Protein AF-0000000081041267 (afdb_homodimer)

InterPro domains:
  IPR003428 Mitochondrial glycoprotein [PF02330] (68-243)
  IPR003428 Mitochondrial glycoprotein [PTHR10826] (45-245)
  IPR036561 Mitochondrial glycoprotein superfamily [G3DSA:3.10.280.10] (49-244)
  IPR036561 Mitochondrial glycoprotein superfamily [SSF54529] (52-244)

Radius of gyration: 30.85 Å; Cα contacts (8 Å, |Δi|>4): 609; chains: 2; bounding box: 99×73×58 Å

Solvent-accessible surface area (backbone atoms only — not comparable to full-atom values): 28615 Å² total; per-residue (Å²): 138,85,80,73,74,77,76,76,74,79,74,77,78,82,76,83,82,74,56,78,38,77,59,72,78,73,76,72,73,72,72,73,72,69,81,70,80,73,82,73,75,84,68,84,66,77,72,70,76,62,84,70,71,49,39,59,54,48,32,46,52,40,41,51,51,52,49,52,53,48,56,70,68,50,67,70,56,84,52,68,69,56,52,53,50,51,58,59,47,49,74,50,28,47,78,46,78,47,85,34,23,40,37,37,34,34,69,87,40,87,39,35,36,37,39,36,44,40,82,45,51,51,78,76,73,75,62,80,64,70,75,71,75,73,77,63,84,67,70,79,70,62,55,28,28,44,33,37,39,36,42,50,56,95,68,32,30,45,37,38,34,30,34,19,48,93,46,28,59,40,75,64,32,44,33,60,47,51,80,89,52,60,73,89,75,46,69,75,46,63,64,44,86,73,45,57,67,68,58,50,51,50,51,50,47,43,38,33,70,73,67,62,48,31,44,68,54,16,38,46,51,24,53,48,20,54,48,47,45,45,49,50,49,54,49,48,46,51,50,52,46,60,58,73,106,138,76,84,70,76,78,82,77,71,86,70,74,78,78,75,80,79,63,57,63,54,68,72,74,74,73,73,75,72,74,73,76,74,73,77,67,77,70,80,72,72,82,66,84,62,80,67,71,73,64,82,68,70,46,74,64,53,53,49,46,51,52,41,52,51,51,49,52,52,48,59,69,66,49,68,70,56,84,52,68,69,55,53,53,49,50,58,58,47,49,75,50,29,46,78,45,77,56,89,66,32,40,37,37,36,35,67,89,40,88,40,36,37,37,40,36,42,40,80,45,50,52,75,74,76,72,65,81,65,72,76,73,76,74,76,62,84,64,72,78,70,62,54,28,27,42,33,38,37,38,42,51,44,95,69,32,31,43,37,37,36,30,34,20,47,91,45,28,59,39,75,66,32,43,32,62,48,52,78,90,53,62,72,90,31,45,54,76,46,65,67,44,89,74,46,57,66,69,46,50,50,24,50,47,39,22,39,32,69,67,66,62,48,31,42,67,52,16,39,46,51,24,53,48,21,56,47,48,46,45,49,50,51,52,49,48,46,50,50,52,45,58,72,73,101

Structure (mmCIF, N/CA/C/O backbone):
data_AF-0000000081041267-model_v1
#
loop_
_entity.id
_entity.type
_entity.pdbx_description
1 polymer 'Mitochondrial glycoprotein'
#
loop_
_atom_site.group_PDB
_atom_site.id
_atom_site.type_symbol
_atom_site.label_atom_id
_atom_site.label_alt_id
_atom_site.label_co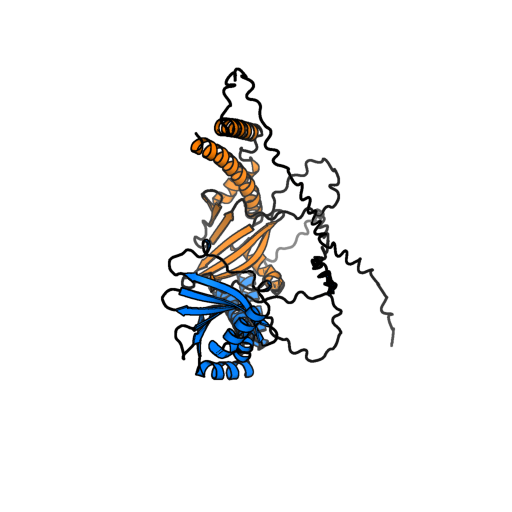mp_id
_atom_site.label_asym_id
_atom_site.label_entity_id
_atom_site.label_seq_id
_atom_site.pdbx_PDB_ins_code
_atom_site.Cartn_x
_atom_site.Cartn_y
_atom_site.Cartn_z
_atom_site.occupancy
_atom_site.B_iso_or_equiv
_atom_site.auth_seq_id
_atom_site.auth_comp_id
_atom_site.auth_asym_id
_atom_site.auth_atom_id
_atom_site.pdbx_PDB_model_num
ATOM 1 N N . MET A 1 1 ? -57.625 -39.531 25.297 1 21.3 1 MET A N 1
ATOM 2 C CA . MET A 1 1 ? -56.438 -39.906 26.031 1 21.3 1 MET A CA 1
ATOM 3 C C . MET A 1 1 ? -55.219 -39.188 25.484 1 21.3 1 MET A C 1
ATOM 5 O O . MET A 1 1 ? -54.938 -39.219 24.281 1 21.3 1 MET A O 1
ATOM 9 N N . ARG A 1 2 ? -54.781 -38 26.25 1 22.33 2 ARG A N 1
ATOM 10 C CA . ARG A 1 2 ? -54.125 -36.719 26.266 1 22.33 2 ARG A CA 1
ATOM 11 C C . ARG A 1 2 ? -52.594 -36.875 26.109 1 22.33 2 ARG A C 1
ATOM 13 O O . ARG A 1 2 ? -51.906 -37.312 27.016 1 22.33 2 ARG A O 1
ATOM 20 N N . ILE A 1 3 ? -52.156 -37.531 24.938 1 22.2 3 ILE A N 1
ATOM 21 C CA . ILE A 1 3 ? -50.844 -38 24.531 1 22.2 3 ILE A CA 1
ATOM 22 C C . ILE A 1 3 ? -49.812 -36.875 24.656 1 22.2 3 ILE A C 1
ATOM 24 O O . ILE A 1 3 ? -49.875 -35.906 23.922 1 22.2 3 ILE A O 1
ATOM 28 N N . LEU A 1 4 ? -49.562 -36.469 25.906 1 21.7 4 LEU A N 1
ATOM 29 C CA . LEU A 1 4 ? -48.844 -35.344 26.469 1 21.7 4 LEU A CA 1
ATOM 30 C C . LEU A 1 4 ? -47.375 -35.375 26.047 1 21.7 4 LEU A C 1
ATOM 32 O O . LEU A 1 4 ? -46.594 -36.219 26.484 1 21.7 4 LEU A O 1
ATOM 36 N N . LEU A 1 5 ? -47.156 -35.594 24.688 1 22.73 5 LEU A N 1
ATOM 37 C CA . LEU A 1 5 ? -45.844 -35.656 24.062 1 22.73 5 LEU A CA 1
ATOM 38 C C . LEU A 1 5 ? -44.969 -34.5 24.516 1 22.73 5 LEU A C 1
ATOM 40 O O . LEU A 1 5 ? -45.344 -33.344 24.312 1 22.73 5 LEU A O 1
ATOM 44 N N . GLN A 1 6 ? -44.438 -34.656 25.734 1 20.98 6 GLN A N 1
ATOM 45 C CA . GLN A 1 6 ? -43.594 -33.75 26.5 1 20.98 6 GLN A CA 1
ATOM 46 C C . GLN A 1 6 ? -42.375 -33.312 25.703 1 20.98 6 GLN A C 1
ATOM 48 O O . GLN A 1 6 ? -41.625 -34.156 25.188 1 20.98 6 GLN A O 1
ATOM 53 N N . GLY A 1 7 ? -42.531 -32.344 24.781 1 22.02 7 GLY A N 1
ATOM 54 C CA . GLY A 1 7 ? -41.75 -31.594 23.844 1 22.02 7 GLY A CA 1
ATOM 55 C C . GLY A 1 7 ? -40.438 -31.094 24.438 1 22.02 7 GLY A C 1
ATOM 56 O O . GLY A 1 7 ? -40.438 -30.234 25.312 1 22.02 7 GLY A O 1
ATOM 57 N N . LEU A 1 8 ? -39.531 -32.031 24.844 1 19.84 8 LEU A N 1
ATOM 58 C CA . LEU A 1 8 ? -38.281 -31.797 25.562 1 19.84 8 LEU A CA 1
ATOM 59 C C . LEU A 1 8 ? -37.406 -30.797 24.828 1 19.84 8 LEU A C 1
ATOM 61 O O . LEU A 1 8 ? -37.094 -31 23.656 1 19.84 8 LEU A O 1
ATOM 65 N N . ARG A 1 9 ? -37.531 -29.5 25.125 1 20.45 9 ARG A N 1
ATOM 66 C CA . ARG A 1 9 ? -36.906 -28.234 24.766 1 20.45 9 ARG A CA 1
ATOM 67 C C . ARG A 1 9 ? -35.406 -28.297 24.953 1 20.45 9 ARG A C 1
ATOM 69 O O . ARG A 1 9 ? -34.906 -28.203 26.078 1 20.45 9 ARG A O 1
ATOM 76 N N . TYR A 1 10 ? -34.688 -29.359 24.469 1 19.03 10 TYR A N 1
ATOM 77 C CA . TYR A 1 10 ? -33.25 -29.438 24.75 1 19.03 10 TYR A CA 1
ATOM 78 C C . TYR A 1 10 ? -32.562 -28.172 24.281 1 19.03 10 TYR A C 1
ATOM 80 O O . TYR A 1 10 ? -32.656 -27.797 23.109 1 19.03 10 TYR A O 1
ATOM 88 N N . GLN A 1 11 ? -32.5 -27.141 25.094 1 20.12 11 GLN A N 1
ATOM 89 C CA . GLN A 1 11 ? -31.891 -25.828 25.078 1 20.12 11 GLN A CA 1
ATOM 90 C C . GLN A 1 11 ? -30.391 -25.906 24.781 1 20.12 11 GLN A C 1
ATOM 92 O O . GLN A 1 11 ? -29.609 -26.297 25.656 1 20.12 11 GLN A O 1
ATOM 97 N N . ALA A 1 12 ? -29.938 -26.719 23.828 1 19.42 12 ALA A N 1
ATOM 98 C CA . ALA A 1 12 ? -28.5 -26.828 23.625 1 19.42 12 ALA A CA 1
ATOM 99 C C . ALA A 1 12 ? -27.859 -25.438 23.484 1 19.42 12 ALA A C 1
ATOM 101 O O . ALA A 1 12 ? -28.234 -24.656 22.625 1 19.42 12 ALA A O 1
ATOM 102 N N . ARG A 1 13 ? -27.359 -24.875 24.641 1 19.95 13 ARG A N 1
ATOM 103 C CA . ARG A 1 13 ? -26.625 -23.656 24.938 1 19.95 13 ARG A CA 1
ATOM 104 C C . ARG A 1 13 ? -25.359 -23.562 24.078 1 19.95 13 ARG A C 1
ATOM 106 O O . ARG A 1 13 ? -24.484 -24.406 24.172 1 19.95 13 ARG A O 1
ATOM 113 N N . PHE A 1 14 ? -25.5 -23.25 22.719 1 20.48 14 PHE A N 1
ATOM 114 C CA . PHE A 1 14 ? -24.469 -22.922 21.75 1 20.48 14 PHE A CA 1
ATOM 115 C C . PHE A 1 14 ? -23.453 -21.938 22.344 1 20.48 14 PHE A C 1
ATOM 117 O O . PHE A 1 14 ? -23.828 -20.859 22.797 1 20.48 14 PHE A O 1
ATOM 124 N N . GLY A 1 15 ? -22.406 -22.516 23.031 1 19.55 15 GLY A N 1
ATOM 125 C CA . GLY A 1 15 ? -21.25 -21.953 23.719 1 19.55 15 GLY A CA 1
ATOM 126 C C . GLY A 1 15 ? -20.609 -20.797 22.984 1 19.55 15 GLY A C 1
ATOM 127 O O . GLY A 1 15 ? -20.781 -20.672 21.766 1 19.55 15 GLY A O 1
ATOM 128 N N . SER A 1 16 ? -20.234 -19.75 23.766 1 19.14 16 SER A N 1
ATOM 129 C CA . SER A 1 16 ? -19.719 -18.375 23.781 1 19.14 16 SER A CA 1
ATOM 130 C C . SER A 1 16 ? -18.375 -18.281 23.062 1 19.14 16 SER A C 1
ATOM 132 O O . SER A 1 16 ? -17.453 -19.062 23.344 1 19.14 16 SER A O 1
ATOM 134 N N . ASN A 1 17 ? -18.453 -17.969 21.703 1 19.8 17 ASN A N 1
ATOM 135 C CA . ASN A 1 17 ? -17.422 -17.641 20.719 1 19.8 17 ASN A CA 1
ATOM 136 C C . ASN A 1 17 ? -16.344 -16.75 21.297 1 19.8 17 ASN A C 1
ATOM 138 O O . ASN A 1 17 ? -16.609 -15.578 21.609 1 19.8 17 ASN A O 1
ATOM 142 N N . ALA A 1 18 ? -15.508 -17.312 22.203 1 19.11 18 ALA A N 1
ATOM 143 C CA . ALA A 1 18 ? -14.352 -16.734 22.891 1 19.11 18 ALA A CA 1
ATOM 144 C C . ALA A 1 18 ? -13.445 -16 21.906 1 19.11 18 ALA A C 1
ATOM 146 O O . ALA A 1 18 ? -13.008 -16.562 20.906 1 19.11 18 ALA A O 1
ATOM 147 N N . ILE A 1 19 ? -13.711 -14.727 21.703 1 19.77 19 ILE A N 1
ATOM 148 C CA . ILE A 1 19 ? -12.977 -13.672 21.016 1 19.77 19 ILE A CA 1
ATOM 149 C C . ILE A 1 19 ? -11.5 -13.75 21.375 1 19.77 19 ILE A C 1
ATOM 151 O O . ILE A 1 19 ? -11.125 -13.641 22.531 1 19.77 19 ILE A O 1
ATOM 155 N N . LEU A 1 20 ? -10.828 -14.711 20.734 1 18.67 20 LEU A N 1
ATOM 156 C CA . LEU A 1 20 ? -9.391 -14.906 20.875 1 18.67 20 LEU A CA 1
ATOM 157 C C . LEU A 1 20 ? -8.641 -13.586 20.781 1 18.67 20 LEU A C 1
ATOM 159 O O . LEU A 1 20 ? -8.742 -12.883 19.766 1 18.67 20 LEU A O 1
ATOM 163 N N . LYS A 1 21 ? -8.68 -12.805 21.844 1 21.19 21 LYS A N 1
ATOM 164 C CA . LYS A 1 21 ? -7.891 -11.617 22.156 1 21.19 21 LYS A CA 1
ATOM 165 C C . LYS A 1 21 ? -6.422 -11.828 21.797 1 21.19 21 LYS A C 1
ATOM 167 O O . LYS A 1 21 ? -5.746 -12.672 22.391 1 21.19 21 LYS A O 1
ATOM 172 N N . HIS A 1 22 ? -6.121 -11.828 20.469 1 18.59 22 HIS A N 1
ATOM 173 C CA . HIS A 1 22 ? -4.711 -11.805 20.094 1 18.59 22 HIS A CA 1
ATOM 174 C C . HIS A 1 22 ? -3.92 -10.844 20.969 1 18.59 22 HIS A C 1
ATOM 176 O O . HIS A 1 22 ? -4.309 -9.688 21.141 1 18.59 22 HIS A O 1
ATOM 182 N N . SER A 1 23 ? -3.484 -11.312 22.078 1 19.98 23 SER A N 1
ATOM 183 C CA . SER A 1 23 ? -2.541 -10.711 23.016 1 19.98 23 SER A CA 1
ATOM 184 C C . SER A 1 23 ? -1.33 -10.133 22.281 1 19.98 23 SER A C 1
ATOM 186 O O . SER A 1 23 ? -0.545 -10.883 21.703 1 19.98 23 SER A O 1
ATOM 188 N N . ILE A 1 24 ? -1.543 -9.125 21.453 1 19.08 24 ILE A N 1
ATOM 189 C CA . ILE A 1 24 ? -0.391 -8.406 20.922 1 19.08 24 ILE A CA 1
ATOM 190 C C . ILE A 1 24 ? 0.571 -8.055 22.047 1 19.08 24 ILE A C 1
ATOM 192 O O . ILE A 1 24 ? 0.191 -7.375 23 1 19.08 24 ILE A O 1
ATOM 196 N N . LEU A 1 25 ? 1.423 -9.016 22.391 1 20.44 25 LEU A N 1
ATOM 197 C CA . LEU A 1 25 ? 2.578 -8.82 23.266 1 20.44 25 LEU A CA 1
ATOM 198 C C . LEU A 1 25 ? 3.264 -7.492 22.969 1 20.44 25 LEU A C 1
ATOM 200 O O . LEU A 1 25 ? 3.686 -7.242 21.828 1 20.44 25 LEU A O 1
ATOM 204 N N . ASN A 1 26 ? 2.721 -6.477 23.531 1 20.09 26 ASN A N 1
ATOM 205 C CA . ASN A 1 26 ? 3.279 -5.133 23.656 1 20.09 26 ASN A CA 1
ATOM 206 C C . ASN A 1 26 ? 4.727 -5.164 24.125 1 20.09 26 ASN A C 1
ATOM 208 O O . ASN A 1 26 ? 4.992 -5.441 25.297 1 20.09 26 ASN A O 1
ATOM 212 N N . ALA A 1 27 ? 5.645 -5.938 23.453 1 20.16 27 ALA A N 1
ATOM 213 C CA . ALA A 1 27 ? 7.035 -5.77 23.859 1 20.16 27 ALA A CA 1
ATOM 214 C C . ALA A 1 27 ? 7.395 -4.293 24 1 20.16 27 ALA A C 1
ATOM 216 O O . ALA A 1 27 ? 7.285 -3.525 23.047 1 20.16 27 ALA A O 1
ATOM 217 N N . SER A 1 28 ? 7.105 -3.771 25.109 1 22.83 28 SER A N 1
ATOM 218 C CA . SER A 1 28 ? 7.508 -2.479 25.656 1 22.83 28 SER A CA 1
ATOM 219 C C . SER A 1 28 ? 9.008 -2.264 25.516 1 22.83 28 SER A C 1
ATOM 221 O O . SER A 1 28 ? 9.781 -2.65 26.391 1 22.83 28 SER A O 1
ATOM 223 N N . ILE A 1 29 ? 9.688 -2.791 24.516 1 19.56 29 ILE A N 1
ATOM 224 C CA . ILE A 1 29 ? 11.094 -2.422 24.625 1 19.56 29 ILE A CA 1
ATOM 225 C C . ILE A 1 29 ? 11.227 -0.9 24.656 1 19.56 29 ILE A C 1
ATOM 227 O O . ILE A 1 29 ? 10.883 -0.218 23.688 1 19.56 29 ILE A O 1
ATOM 231 N N . LYS A 1 30 ? 10.852 -0.327 25.797 1 25.39 30 LYS A N 1
ATOM 232 C CA . LYS A 1 30 ? 11.188 1.05 26.156 1 25.39 30 LYS A CA 1
ATOM 233 C C . LYS A 1 30 ? 12.641 1.369 25.828 1 25.39 30 LYS A C 1
ATOM 235 O O . LYS A 1 30 ? 13.555 0.899 26.5 1 25.39 30 LYS A O 1
ATOM 240 N N . ALA A 1 31 ? 13.117 1.212 24.609 1 24.09 31 ALA A N 1
ATOM 241 C CA . ALA A 1 31 ? 14.438 1.821 24.438 1 24.09 31 ALA A CA 1
ATOM 242 C C . ALA A 1 31 ? 14.422 3.291 24.844 1 24.09 31 ALA A C 1
ATOM 244 O O . ALA A 1 31 ? 13.656 4.09 24.297 1 24.09 31 ALA A O 1
ATOM 245 N N . GLN A 1 32 ? 14.422 3.52 26.141 1 26.89 32 GLN A N 1
ATOM 246 C CA . GLN A 1 32 ? 14.828 4.793 26.719 1 26.89 32 GLN A CA 1
ATOM 247 C C . GLN A 1 32 ? 15.984 5.414 25.938 1 26.89 32 GLN A C 1
ATOM 249 O O . GLN A 1 32 ? 17.125 4.945 26.016 1 26.89 32 GLN A O 1
ATOM 254 N N . LEU A 1 33 ? 15.812 5.559 24.641 1 27.33 33 LEU A N 1
ATOM 255 C CA . LEU A 1 33 ? 16.953 6.234 24.047 1 27.33 33 LEU A CA 1
ATOM 256 C C . LEU A 1 33 ? 17.172 7.609 24.688 1 27.33 33 LEU A C 1
ATOM 258 O O . LEU A 1 33 ? 16.328 8.492 24.547 1 27.33 33 LEU A O 1
ATOM 262 N N . SER A 1 34 ? 17.609 7.605 25.938 1 28.77 34 SER A N 1
ATOM 263 C CA . SER A 1 34 ? 18.203 8.797 26.531 1 28.77 34 SER A CA 1
ATOM 264 C C . SER A 1 34 ? 19.109 9.516 25.547 1 28.77 34 SER A C 1
ATOM 266 O O . SER A 1 34 ? 20 8.906 24.953 1 28.77 34 SER A O 1
ATOM 268 N N . CYS A 1 35 ? 18.531 10.453 24.812 1 31.2 35 CYS A N 1
ATOM 269 C CA . CYS A 1 35 ? 19.375 11.344 24.016 1 31.2 35 CYS A CA 1
ATOM 270 C C . CYS A 1 35 ? 20.5 11.922 24.859 1 31.2 35 CYS A C 1
ATOM 272 O O . CYS A 1 35 ? 20.297 12.867 25.625 1 31.2 35 CYS A O 1
ATOM 274 N N . VAL A 1 36 ? 21.328 11.078 25.656 1 30.8 36 VAL A N 1
ATOM 275 C CA . VAL A 1 36 ? 22.469 11.617 26.375 1 30.8 36 VAL A CA 1
ATOM 276 C C . VAL A 1 36 ? 23.359 12.414 25.422 1 30.8 36 VAL A C 1
ATOM 278 O O . VAL A 1 36 ? 23.578 12.008 24.281 1 30.8 36 VAL A O 1
ATOM 281 N N . SER A 1 37 ? 23.438 13.758 25.719 1 29.86 37 SER A N 1
ATOM 282 C CA . SER A 1 37 ? 24.328 14.734 25.094 1 29.86 37 SER A CA 1
ATOM 283 C C . SER A 1 37 ? 25.781 14.328 25.234 1 29.86 37 SER A C 1
ATOM 285 O O . SER A 1 37 ? 26.312 14.25 26.344 1 29.86 37 SER A O 1
ATOM 287 N N . PRO A 1 38 ? 26.312 13.273 24.578 1 30.66 38 PRO A N 1
ATOM 288 C CA . PRO A 1 38 ? 27.75 13.039 24.812 1 30.66 38 PRO A CA 1
ATOM 289 C C . PRO A 1 38 ? 28.594 14.281 24.531 1 30.66 38 PRO A C 1
ATOM 291 O O . PRO A 1 38 ? 28.281 15.062 23.641 1 30.66 38 PRO A O 1
ATOM 294 N N . LEU A 1 39 ? 29.297 14.797 25.531 1 30.23 39 LEU A N 1
ATOM 295 C CA . LEU A 1 39 ? 30.391 15.758 25.516 1 30.23 39 LEU A CA 1
ATOM 296 C C . LEU A 1 39 ? 31.469 15.328 24.531 1 30.23 39 LEU A C 1
ATOM 298 O O . LEU A 1 39 ? 32.188 14.344 24.781 1 30.23 39 LEU A O 1
ATOM 302 N N . THR A 1 40 ? 31.25 15.289 23.281 1 27.75 40 THR A N 1
ATOM 303 C CA . THR A 1 40 ? 32.25 14.875 22.312 1 27.75 40 THR A CA 1
ATOM 304 C C . THR A 1 40 ? 33.469 15.797 22.375 1 27.75 40 THR A C 1
ATOM 306 O O . THR A 1 40 ? 33.344 17.016 22.328 1 27.75 40 THR A O 1
ATOM 309 N N . GLU A 1 41 ? 34.531 15.445 23.109 1 34.03 41 GLU A N 1
ATOM 310 C CA . GLU A 1 41 ? 35.875 15.984 22.922 1 34.03 41 GLU A CA 1
ATOM 311 C C . GLU A 1 41 ? 36.25 16.031 21.453 1 34.03 41 GLU A C 1
ATOM 313 O O . GLU A 1 41 ? 36.094 15.055 20.719 1 34.03 41 GLU A O 1
ATOM 318 N N . LYS A 1 42 ? 36.438 17.219 20.875 1 31.42 42 LYS A N 1
ATOM 319 C CA . LYS A 1 42 ? 36.844 17.562 19.516 1 31.42 42 LYS A CA 1
ATOM 320 C C . LYS A 1 42 ? 38.188 16.922 19.172 1 31.42 42 LYS A C 1
ATOM 322 O O . LYS A 1 42 ? 39.25 17.438 19.562 1 31.42 42 LYS A O 1
ATOM 327 N N . LEU A 1 43 ? 38.406 15.547 19.25 1 31.91 43 LEU A N 1
ATOM 328 C CA . LEU A 1 43 ? 39.688 15.109 18.75 1 31.91 43 LEU A CA 1
ATOM 329 C C . LEU A 1 43 ? 39.938 15.609 17.312 1 31.91 43 LEU A C 1
ATOM 331 O O . LEU A 1 43 ? 39.031 15.516 16.469 1 31.91 43 LEU A O 1
ATOM 335 N N . ASN A 1 44 ? 41.062 16.25 17.094 1 34.88 44 ASN A N 1
ATOM 336 C CA . ASN A 1 44 ? 41.688 16.766 15.875 1 34.88 44 ASN A CA 1
ATOM 337 C C . ASN A 1 44 ? 41.75 15.703 14.781 1 34.88 44 ASN A C 1
ATOM 339 O O . ASN A 1 44 ? 42.656 14.883 14.766 1 34.88 44 ASN A O 1
ATOM 343 N N . ARG A 1 45 ? 40.688 14.93 14.477 1 32.47 45 ARG A N 1
ATOM 344 C CA . ARG A 1 45 ? 40.781 13.914 13.438 1 32.47 45 ARG A CA 1
ATOM 345 C C . ARG A 1 45 ? 41.25 14.531 12.117 1 32.47 45 ARG A C 1
ATOM 347 O O . ARG A 1 45 ? 40.656 15.484 11.625 1 32.47 45 ARG A O 1
ATOM 354 N N . THR A 1 46 ? 42.469 14.477 11.828 1 37.69 46 THR A N 1
ATOM 355 C CA . THR A 1 46 ? 42.969 14.586 10.469 1 37.69 46 THR A CA 1
ATOM 356 C C . THR A 1 46 ? 42.031 13.914 9.484 1 37.69 46 THR A C 1
ATOM 358 O O . T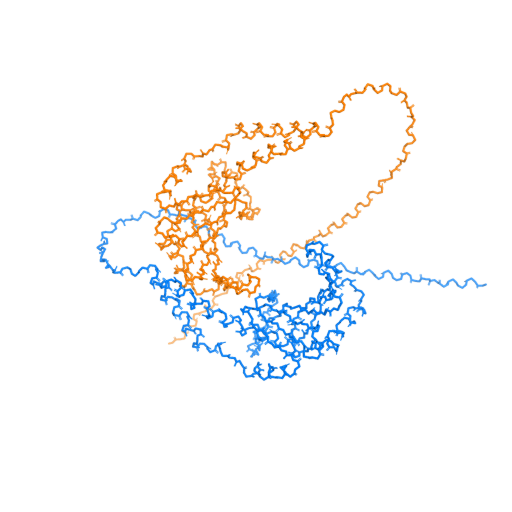HR A 1 46 ? 41.75 12.719 9.594 1 37.69 46 THR A O 1
ATOM 361 N N . GLN A 1 47 ? 41.062 14.656 9.008 1 36.19 47 GLN A N 1
ATOM 362 C CA . GLN A 1 47 ? 40.125 14.227 7.98 1 36.19 47 GLN A CA 1
ATOM 363 C C . GLN A 1 47 ? 40.875 13.625 6.781 1 36.19 47 GLN A C 1
ATOM 365 O O . GLN A 1 47 ? 41.438 14.359 5.965 1 36.19 47 GLN A O 1
ATOM 370 N N . THR A 1 48 ? 41.781 12.688 6.902 1 36.97 48 THR A N 1
ATOM 371 C CA . THR A 1 48 ? 42.031 11.992 5.641 1 36.97 48 THR A CA 1
ATOM 372 C C . THR A 1 48 ? 40.719 11.891 4.832 1 36.97 48 THR A C 1
ATOM 374 O O . THR A 1 48 ? 39.719 11.406 5.332 1 36.97 48 THR A O 1
ATOM 377 N N . ARG A 1 49 ? 40.562 12.781 3.961 1 38.91 49 ARG A N 1
ATOM 378 C CA . ARG A 1 49 ? 39.438 12.789 3.014 1 38.91 49 ARG A CA 1
ATOM 379 C C . ARG A 1 49 ? 39.188 11.391 2.471 1 38.91 49 ARG A C 1
ATOM 381 O O . ARG A 1 49 ? 39.875 10.93 1.561 1 38.91 49 ARG A O 1
ATOM 388 N N . LEU A 1 50 ? 39.156 10.352 3.189 1 40.97 50 LEU A N 1
ATOM 389 C CA . LEU A 1 50 ? 38.625 9.117 2.611 1 40.97 50 LEU A CA 1
ATOM 390 C C . LEU A 1 50 ? 37.656 9.406 1.482 1 40.97 50 LEU A C 1
ATOM 392 O O . LEU A 1 50 ? 36.75 10.234 1.634 1 40.97 50 LEU A O 1
ATOM 396 N N . LEU A 1 51 ? 37.969 9.422 0.237 1 44.66 51 LEU A N 1
ATOM 397 C CA . LEU A 1 51 ? 37.094 9.508 -0.924 1 44.66 51 LEU A CA 1
ATOM 398 C C . LEU A 1 51 ? 35.688 9.016 -0.582 1 44.66 51 LEU A C 1
ATOM 400 O O . LEU A 1 51 ? 35.469 7.812 -0.392 1 44.66 51 LEU A O 1
ATOM 404 N N . SER A 1 52 ? 35 9.539 0.331 1 52.81 52 SER A N 1
ATOM 405 C CA . SER A 1 52 ? 33.719 9.25 0.934 1 52.81 52 SER A CA 1
ATOM 406 C C . SER A 1 52 ? 32.719 8.797 -0.116 1 52.81 52 SER A C 1
ATOM 408 O O . SER A 1 52 ? 32.406 9.531 -1.065 1 52.81 52 SER A O 1
ATOM 410 N N . THR A 1 53 ? 32.719 7.543 -0.593 1 72.06 53 THR A N 1
ATOM 411 C CA . THR A 1 53 ? 31.75 6.941 -1.494 1 72.06 53 THR A CA 1
ATOM 412 C C . THR A 1 53 ? 30.375 7.543 -1.272 1 72.06 53 THR A C 1
ATOM 414 O O . THR A 1 53 ? 29.938 7.719 -0.13 1 72.06 53 THR A O 1
ATOM 417 N N . SER A 1 54 ? 29.812 8.219 -2.279 1 89.44 54 SER A N 1
ATOM 418 C CA . SER A 1 54 ? 28.5 8.852 -2.203 1 89.44 54 SER A CA 1
ATOM 419 C C . SER A 1 54 ? 27.453 7.879 -1.682 1 89.44 54 SER A C 1
ATOM 421 O O . SER A 1 54 ? 27.641 6.66 -1.753 1 89.44 54 SER A O 1
ATOM 423 N N . ALA A 1 55 ? 26.578 8.391 -0.95 1 93.75 55 ALA A N 1
ATOM 424 C CA . ALA A 1 55 ? 25.453 7.59 -0.477 1 93.75 55 ALA A CA 1
ATOM 425 C C . ALA A 1 55 ? 24.828 6.785 -1.617 1 93.75 55 ALA A C 1
ATOM 427 O O . ALA A 1 55 ? 24.391 5.648 -1.419 1 93.75 55 ALA A O 1
ATOM 428 N N . ALA A 1 56 ? 24.812 7.328 -2.781 1 94.5 56 ALA A N 1
ATOM 429 C CA . ALA A 1 56 ? 24.312 6.629 -3.957 1 94.5 56 ALA A CA 1
ATOM 430 C C . ALA A 1 56 ? 25.172 5.414 -4.289 1 94.5 56 ALA A C 1
ATOM 432 O O . ALA A 1 56 ? 24.641 4.336 -4.586 1 94.5 56 ALA A O 1
ATOM 433 N N . SER A 1 57 ? 26.453 5.652 -4.219 1 96.12 57 SER A N 1
ATOM 434 C CA . SER A 1 57 ? 27.375 4.555 -4.504 1 96.12 57 SER A CA 1
ATOM 435 C C . SER A 1 57 ? 27.234 3.441 -3.471 1 96.12 57 SER A C 1
ATOM 437 O O . SER A 1 57 ? 27.281 2.258 -3.814 1 96.12 57 SER A O 1
ATOM 439 N N . ASN A 1 58 ? 27.094 3.875 -2.232 1 96.62 58 ASN A N 1
ATOM 440 C CA . ASN A 1 58 ? 26.922 2.891 -1.171 1 96.62 58 ASN A CA 1
ATOM 441 C C . ASN A 1 58 ? 25.641 2.076 -1.377 1 96.62 58 ASN A C 1
ATOM 443 O O . ASN A 1 58 ? 25.641 0.86 -1.181 1 96.62 58 ASN A O 1
ATOM 447 N N . LEU A 1 59 ? 24.594 2.732 -1.744 1 97.88 59 LEU A N 1
ATOM 448 C CA . LEU A 1 59 ? 23.328 2.037 -1.983 1 97.88 59 LEU A CA 1
ATOM 449 C C . LEU A 1 59 ? 23.453 1.086 -3.17 1 97.88 59 LEU A C 1
ATOM 451 O O . LEU A 1 59 ? 23 -0.06 -3.1 1 97.88 59 LEU A O 1
ATOM 455 N N . LEU A 1 60 ? 24.094 1.559 -4.188 1 97.75 60 LEU A N 1
ATOM 456 C CA . LEU A 1 60 ? 24.297 0.723 -5.367 1 97.75 60 LEU A CA 1
ATOM 457 C C . LEU A 1 60 ? 25.078 -0.539 -5.012 1 97.75 60 LEU A C 1
ATOM 459 O O . LEU A 1 60 ? 24.719 -1.637 -5.445 1 97.75 60 LEU A O 1
ATOM 463 N N . ASP A 1 61 ? 26.062 -0.338 -4.211 1 97.5 61 ASP A N 1
ATOM 464 C CA . ASP A 1 61 ? 26.875 -1.479 -3.797 1 97.5 61 ASP A CA 1
ATOM 465 C C . ASP A 1 61 ? 26.047 -2.469 -2.979 1 97.5 61 ASP A C 1
ATOM 467 O O . ASP A 1 61 ? 26.156 -3.682 -3.176 1 97.5 61 ASP A O 1
ATOM 471 N N . SER A 1 62 ? 25.312 -1.944 -2.061 1 97.88 62 SER A N 1
ATOM 472 C CA . SER A 1 62 ? 24.469 -2.797 -1.221 1 97.88 62 SER A CA 1
ATOM 473 C C . SER A 1 62 ? 23.438 -3.551 -2.053 1 97.88 62 SER A C 1
ATOM 475 O O . SER A 1 62 ? 23.156 -4.723 -1.788 1 97.88 62 SER A O 1
ATOM 477 N N . LEU A 1 63 ? 22.875 -2.883 -3.045 1 98.19 63 LEU A N 1
ATOM 478 C CA . LEU A 1 63 ? 21.891 -3.494 -3.926 1 98.19 63 LEU A CA 1
ATOM 479 C C . LEU A 1 63 ? 22.516 -4.617 -4.746 1 98.19 63 LEU A C 1
ATOM 481 O O . LEU A 1 63 ? 21.922 -5.688 -4.895 1 98.19 63 LEU A O 1
ATOM 485 N N . ARG A 1 64 ? 23.672 -4.348 -5.223 1 97.12 64 ARG A N 1
ATOM 486 C CA . ARG A 1 64 ? 24.375 -5.355 -6.012 1 97.12 64 ARG A CA 1
ATOM 487 C C . ARG A 1 64 ? 24.688 -6.586 -5.168 1 97.12 64 ARG A C 1
ATOM 489 O O . ARG A 1 64 ? 24.516 -7.719 -5.617 1 97.12 64 ARG A O 1
ATOM 496 N N . ARG A 1 65 ? 25.172 -6.324 -4.031 1 96.94 65 ARG A N 1
ATOM 497 C CA . ARG A 1 65 ? 25.469 -7.418 -3.119 1 96.94 65 ARG A CA 1
ATOM 498 C C . ARG A 1 65 ? 24.219 -8.25 -2.82 1 96.94 65 ARG A C 1
ATOM 500 O O . ARG A 1 65 ? 24.266 -9.477 -2.867 1 96.94 65 ARG A O 1
ATOM 507 N N . GLU A 1 66 ? 23.156 -7.559 -2.447 1 96.44 66 GLU A N 1
ATOM 508 C CA . GLU A 1 66 ? 21.891 -8.242 -2.16 1 96.44 66 GLU A CA 1
ATOM 509 C C . GLU A 1 66 ? 21.422 -9.07 -3.357 1 96.44 66 GLU A C 1
ATOM 511 O O . GLU A 1 66 ? 21.016 -10.219 -3.205 1 96.44 66 GLU A O 1
ATOM 516 N N . TYR A 1 67 ? 21.516 -8.547 -4.57 1 96.19 67 TYR A N 1
ATOM 517 C CA . TYR A 1 67 ? 21.109 -9.234 -5.789 1 96.19 67 TYR A CA 1
ATOM 518 C C . TYR A 1 67 ? 21.922 -10.508 -5.992 1 96.19 67 TYR A C 1
ATOM 520 O O . TYR A 1 67 ? 21.359 -11.578 -6.258 1 96.19 67 TYR A O 1
ATOM 528 N N . GLU A 1 68 ? 23.203 -10.383 -5.805 1 95.62 68 GLU A N 1
ATOM 529 C CA . GLU A 1 68 ? 24.109 -11.516 -6.008 1 95.62 68 GLU A CA 1
ATOM 530 C C . GLU A 1 68 ? 23.844 -12.617 -4.988 1 95.62 68 GLU A C 1
ATOM 532 O O . GLU A 1 68 ? 23.828 -13.805 -5.336 1 95.62 68 GLU A O 1
ATOM 537 N N . GLU A 1 69 ? 23.641 -12.219 -3.775 1 94.31 69 GLU A N 1
ATOM 538 C CA . GLU A 1 69 ? 23.344 -13.195 -2.729 1 94.31 69 GLU A CA 1
ATOM 539 C C . GLU A 1 69 ? 22.047 -13.938 -3.018 1 94.31 69 GLU A C 1
ATOM 541 O O . GLU A 1 69 ? 21.953 -15.148 -2.809 1 94.31 69 GLU A O 1
ATOM 546 N N . GLU A 1 70 ? 21.047 -13.234 -3.461 1 92.19 70 GLU A N 1
ATOM 547 C CA . GLU A 1 70 ? 19.766 -13.844 -3.773 1 92.19 70 GLU A CA 1
ATOM 548 C C . GLU A 1 70 ? 19.875 -14.805 -4.949 1 92.19 70 GLU A C 1
ATOM 550 O O . GLU A 1 70 ? 19.281 -15.883 -4.938 1 92.19 70 GLU A O 1
ATOM 555 N N . VAL A 1 71 ? 20.625 -14.461 -5.969 1 92.62 71 VAL A N 1
ATOM 556 C CA . VAL A 1 71 ? 20.812 -15.305 -7.145 1 92.62 71 VAL A CA 1
ATOM 557 C C . VAL A 1 71 ? 21.578 -16.562 -6.754 1 92.62 71 VAL A C 1
ATOM 559 O O . VAL A 1 71 ? 21.234 -17.672 -7.195 1 92.62 71 VAL A O 1
ATOM 562 N N . GLN A 1 72 ? 22.531 -16.375 -5.906 1 90.62 72 GLN A N 1
ATOM 563 C CA . GLN A 1 72 ? 23.359 -17.5 -5.5 1 90.62 72 GLN A CA 1
ATOM 564 C C . GLN A 1 72 ? 22.594 -18.453 -4.594 1 90.62 72 GLN A C 1
ATOM 566 O O . GLN A 1 72 ? 22.891 -19.656 -4.535 1 90.62 72 GLN A O 1
ATOM 571 N N . SER A 1 73 ? 21.641 -17.922 -3.859 1 85.88 73 SER A N 1
ATOM 572 C CA . SER A 1 73 ? 20.844 -18.766 -2.975 1 85.88 73 SER A CA 1
ATOM 573 C C . SER A 1 73 ? 20 -19.75 -3.77 1 85.88 73 SER A C 1
ATOM 575 O O . SER A 1 73 ? 19.5 -20.75 -3.221 1 85.88 73 SER A O 1
ATOM 577 N N . GLY A 1 74 ? 19.828 -19.594 -5.07 1 74.88 74 GLY A N 1
ATOM 578 C CA . GLY A 1 74 ? 19.141 -20.516 -5.957 1 74.88 74 GLY A CA 1
ATOM 579 C C . GLY A 1 74 ? 17.625 -20.406 -5.879 1 74.88 74 GLY A C 1
ATOM 580 O O . GLY A 1 74 ? 16.906 -21.156 -6.535 1 74.88 74 GLY A O 1
ATOM 581 N N . GLN A 1 75 ? 17.094 -19.578 -5.098 1 73.12 75 GLN A N 1
ATOM 582 C CA . GLN A 1 75 ? 15.648 -19.5 -4.902 1 73.12 75 GLN A CA 1
ATOM 583 C C . GLN A 1 75 ? 14.969 -18.828 -6.098 1 73.12 75 GLN A C 1
ATOM 585 O O . GLN A 1 75 ? 13.742 -18.844 -6.211 1 73.12 75 GLN A O 1
ATOM 590 N N . ASN A 1 76 ? 15.773 -18.438 -7.07 1 76.69 76 ASN A N 1
ATOM 591 C CA . ASN A 1 76 ? 15.227 -17.734 -8.227 1 76.69 76 ASN A CA 1
ATOM 592 C C . ASN A 1 76 ? 14.953 -18.672 -9.383 1 76.69 76 ASN A C 1
ATOM 594 O O . ASN A 1 76 ? 14.438 -18.266 -10.422 1 76.69 76 ASN A O 1
ATOM 598 N N . GLU A 1 77 ? 15.227 -19.859 -9.164 1 85 77 GLU A N 1
ATOM 599 C CA . GLU A 1 77 ? 14.914 -20.859 -10.188 1 85 77 GLU A CA 1
ATOM 600 C C . GLU A 1 77 ? 13.555 -21.516 -9.93 1 85 77 GLU A C 1
ATOM 602 O O . GLU A 1 77 ? 13.195 -21.766 -8.781 1 85 77 GLU A O 1
ATOM 607 N N . ILE A 1 78 ? 12.938 -21.703 -11.023 1 89.56 78 ILE A N 1
ATOM 608 C CA . ILE A 1 78 ? 11.625 -22.328 -10.891 1 89.56 78 ILE A CA 1
ATOM 609 C C . ILE A 1 78 ? 11.789 -23.797 -10.5 1 89.56 78 ILE A C 1
ATOM 611 O O . ILE A 1 78 ? 12.562 -24.531 -11.125 1 89.56 78 ILE A O 1
ATOM 615 N N . ALA A 1 79 ? 11.125 -24.234 -9.461 1 90.31 79 ALA A N 1
ATOM 616 C CA . ALA A 1 79 ? 11.172 -25.609 -9.008 1 90.31 79 ALA A CA 1
ATOM 617 C C . ALA A 1 79 ? 10.57 -26.547 -10.055 1 90.31 79 ALA A C 1
ATOM 619 O O . ALA A 1 79 ? 9.602 -26.203 -10.727 1 90.31 79 ALA A O 1
ATOM 620 N N . GLU A 1 80 ? 11.125 -27.75 -10.141 1 93.69 80 GLU A N 1
ATOM 621 C CA . GLU A 1 80 ? 10.664 -28.75 -11.109 1 93.69 80 GLU A CA 1
ATOM 622 C C . GLU A 1 80 ? 9.195 -29.094 -10.883 1 93.69 80 GLU A C 1
ATOM 624 O O . GLU A 1 80 ? 8.43 -29.25 -11.836 1 93.69 80 GLU A O 1
ATOM 629 N N . ASP A 1 81 ? 8.883 -29.234 -9.633 1 94.62 81 ASP A N 1
ATOM 630 C CA . ASP A 1 81 ? 7.504 -29.594 -9.305 1 94.62 81 ASP A CA 1
ATOM 631 C C . ASP A 1 81 ? 6.531 -28.516 -9.789 1 94.62 81 ASP A C 1
ATOM 633 O O . ASP A 1 81 ? 5.441 -28.828 -10.266 1 94.62 81 ASP A O 1
ATOM 637 N N . LEU A 1 82 ? 6.891 -27.312 -9.617 1 95.88 82 LEU A N 1
ATOM 638 C CA . LEU A 1 82 ? 6.047 -26.203 -10.086 1 95.88 82 LEU A CA 1
ATOM 639 C C . LEU A 1 82 ? 5.938 -26.203 -11.602 1 95.88 82 LEU A C 1
ATOM 641 O O . LEU A 1 82 ? 4.852 -26 -12.148 1 95.88 82 LEU A O 1
ATOM 645 N N . LEU A 1 83 ? 7.016 -26.469 -12.312 1 96.19 83 LEU A N 1
ATOM 646 C CA . LEU A 1 83 ? 7.012 -26.516 -13.773 1 96.19 83 LEU A CA 1
ATOM 647 C C . LEU A 1 83 ? 6.094 -27.625 -14.281 1 96.19 83 LEU A C 1
ATOM 649 O O . LEU A 1 83 ? 5.328 -27.422 -15.227 1 96.19 83 LEU A O 1
ATOM 653 N N . LEU A 1 84 ? 6.215 -28.734 -13.656 1 97.56 84 LEU A N 1
ATOM 654 C CA . LEU A 1 84 ? 5.363 -29.859 -14.039 1 97.56 84 LEU A CA 1
ATOM 655 C C . LEU A 1 84 ? 3.893 -29.531 -13.812 1 97.56 84 LEU A C 1
ATOM 657 O O . LEU A 1 84 ? 3.053 -29.797 -14.68 1 97.56 84 LEU A O 1
ATOM 661 N N . LEU A 1 85 ? 3.639 -29 -12.703 1 97.5 85 LEU A N 1
ATOM 662 C CA . LEU A 1 85 ? 2.266 -28.641 -12.367 1 97.5 85 LEU A CA 1
ATOM 663 C C . LEU A 1 85 ? 1.736 -27.578 -13.328 1 97.5 85 LEU A C 1
ATOM 665 O O . LEU A 1 85 ? 0.595 -27.672 -13.789 1 97.5 85 LEU A O 1
ATOM 669 N N . LYS A 1 86 ? 2.492 -26.609 -13.586 1 97.88 86 LYS A N 1
ATOM 670 C CA . LYS A 1 86 ? 2.127 -25.547 -14.531 1 97.88 86 LYS A CA 1
ATOM 671 C C . LYS A 1 86 ? 1.8 -26.125 -15.898 1 97.88 86 LYS A C 1
ATOM 673 O O . LYS A 1 86 ? 0.79 -25.766 -16.516 1 97.88 86 LYS A O 1
ATOM 678 N N . ASN A 1 87 ? 2.605 -27.047 -16.391 1 97.88 87 ASN A N 1
ATOM 679 C CA . ASN A 1 87 ? 2.369 -27.688 -17.688 1 97.88 87 ASN A CA 1
ATOM 680 C C . ASN A 1 87 ? 1.058 -28.469 -17.688 1 97.88 87 ASN A C 1
ATOM 682 O O . ASN A 1 87 ? 0.312 -28.438 -18.672 1 97.88 87 ASN A O 1
ATOM 686 N N . GLN A 1 88 ? 0.871 -29.078 -16.609 1 98.06 88 GLN A N 1
ATOM 687 C CA . GLN A 1 88 ? -0.378 -29.828 -16.484 1 98.06 88 GLN A CA 1
ATOM 688 C C . GLN A 1 88 ? -1.582 -28.891 -16.531 1 98.06 88 GLN A C 1
ATOM 690 O O . GLN A 1 88 ? -2.553 -29.156 -17.234 1 98.06 88 GLN A O 1
ATOM 695 N N . LEU A 1 89 ? -1.525 -27.844 -15.828 1 98.12 89 LEU A N 1
ATOM 696 C CA . LEU A 1 89 ? -2.643 -26.906 -15.75 1 98.12 89 LEU A CA 1
ATOM 697 C C . LEU A 1 89 ? -2.859 -26.219 -17.094 1 98.12 89 LEU A C 1
ATOM 699 O O . LEU A 1 89 ? -3.99 -25.859 -17.438 1 98.12 89 LEU A O 1
ATOM 703 N N . GLU A 1 90 ? -1.798 -26.031 -17.828 1 97.81 90 GLU A N 1
ATOM 704 C CA . GLU A 1 90 ? -1.88 -25.328 -19.109 1 97.81 90 GLU A CA 1
ATOM 705 C C . GLU A 1 90 ? -2.666 -26.125 -20.125 1 97.81 90 GLU A C 1
ATOM 707 O O . GLU A 1 90 ? -3.041 -25.609 -21.188 1 97.81 90 GLU A O 1
ATOM 712 N N . GLU A 1 91 ? -2.943 -27.344 -19.875 1 97.31 91 GLU A N 1
ATOM 713 C CA . GLU A 1 91 ? -3.834 -28.125 -20.734 1 97.31 91 GLU A CA 1
ATOM 714 C C . GLU A 1 91 ? -5.25 -27.547 -20.719 1 97.31 91 GLU A C 1
ATOM 716 O O . GLU A 1 91 ? -5.945 -27.578 -21.734 1 97.31 91 GLU A O 1
ATOM 721 N N . ASN A 1 92 ? -5.625 -26.969 -19.656 1 96.81 92 ASN A N 1
ATOM 722 C CA . ASN A 1 92 ? -7.012 -26.531 -19.5 1 96.81 92 ASN A CA 1
ATOM 723 C C . ASN A 1 92 ? -7.098 -25.047 -19.203 1 96.81 92 ASN A C 1
ATOM 725 O O . ASN A 1 92 ? -8.18 -24.453 -19.234 1 96.81 92 ASN A O 1
ATOM 729 N N . TRP A 1 93 ? -5.969 -24.422 -18.906 1 98.25 93 TRP A N 1
ATOM 730 C CA . TRP A 1 93 ? -5.938 -23.016 -18.531 1 98.25 93 TRP A CA 1
ATOM 731 C C . TRP A 1 93 ? -4.926 -22.25 -19.375 1 98.25 93 TRP A C 1
ATOM 733 O O . TRP A 1 93 ? -3.877 -22.781 -19.734 1 98.25 93 TRP A O 1
ATOM 743 N N . ARG A 1 94 ? -5.266 -21.031 -19.641 1 98.12 94 ARG A N 1
ATOM 744 C CA . ARG A 1 94 ? -4.285 -20.047 -20.109 1 98.12 94 ARG A CA 1
ATOM 745 C C . ARG A 1 94 ? -3.775 -19.203 -18.953 1 98.12 94 ARG A C 1
ATOM 747 O O . ARG A 1 94 ? -4.555 -18.516 -18.281 1 98.12 94 ARG A O 1
ATOM 754 N N . ILE A 1 95 ? -2.531 -19.266 -18.781 1 98.25 95 ILE A N 1
ATOM 755 C CA . ILE A 1 95 ? -1.94 -18.578 -17.625 1 98.25 95 ILE A CA 1
ATOM 756 C C . ILE A 1 95 ? -1.252 -17.297 -18.094 1 98.25 95 ILE A C 1
ATOM 758 O O . ILE A 1 95 ? -0.385 -17.328 -18.969 1 98.25 95 ILE A O 1
ATOM 762 N N . VAL A 1 96 ? -1.625 -16.172 -17.5 1 96.81 96 VAL A N 1
ATOM 763 C CA . VAL A 1 96 ? -1.072 -14.875 -17.844 1 96.81 96 VAL A CA 1
ATOM 764 C C . VAL A 1 96 ? -0.488 -14.211 -16.594 1 96.81 96 VAL A C 1
ATOM 766 O O . VAL A 1 96 ? -1.17 -14.086 -15.578 1 96.81 96 VAL A O 1
ATOM 769 N N . GLU A 1 97 ? 0.749 -13.844 -16.688 1 94.31 97 GLU A N 1
ATOM 770 C CA . GLU A 1 97 ? 1.428 -13.164 -15.578 1 94.31 97 GLU A CA 1
ATOM 771 C C . GLU A 1 97 ? 1.631 -11.68 -15.883 1 94.31 97 GLU A C 1
ATOM 773 O O . GLU A 1 97 ? 2.188 -11.328 -16.922 1 94.31 97 GLU A O 1
ATOM 778 N N . GLU A 1 98 ? 1.171 -10.828 -15.023 1 92.31 98 GLU A N 1
ATOM 779 C CA . GLU A 1 98 ? 1.329 -9.375 -15.125 1 92.31 98 GLU A CA 1
ATOM 780 C C . GLU A 1 98 ? 1.852 -8.789 -13.812 1 92.31 98 GLU A C 1
ATOM 782 O O . GLU A 1 98 ? 1.071 -8.477 -12.914 1 92.31 98 GLU A O 1
ATOM 787 N N . GLY A 1 99 ? 3.125 -8.469 -13.828 1 90.31 99 GLY A N 1
ATOM 788 C CA . GLY A 1 99 ? 3.723 -8.031 -12.578 1 90.31 99 GLY A CA 1
ATOM 789 C C . GLY A 1 99 ? 3.633 -9.07 -11.477 1 90.31 99 GLY A C 1
ATOM 790 O O . GLY A 1 99 ? 4.094 -10.203 -11.641 1 90.31 99 GLY A O 1
ATOM 791 N N . ALA A 1 100 ? 2.984 -8.609 -10.359 1 96.12 100 ALA A N 1
ATOM 792 C CA . ALA A 1 100 ? 2.871 -9.508 -9.219 1 96.12 100 ALA A CA 1
ATOM 793 C C . ALA A 1 100 ? 1.56 -10.289 -9.258 1 96.12 100 ALA A C 1
ATOM 795 O O . ALA A 1 100 ? 1.241 -11.031 -8.328 1 96.12 100 ALA A O 1
ATOM 796 N N . THR A 1 101 ? 0.797 -10.102 -10.297 1 96.88 101 THR A N 1
ATOM 797 C CA . THR A 1 101 ? -0.511 -10.734 -10.422 1 96.88 101 THR A CA 1
ATOM 798 C C . THR A 1 101 ? -0.498 -11.789 -11.523 1 96.88 101 THR A C 1
ATOM 800 O O . THR A 1 101 ? 0.08 -11.57 -12.586 1 96.88 101 THR A O 1
ATOM 803 N N . THR A 1 102 ? -1.121 -12.938 -11.211 1 97.94 102 THR A N 1
ATOM 804 C CA . THR A 1 102 ? -1.317 -14.008 -12.18 1 97.94 102 THR A CA 1
ATOM 805 C C . THR A 1 102 ? -2.805 -14.281 -12.391 1 97.94 102 THR A C 1
ATOM 807 O O . THR A 1 102 ? -3.578 -14.312 -11.43 1 97.94 102 THR A O 1
ATOM 810 N N . THR A 1 103 ? -3.17 -14.422 -13.625 1 97.88 103 THR A N 1
ATOM 811 C CA . THR A 1 103 ? -4.555 -14.734 -13.961 1 97.88 103 THR A CA 1
ATOM 812 C C . THR A 1 103 ? -4.625 -16 -14.812 1 97.88 103 THR A C 1
ATOM 814 O O . THR A 1 103 ? -3.863 -16.156 -15.773 1 97.88 103 THR A O 1
ATOM 817 N N . LEU A 1 104 ? -5.496 -16.953 -14.391 1 98.56 104 LEU A N 1
ATOM 818 C CA . LEU A 1 104 ? -5.812 -18.141 -15.164 1 98.56 104 LEU A CA 1
ATOM 819 C C . LEU A 1 104 ? -7.156 -18 -15.867 1 98.56 104 LEU A C 1
ATOM 821 O O . LEU A 1 104 ? -8.156 -17.656 -15.234 1 98.56 104 LEU A O 1
ATOM 825 N N . TYR A 1 105 ? -7.152 -18.266 -17.141 1 98.06 105 TYR A N 1
ATOM 826 C CA . TYR A 1 105 ? -8.375 -18.2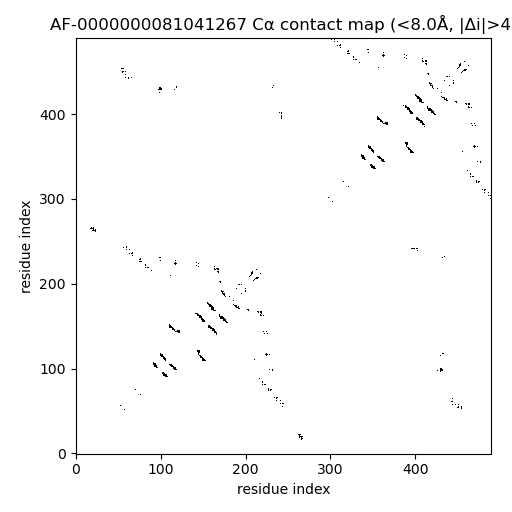97 -17.938 1 98.06 105 TYR A CA 1
ATOM 827 C C . TYR A 1 105 ? -8.711 -19.719 -18.375 1 98.06 105 TYR A C 1
ATOM 829 O O . TYR A 1 105 ? -7.871 -20.422 -18.938 1 98.06 105 TYR A O 1
ATOM 837 N N . SER A 1 106 ? -9.938 -20.094 -18.109 1 97.88 106 SER A N 1
ATOM 838 C CA . SER A 1 106 ? -10.344 -21.438 -18.516 1 97.88 106 SER A CA 1
ATOM 839 C C . SER A 1 106 ? -10.43 -21.547 -20.031 1 97.88 106 SER A C 1
ATOM 841 O O . SER A 1 106 ? -10.969 -20.672 -20.703 1 97.88 106 SER A O 1
ATOM 843 N N . LYS A 1 107 ? -9.883 -22.656 -20.594 1 96.31 107 LYS A N 1
ATOM 844 C CA . LYS A 1 107 ? -9.961 -22.906 -22.031 1 96.31 107 LYS A CA 1
ATOM 845 C C . LYS A 1 107 ? -11.312 -23.484 -22.422 1 96.31 107 LYS A C 1
ATOM 847 O O . LYS A 1 107 ? -11.742 -23.359 -23.578 1 96.31 107 LYS A O 1
ATOM 852 N N . SER A 1 108 ? -11.93 -24.172 -21.469 1 92.88 108 SER A N 1
ATOM 853 C CA . SER A 1 108 ? -13.227 -24.797 -21.734 1 92.88 108 SER A CA 1
ATOM 854 C C . SER A 1 108 ? -14.352 -23.766 -21.719 1 92.88 108 SER A C 1
ATOM 856 O O . SER A 1 108 ? -15.375 -23.953 -22.375 1 92.88 108 SER A O 1
ATOM 858 N N . SER A 1 109 ? -14.211 -22.75 -20.891 1 87.69 109 SER A N 1
ATOM 859 C CA . SER A 1 109 ? -15.195 -21.672 -20.797 1 87.69 109 SER A CA 1
ATOM 860 C C . SER A 1 109 ? -14.516 -20.312 -20.625 1 87.69 109 SER A C 1
ATOM 862 O O . SER A 1 109 ? -13.859 -20.062 -19.609 1 87.69 109 SER A O 1
ATOM 864 N N . GLN A 1 110 ? -14.742 -19.5 -21.547 1 81.25 110 GLN A N 1
ATOM 865 C CA . GLN A 1 110 ? -14.125 -18.172 -21.5 1 81.25 110 GLN A CA 1
ATOM 866 C C . GLN A 1 110 ? -14.695 -17.344 -20.359 1 81.25 110 GLN A C 1
ATOM 868 O O . GLN A 1 110 ? -14.164 -16.266 -20.047 1 81.25 110 GLN A O 1
ATOM 873 N N . LYS A 1 111 ? -15.586 -17.922 -19.609 1 92.56 111 LYS A N 1
ATOM 874 C CA . LYS A 1 111 ? -16.297 -17.141 -18.594 1 92.56 111 LYS A CA 1
ATOM 875 C C . LYS A 1 111 ? -15.68 -17.344 -17.203 1 92.56 111 LYS A C 1
ATOM 877 O O . LYS A 1 111 ? -16.062 -16.672 -16.25 1 92.56 111 LYS A O 1
ATOM 882 N N . ILE A 1 112 ? -14.703 -18.25 -17.141 1 97.88 112 ILE A N 1
ATOM 883 C CA . ILE A 1 112 ? -14.148 -18.578 -15.836 1 97.88 112 ILE A CA 1
ATOM 884 C C . ILE A 1 112 ? -12.719 -18.062 -15.742 1 97.88 112 ILE A C 1
ATOM 886 O O . ILE A 1 112 ? -11.891 -18.328 -16.609 1 97.88 112 ILE A O 1
ATOM 890 N N . GLN A 1 113 ? -12.453 -17.344 -14.688 1 98 113 GLN A N 1
ATOM 891 C CA . GLN A 1 113 ? -11.109 -16.828 -14.461 1 98 113 GLN A CA 1
ATOM 892 C C . GLN A 1 113 ? -10.711 -16.938 -12.992 1 98 113 GLN A C 1
ATOM 894 O O . GLN A 1 113 ? -11.555 -16.781 -12.109 1 98 113 GLN A O 1
ATOM 899 N N . VAL A 1 114 ? -9.43 -17.172 -12.781 1 98.69 114 VAL A N 1
ATOM 900 C CA . VAL A 1 114 ? -8.828 -17.172 -11.453 1 98.69 114 VAL A CA 1
ATOM 901 C C . VAL A 1 114 ? -7.723 -16.125 -11.375 1 98.69 114 VAL A C 1
ATOM 903 O O . VAL A 1 114 ? -6.867 -16.047 -12.266 1 98.69 114 VAL A O 1
ATOM 906 N N . SER A 1 115 ? -7.738 -15.32 -10.352 1 98.31 115 SER A N 1
ATOM 907 C CA . SER A 1 115 ? -6.719 -14.281 -10.227 1 98.31 115 SER A CA 1
ATOM 908 C C . SER A 1 115 ? -6.156 -14.227 -8.812 1 98.31 115 SER A C 1
ATOM 910 O O . SER A 1 115 ? -6.898 -14.344 -7.836 1 98.31 115 SER A O 1
ATOM 912 N N . PHE A 1 116 ? -4.84 -14.039 -8.75 1 98.25 116 PHE A N 1
ATOM 913 C CA . PHE A 1 116 ? -4.215 -13.914 -7.441 1 98.25 116 PHE A CA 1
ATOM 914 C C . PHE A 1 116 ? -2.992 -13.008 -7.508 1 98.25 116 PHE A C 1
ATOM 916 O O . PHE A 1 116 ? -2.369 -12.875 -8.562 1 98.25 116 PHE A O 1
ATOM 923 N N . HIS A 1 117 ? -2.717 -12.289 -6.422 1 97.69 117 HIS A N 1
ATOM 924 C CA . HIS A 1 117 ? -1.535 -11.461 -6.207 1 97.69 117 HIS A CA 1
ATOM 925 C C . HIS A 1 117 ? -0.542 -12.148 -5.273 1 97.69 117 HIS A C 1
ATOM 927 O O . HIS A 1 117 ? -0.924 -12.648 -4.215 1 97.69 117 HIS A O 1
ATOM 933 N N . CYS A 1 118 ? 0.701 -12.117 -5.617 1 96.75 118 CYS A N 1
ATOM 934 C CA . CYS A 1 118 ? 1.683 -12.945 -4.922 1 96.75 118 CYS A CA 1
ATOM 935 C C . CYS A 1 118 ? 1.865 -12.484 -3.482 1 96.75 118 CYS A C 1
ATOM 937 O O . CYS A 1 118 ? 2.322 -13.25 -2.633 1 96.75 118 CYS A O 1
ATOM 939 N N . GLN A 1 119 ? 1.535 -11.25 -3.207 1 95.62 119 GLN A N 1
ATOM 940 C CA . GLN A 1 119 ? 1.764 -10.727 -1.863 1 95.62 119 GLN A CA 1
ATOM 941 C C . GLN A 1 119 ? 0.49 -10.789 -1.025 1 95.62 119 GLN A C 1
ATOM 943 O O . GLN A 1 119 ? 0.463 -10.305 0.108 1 95.62 119 GLN A O 1
ATOM 948 N N . ASP A 1 120 ? -0.553 -11.281 -1.554 1 96.12 120 ASP A N 1
ATOM 949 C CA . ASP A 1 120 ? -1.8 -11.422 -0.809 1 96.12 120 ASP A CA 1
ATOM 950 C C . ASP A 1 120 ? -1.844 -12.758 -0.061 1 96.12 120 ASP A C 1
ATOM 952 O O . ASP A 1 120 ? -2.742 -13.57 -0.284 1 96.12 120 ASP A O 1
ATOM 956 N N . SER A 1 121 ? -0.888 -12.922 0.727 1 93.12 121 SER A N 1
ATOM 957 C CA . SER A 1 121 ? -0.779 -14.148 1.512 1 93.12 121 SER A CA 1
ATOM 958 C C . SER A 1 121 ? -1.187 -13.914 2.963 1 93.12 121 SER A C 1
ATOM 960 O O . SER A 1 121 ? -1.207 -12.773 3.43 1 93.12 121 SER A O 1
ATOM 962 N N . VAL A 1 122 ? -1.613 -14.922 3.506 1 87.62 122 VAL A N 1
ATOM 963 C CA . VAL A 1 122 ? -2.02 -14.867 4.906 1 87.62 122 VAL A CA 1
ATOM 964 C C . VAL A 1 122 ? -0.898 -15.406 5.793 1 87.62 122 VAL A C 1
ATOM 966 O O . VAL A 1 122 ? -0.417 -16.516 5.586 1 87.62 122 VAL A O 1
ATOM 969 N N . GLU A 1 123 ? -0.428 -14.477 6.652 1 73.75 123 GLU A N 1
ATOM 970 C CA . GLU A 1 123 ? 0.6 -14.945 7.578 1 73.75 123 GLU A CA 1
ATOM 971 C C . GLU A 1 123 ? -0.003 -15.812 8.68 1 73.75 123 GLU A C 1
ATOM 973 O O . GLU A 1 123 ? -1.122 -15.562 9.133 1 73.75 123 GLU A O 1
ATOM 978 N N . GLU A 1 124 ? 0.507 -17 8.781 1 57.5 124 GLU A N 1
ATOM 979 C CA . GLU A 1 124 ? 0.043 -17.859 9.875 1 57.5 124 GLU A CA 1
ATOM 980 C C . GLU A 1 124 ? 0.338 -17.219 11.234 1 57.5 124 GLU A C 1
ATOM 982 O O . GLU A 1 124 ? 1.404 -16.625 11.43 1 57.5 124 GLU A O 1
ATOM 987 N N . VAL A 1 125 ? -0.667 -16.688 11.914 1 46.84 125 VAL A N 1
ATOM 988 C CA . VAL A 1 125 ? -0.465 -16.234 13.289 1 46.84 125 VAL A CA 1
ATOM 989 C C . VAL A 1 125 ? 0.285 -17.312 14.078 1 46.84 125 VAL A C 1
ATOM 991 O O . VAL A 1 125 ? -0.111 -18.484 14.07 1 46.84 125 VAL A O 1
ATOM 994 N N . GLU A 1 126 ? 1.572 -17.188 14.18 1 44.62 126 GLU A N 1
ATOM 995 C CA . GLU A 1 126 ? 2.293 -18.094 15.062 1 44.62 126 GLU A CA 1
ATOM 996 C C . GLU A 1 126 ? 1.512 -18.344 16.344 1 44.62 126 GLU A C 1
ATOM 998 O O . GLU A 1 126 ? 1.236 -17.422 17.109 1 44.62 126 GLU A O 1
ATOM 1003 N N . THR A 1 127 ? 0.442 -19 16.406 1 40.09 127 THR A N 1
ATOM 1004 C CA . THR A 1 127 ? 0.071 -19.422 17.75 1 40.09 127 THR A CA 1
ATOM 1005 C C . THR A 1 127 ? 1.293 -19.906 18.516 1 40.09 127 THR A C 1
ATOM 1007 O O . THR A 1 127 ? 2.193 -20.516 17.938 1 40.09 127 THR A O 1
ATOM 1010 N N . ASN A 1 128 ? 1.67 -19.062 19.5 1 38.88 128 ASN A N 1
ATOM 1011 C CA . ASN A 1 128 ? 2.676 -19.438 20.484 1 38.88 128 ASN A CA 1
ATOM 1012 C C . ASN A 1 128 ? 2.688 -20.953 20.734 1 38.88 128 ASN A C 1
ATOM 1014 O O . ASN A 1 128 ? 3.094 -21.406 21.797 1 38.88 128 ASN A O 1
ATOM 1018 N N . GLU A 1 129 ? 1.873 -21.781 20.156 1 40.38 129 GLU A N 1
ATOM 1019 C CA . GLU A 1 129 ? 2.197 -23.125 20.625 1 40.38 129 GLU A CA 1
ATOM 1020 C C . GLU A 1 129 ? 3.666 -23.453 20.375 1 40.38 129 GLU A C 1
ATOM 1022 O O . GLU A 1 129 ? 4.285 -22.906 19.453 1 40.38 129 GLU A O 1
ATOM 1027 N N . ASP A 1 130 ? 4.332 -23.984 21.359 1 37.78 130 ASP A N 1
ATOM 1028 C CA . ASP A 1 130 ? 5.695 -24.5 21.484 1 37.78 130 ASP A CA 1
ATOM 1029 C C . ASP A 1 130 ? 6.203 -25.062 20.156 1 37.78 130 ASP A C 1
ATOM 1031 O O . ASP A 1 130 ? 5.582 -25.953 19.578 1 37.78 130 ASP A O 1
ATOM 1035 N N . PRO A 1 131 ? 6.871 -24.203 19.406 1 41.12 131 PRO A N 1
ATOM 1036 C CA . PRO A 1 131 ? 7.535 -24.938 18.328 1 41.12 131 PRO A CA 1
ATOM 1037 C C . PRO A 1 131 ? 7.984 -26.344 18.766 1 41.12 131 PRO A C 1
ATOM 1039 O O . PRO A 1 131 ? 8.781 -26.484 19.688 1 41.12 131 PRO A O 1
ATOM 1042 N N . ILE A 1 132 ? 7.125 -27.297 19.047 1 36.44 132 ILE A N 1
ATOM 1043 C CA . ILE A 1 132 ? 7.809 -28.594 19.094 1 36.44 132 ILE A CA 1
ATOM 1044 C C . ILE A 1 132 ? 8.953 -28.609 18.094 1 36.44 132 ILE A C 1
ATOM 1046 O O . ILE A 1 132 ? 8.766 -28.25 16.922 1 36.44 132 ILE A O 1
ATOM 1050 N N . ASP A 1 133 ? 10.258 -28.531 18.5 1 36.53 133 ASP A N 1
ATOM 1051 C CA . ASP A 1 133 ? 11.586 -28.75 17.922 1 36.53 133 ASP A CA 1
ATOM 1052 C C . ASP A 1 133 ? 11.547 -29.828 16.844 1 36.53 133 ASP A C 1
ATOM 1054 O O . ASP A 1 133 ? 12.523 -30.562 16.656 1 36.53 133 ASP A O 1
ATOM 1058 N N . ASN A 1 134 ? 10.414 -30.516 16.516 1 35.12 134 ASN A N 1
ATOM 1059 C CA . ASN A 1 134 ? 10.828 -31.547 15.57 1 35.12 134 ASN A CA 1
ATOM 1060 C C . ASN A 1 134 ? 11.578 -30.969 14.383 1 35.12 134 ASN A C 1
ATOM 1062 O O . ASN A 1 134 ? 11.039 -30.141 13.641 1 35.12 134 ASN A O 1
ATOM 1066 N N . GLU A 1 135 ? 12.883 -30.891 14.391 1 36.84 135 GLU A N 1
ATOM 1067 C CA . GLU A 1 135 ? 13.938 -30.719 13.398 1 36.84 135 GLU A CA 1
ATOM 1068 C C . GLU A 1 135 ? 13.484 -31.219 12.023 1 36.84 135 GLU A C 1
ATOM 1070 O O . GLU A 1 135 ? 14.289 -31.297 11.094 1 36.84 135 GLU A O 1
ATOM 1075 N N . GLY A 1 136 ? 12.5 -32.156 11.992 1 36.81 136 GLY A N 1
ATOM 1076 C CA . GLY A 1 136 ? 12.391 -32.75 10.664 1 36.81 136 GLY A CA 1
ATOM 1077 C C . GLY A 1 136 ? 12.18 -31.719 9.57 1 36.81 136 GLY A C 1
ATOM 1078 O O . GLY A 1 136 ? 11.914 -30.547 9.859 1 36.81 136 GLY A O 1
ATOM 1079 N N . GLU A 1 137 ? 12.586 -32.062 8.289 1 38.06 137 GLU A N 1
ATOM 1080 C CA . GLU A 1 137 ? 12.398 -31.375 7.016 1 38.06 137 GLU A CA 1
ATOM 1081 C C . GLU A 1 137 ? 11.047 -30.688 6.953 1 38.06 137 GLU A C 1
ATOM 1083 O O . GLU A 1 137 ? 10.039 -31.297 6.605 1 38.06 137 GLU A O 1
ATOM 1088 N N . GLU A 1 138 ? 10.555 -30.109 7.949 1 40.97 138 GLU A N 1
ATOM 1089 C CA . GLU A 1 138 ? 9.266 -29.438 7.828 1 40.97 138 GLU A CA 1
ATOM 1090 C C . GLU A 1 138 ? 9.117 -28.766 6.461 1 40.97 138 GLU A C 1
ATOM 1092 O O . GLU A 1 138 ? 9.914 -27.906 6.094 1 40.97 138 GLU A O 1
ATOM 1097 N N . GLU A 1 139 ? 8.828 -29.469 5.461 1 44.16 139 GLU A N 1
ATOM 1098 C CA . GLU A 1 139 ? 8.469 -28.953 4.148 1 44.16 139 GLU A CA 1
ATOM 1099 C C . GLU A 1 139 ? 7.848 -27.562 4.258 1 44.16 139 GLU A C 1
ATOM 1101 O O . GLU A 1 139 ? 6.879 -27.359 4.996 1 44.16 139 GLU A O 1
ATOM 1106 N N . GLU A 1 140 ? 8.602 -26.547 4.254 1 54.16 140 GLU A N 1
ATOM 1107 C CA . GLU A 1 140 ? 8.188 -25.141 4.258 1 54.16 140 GLU A CA 1
ATOM 1108 C C . GLU A 1 140 ? 6.906 -24.953 3.457 1 54.16 140 GLU A C 1
ATOM 1110 O O . GLU A 1 140 ? 6.934 -24.922 2.225 1 54.16 140 GLU A O 1
ATOM 1115 N N . MET A 1 141 ? 5.859 -25.469 3.949 1 63.5 141 MET A N 1
ATOM 1116 C CA . MET A 1 141 ? 4.578 -25.328 3.26 1 63.5 141 MET A CA 1
ATOM 1117 C C . MET A 1 141 ? 4.301 -23.875 2.922 1 63.5 141 MET A C 1
ATOM 1119 O O . MET A 1 141 ? 4.648 -22.969 3.693 1 63.5 141 MET A O 1
ATOM 1123 N N . SER A 1 142 ? 3.98 -23.625 1.607 1 79.75 142 SER A N 1
ATOM 1124 C CA . SER A 1 142 ? 3.631 -22.297 1.114 1 79.75 142 SER A CA 1
ATOM 1125 C C . SER A 1 142 ? 2.49 -21.688 1.924 1 79.75 142 SER A C 1
ATOM 1127 O O . SER A 1 142 ? 1.582 -22.406 2.357 1 79.75 142 SER A O 1
ATOM 1129 N N . MET A 1 143 ? 2.613 -20.469 2.277 1 88.06 143 MET A N 1
ATOM 1130 C CA . MET A 1 143 ? 1.562 -19.75 2.982 1 88.06 143 MET A CA 1
ATOM 1131 C C . MET A 1 143 ? 0.281 -19.703 2.156 1 88.06 143 MET A C 1
ATOM 1133 O O . MET A 1 143 ? 0.332 -19.656 0.925 1 88.06 143 MET A O 1
ATOM 1137 N N . PRO A 1 144 ? -0.825 -19.797 2.773 1 94.94 144 PRO A N 1
ATOM 1138 C CA . PRO A 1 144 ? -2.074 -19.625 2.029 1 94.94 144 PRO A CA 1
ATOM 1139 C C . PRO A 1 144 ? -2.141 -18.281 1.289 1 94.94 144 PRO A C 1
ATOM 1141 O O . PRO A 1 144 ? -1.669 -17.266 1.801 1 94.94 144 PRO A O 1
ATOM 1144 N N . VAL A 1 145 ? -2.693 -18.312 0.144 1 97.44 145 VAL A N 1
ATOM 1145 C CA . VAL A 1 145 ? -2.801 -17.141 -0.701 1 97.44 145 VAL A CA 1
ATOM 1146 C C . VAL A 1 145 ? -4.266 -16.875 -1.04 1 97.44 145 VAL A C 1
ATOM 1148 O O . VAL A 1 145 ? -5.004 -17.797 -1.388 1 97.44 145 VAL A O 1
ATOM 1151 N N . HIS A 1 146 ? -4.676 -15.641 -0.859 1 98 146 HIS A N 1
ATOM 1152 C CA . HIS A 1 146 ? -6.004 -15.25 -1.323 1 98 146 HIS A CA 1
ATOM 1153 C C . HIS A 1 146 ? -6.074 -15.234 -2.846 1 98 146 HIS A C 1
ATOM 1155 O O . HIS A 1 146 ? -5.133 -14.805 -3.514 1 98 146 HIS A O 1
ATOM 1161 N N . PHE A 1 147 ? -7.176 -15.703 -3.375 1 98.5 147 PHE A N 1
ATOM 1162 C CA . PHE A 1 147 ? -7.414 -15.602 -4.809 1 98.5 147 PHE A CA 1
ATOM 1163 C C . PHE A 1 147 ? -8.898 -15.469 -5.105 1 98.5 147 PHE A C 1
ATOM 1165 O O . PHE A 1 147 ? -9.742 -15.766 -4.25 1 98.5 147 PHE A O 1
ATOM 1172 N N . GLN A 1 148 ? -9.148 -14.969 -6.277 1 98.44 148 GLN A N 1
ATOM 1173 C CA . GLN A 1 148 ? -10.523 -14.727 -6.688 1 98.44 148 GLN A CA 1
ATOM 1174 C C . GLN A 1 148 ? -10.891 -15.57 -7.906 1 98.44 148 GLN A C 1
ATOM 1176 O O . GLN A 1 148 ? -10.086 -15.703 -8.836 1 98.44 148 GLN A O 1
ATOM 1181 N N . VAL A 1 149 ? -12.039 -16.125 -7.855 1 98.81 149 VAL A N 1
ATOM 1182 C CA . VAL A 1 149 ? -12.594 -16.844 -9.008 1 9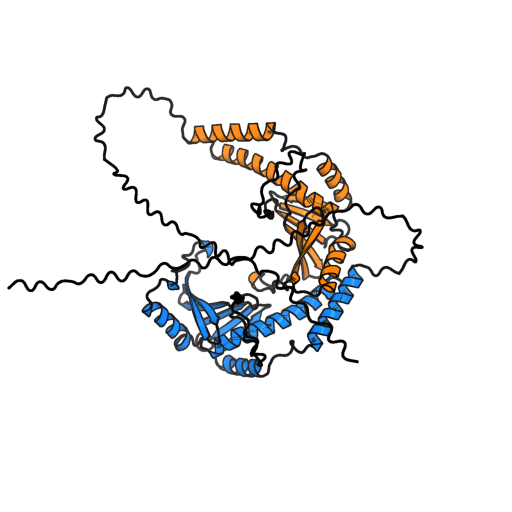8.81 149 VAL A CA 1
ATOM 1183 C C . VAL A 1 149 ? -13.812 -16.094 -9.539 1 98.81 149 VAL A C 1
ATOM 1185 O O . VAL A 1 149 ? -14.742 -15.797 -8.781 1 98.81 149 VAL A O 1
ATOM 1188 N N . THR A 1 150 ? -13.82 -15.859 -10.797 1 98 150 THR A N 1
ATOM 1189 C CA . THR A 1 150 ? -14.914 -15.109 -11.406 1 98 150 THR A CA 1
ATOM 1190 C C . THR A 1 150 ? -15.609 -15.938 -12.484 1 98 150 THR A C 1
ATOM 1192 O O . THR A 1 150 ? -14.953 -16.516 -13.352 1 98 150 THR A O 1
ATOM 1195 N N . LEU A 1 151 ? -16.859 -16.062 -12.383 1 98.06 151 LEU A N 1
ATOM 1196 C CA . LEU A 1 151 ? -17.734 -16.625 -13.414 1 98.06 151 LEU A CA 1
ATOM 1197 C C . LEU A 1 151 ? -18.656 -15.562 -13.992 1 98.06 151 LEU A C 1
ATOM 1199 O O . LEU A 1 151 ? -19.5 -15.016 -13.273 1 98.06 151 LEU A O 1
ATOM 1203 N N . SER A 1 152 ? -18.469 -15.312 -15.219 1 95.81 152 SER A N 1
ATOM 1204 C CA . SER A 1 152 ? -19.25 -14.25 -15.844 1 95.81 152 SER A CA 1
ATOM 1205 C C . SER A 1 152 ? -20.297 -14.82 -16.797 1 95.81 152 SER A C 1
ATOM 1207 O O . SER A 1 152 ? -20.016 -15.758 -17.547 1 95.81 152 SER A O 1
ATOM 1209 N N . LYS A 1 153 ? -21.516 -14.25 -16.734 1 92.94 153 LYS A N 1
ATOM 1210 C CA . LYS A 1 153 ? -22.594 -14.617 -17.641 1 92.94 153 LYS A CA 1
ATOM 1211 C C . LYS A 1 153 ? -23.531 -13.445 -17.891 1 92.94 153 LYS A C 1
ATOM 1213 O O . LYS A 1 153 ? -24.094 -12.883 -16.938 1 92.94 153 LYS A O 1
ATOM 1218 N N . ALA A 1 154 ? -23.719 -13.062 -19.109 1 89.25 154 ALA A N 1
ATOM 1219 C CA . ALA A 1 154 ? -24.719 -12.086 -19.547 1 89.25 154 ALA A CA 1
ATOM 1220 C C . ALA A 1 154 ? -24.594 -10.789 -18.75 1 89.25 154 ALA A C 1
ATOM 1222 O O . ALA A 1 154 ? -25.578 -10.281 -18.219 1 89.25 154 ALA A O 1
ATOM 1223 N N . GLY A 1 155 ? -23.406 -10.289 -18.578 1 87.69 155 GLY A N 1
ATOM 1224 C CA . GLY A 1 155 ? -23.188 -8.984 -17.969 1 87.69 155 GLY A CA 1
ATOM 1225 C C . GLY A 1 155 ? -23.141 -9.031 -16.453 1 87.69 155 GLY A C 1
ATOM 1226 O O . GLY A 1 155 ? -22.984 -7.996 -15.805 1 87.69 155 GLY A O 1
ATOM 1227 N N . LYS A 1 156 ? -23.359 -10.203 -15.867 1 92.88 156 LYS A N 1
ATOM 1228 C CA . LYS A 1 156 ? -23.25 -10.398 -14.422 1 92.88 156 LYS A CA 1
ATOM 1229 C C . LYS A 1 156 ? -22.141 -11.383 -14.086 1 92.88 156 LYS A C 1
ATOM 1231 O O . LYS A 1 156 ? -21.797 -12.242 -14.898 1 92.88 156 LYS A O 1
ATOM 1236 N N . SER A 1 157 ? -21.594 -11.117 -12.883 1 95.81 157 SER A N 1
ATOM 1237 C CA . SER A 1 157 ? -20.516 -12.016 -12.484 1 95.81 157 SER A CA 1
ATOM 1238 C C . SER A 1 157 ? -20.719 -12.531 -11.07 1 95.81 157 SER A C 1
ATOM 1240 O O . SER A 1 157 ? -21.156 -11.789 -10.188 1 95.81 157 SER A O 1
ATOM 1242 N N . LEU A 1 158 ? -20.438 -13.82 -10.969 1 97.5 158 LEU A N 1
ATOM 1243 C CA . LEU A 1 158 ? -20.25 -14.422 -9.648 1 97.5 158 LEU A CA 1
ATOM 1244 C C . LEU A 1 158 ? -18.781 -14.398 -9.242 1 97.5 158 LEU A C 1
ATOM 1246 O O . LEU A 1 158 ? -17.922 -14.867 -9.992 1 97.5 158 LEU A O 1
ATOM 1250 N N . ILE A 1 159 ? -18.562 -13.82 -8.078 1 97.69 159 ILE A N 1
ATOM 1251 C CA . ILE A 1 159 ? -17.188 -13.742 -7.582 1 97.69 159 ILE A CA 1
ATOM 1252 C C . ILE A 1 159 ? -17.047 -14.586 -6.316 1 97.69 159 ILE A C 1
ATOM 1254 O O . ILE A 1 159 ? -17.75 -14.359 -5.328 1 97.69 159 ILE A O 1
ATOM 1258 N N . LEU A 1 160 ? -16.156 -15.539 -6.371 1 98.69 160 LEU A N 1
ATOM 1259 C CA . LEU A 1 160 ? -15.781 -16.312 -5.191 1 98.69 160 LEU A CA 1
ATOM 1260 C C . LEU A 1 160 ? -14.43 -15.875 -4.648 1 98.69 160 LEU A C 1
ATOM 1262 O O . LEU A 1 160 ? -13.43 -15.891 -5.367 1 98.69 160 LEU A O 1
ATOM 1266 N N . GLU A 1 161 ? -14.422 -15.453 -3.414 1 98.25 161 GLU A N 1
ATOM 1267 C CA . GLU A 1 161 ? -13.18 -15.211 -2.684 1 98.25 161 GLU A CA 1
ATOM 1268 C C . GLU A 1 161 ? -12.68 -16.484 -2.016 1 98.25 161 GLU A C 1
ATOM 1270 O O . GLU A 1 161 ? -13.406 -17.125 -1.254 1 98.25 161 GLU A O 1
ATOM 1275 N N . CYS A 1 162 ? -11.391 -16.719 -2.295 1 98.44 162 CYS A N 1
ATOM 1276 C CA . CYS A 1 162 ? -10.922 -18.047 -1.876 1 98.44 162 CYS A CA 1
ATOM 1277 C C . CYS A 1 162 ? -9.547 -17.953 -1.225 1 98.44 162 CYS A C 1
ATOM 1279 O O . CYS A 1 162 ? -8.891 -16.906 -1.297 1 98.44 162 CYS A O 1
ATOM 1281 N N . LEU A 1 163 ? -9.141 -19.047 -0.583 1 97.44 163 LEU A N 1
ATOM 1282 C CA . LEU A 1 163 ? -7.816 -19.25 -0.012 1 97.44 163 LEU A CA 1
ATOM 1283 C C . LEU A 1 163 ? -7.23 -20.594 -0.458 1 97.44 163 LEU A C 1
ATOM 1285 O O . LEU A 1 163 ? -7.945 -21.594 -0.541 1 97.44 163 LEU A O 1
ATOM 1289 N N . SER A 1 164 ? -5.938 -20.531 -0.799 1 96.81 164 SER A N 1
ATOM 1290 C CA . SER A 1 164 ? -5.223 -21.766 -1.084 1 96.81 164 SER A CA 1
ATOM 1291 C C . SER A 1 164 ? -4.668 -22.391 0.191 1 96.81 164 SER A C 1
ATOM 1293 O O . SER A 1 164 ? -3.457 -22.359 0.427 1 96.81 164 SER A O 1
ATOM 1295 N N . ASN A 1 165 ? -5.32 -22.906 1.018 1 88.38 165 ASN A N 1
ATOM 1296 C CA . ASN A 1 165 ? -4.902 -23.391 2.332 1 88.38 165 ASN A CA 1
ATOM 1297 C C . ASN A 1 165 ? -4.578 -24.875 2.312 1 88.38 165 ASN A C 1
ATOM 1299 O O . ASN A 1 165 ? -5.438 -25.703 1.992 1 88.38 165 ASN A O 1
ATOM 1303 N N . CYS A 1 166 ? -3.271 -25.188 2.725 1 85.19 166 CYS A N 1
ATOM 1304 C CA . CYS A 1 166 ? -2.83 -26.562 2.879 1 85.19 166 CYS A CA 1
ATOM 1305 C C . CYS A 1 166 ? -3.121 -27.375 1.622 1 85.19 166 CYS A C 1
ATOM 1307 O O . CYS A 1 166 ? -3.648 -28.484 1.702 1 85.19 166 CYS A O 1
ATOM 1309 N N . GLY A 1 167 ? -2.953 -26.75 0.492 1 90.81 167 GLY A N 1
ATOM 1310 C CA . GLY A 1 167 ? -3.059 -27.469 -0.77 1 90.81 167 GLY A CA 1
ATOM 1311 C C . GLY A 1 167 ? -4.488 -27.609 -1.256 1 90.81 167 GLY A C 1
ATOM 1312 O O . GLY A 1 167 ? -4.75 -28.328 -2.221 1 90.81 167 GLY A O 1
ATOM 1313 N N . GLU A 1 168 ? -5.363 -26.938 -0.625 1 95.25 168 GLU A N 1
ATOM 1314 C CA . GLU A 1 168 ? -6.762 -26.984 -1.035 1 95.25 168 GLU A CA 1
ATOM 1315 C C . GLU A 1 168 ? -7.332 -25.594 -1.253 1 95.25 168 GLU A C 1
ATOM 1317 O O . GLU A 1 168 ? -6.906 -24.625 -0.601 1 95.25 168 GLU A O 1
ATOM 1322 N N . ALA A 1 169 ? -8.273 -25.531 -2.123 1 97.69 169 ALA A N 1
ATOM 1323 C CA . ALA A 1 169 ? -9 -24.281 -2.354 1 97.69 169 ALA A CA 1
ATOM 1324 C C . ALA A 1 169 ? -10.219 -24.188 -1.445 1 97.69 169 ALA A C 1
ATOM 1326 O O . ALA A 1 169 ? -11.031 -25.109 -1.374 1 97.69 169 ALA A O 1
ATOM 1327 N N . SER A 1 170 ? -10.312 -23.094 -0.766 1 96.94 170 SER A N 1
ATOM 1328 C CA . SER A 1 170 ? -11.445 -22.875 0.128 1 96.94 170 SER A CA 1
ATOM 1329 C C . SER A 1 170 ? -12.141 -21.562 -0.182 1 96.94 170 SER A C 1
ATOM 1331 O O . SER A 1 170 ? -11.492 -20.547 -0.45 1 96.94 170 SER A O 1
ATOM 1333 N N . VAL A 1 171 ? -13.469 -21.609 -0.117 1 98.31 171 VAL A N 1
ATOM 1334 C CA . VAL A 1 171 ? -14.242 -20.391 -0.324 1 98.31 171 VAL A CA 1
ATOM 1335 C C . VAL A 1 171 ? -14.406 -19.641 1 1 98.31 171 VAL A C 1
ATOM 1337 O O . VAL A 1 171 ? -14.797 -20.234 2.008 1 98.31 171 VAL A O 1
ATOM 1340 N N . VAL A 1 172 ? -14.141 -18.375 0.996 1 97.31 172 VAL A N 1
ATOM 1341 C CA . VAL A 1 172 ? -14.266 -17.609 2.232 1 97.31 172 VAL A CA 1
ATOM 1342 C C . VAL A 1 172 ? -15.281 -16.484 2.041 1 97.31 172 VAL A C 1
ATOM 1344 O O . VAL A 1 172 ? -15.695 -15.844 3.012 1 97.31 172 VAL A O 1
ATOM 1347 N N . GLY A 1 173 ? -15.648 -16.219 0.826 1 98.19 173 GLY A N 1
ATOM 1348 C CA . GLY A 1 173 ? -16.625 -15.203 0.513 1 98.19 173 GLY A CA 1
ATOM 1349 C C . GLY A 1 173 ? -17.234 -15.359 -0.867 1 98.19 173 GLY A C 1
ATOM 1350 O O . GLY A 1 173 ? -16.641 -15.977 -1.748 1 98.19 173 GLY A O 1
ATOM 1351 N N . VAL A 1 174 ? -18.438 -14.836 -1.002 1 98.5 174 VAL A N 1
ATOM 1352 C CA . VAL A 1 174 ? -19.125 -14.859 -2.285 1 98.5 174 VAL A CA 1
ATOM 1353 C C . VAL A 1 174 ? -19.875 -13.547 -2.496 1 98.5 174 VAL A C 1
ATOM 1355 O O . VAL A 1 174 ? -20.422 -12.984 -1.551 1 98.5 174 VAL A O 1
ATOM 1358 N N . ARG A 1 175 ? -19.797 -13.102 -3.732 1 97.12 175 ARG A N 1
ATOM 1359 C CA . ARG A 1 175 ? -20.578 -11.914 -4.078 1 97.12 175 ARG A CA 1
ATOM 1360 C C . ARG A 1 175 ? -20.891 -11.883 -5.566 1 97.12 175 ARG A C 1
ATOM 1362 O O . ARG A 1 175 ? -20.344 -12.68 -6.34 1 97.12 175 ARG A O 1
ATOM 1369 N N . THR A 1 176 ? -21.797 -11.008 -5.973 1 96.12 176 THR A N 1
ATOM 1370 C CA . THR A 1 176 ? -22.125 -10.789 -7.379 1 96.12 176 THR A CA 1
ATOM 1371 C C . THR A 1 176 ? -21.812 -9.352 -7.785 1 96.12 176 THR A C 1
ATOM 1373 O O . THR A 1 176 ? -21.781 -8.453 -6.945 1 96.12 176 THR A O 1
ATOM 1376 N N . GLU A 1 177 ? -21.422 -9.258 -8.945 1 93.69 177 GLU A N 1
ATOM 1377 C CA . GLU A 1 177 ? -21.156 -7.93 -9.492 1 93.69 177 GLU A CA 1
ATOM 1378 C C . GLU A 1 177 ? -21.891 -7.727 -10.812 1 93.69 177 GLU A C 1
ATOM 1380 O O . GLU A 1 177 ? -22.047 -8.664 -11.594 1 93.69 177 GLU A O 1
ATOM 1385 N N . ALA A 1 178 ? -22.312 -6.465 -10.93 1 88 178 ALA A N 1
ATOM 1386 C CA . ALA A 1 178 ? -22.922 -6.062 -12.188 1 88 178 ALA A CA 1
ATOM 1387 C C . ALA A 1 178 ? -22.109 -4.969 -12.875 1 88 178 ALA A C 1
ATOM 1389 O O . ALA A 1 178 ? -21.516 -4.125 -12.211 1 88 178 ALA A O 1
ATOM 1390 N N . GLU A 1 179 ? -21.922 -4.949 -14.141 1 79.5 179 GLU A N 1
ATOM 1391 C CA . GLU A 1 179 ? -21.047 -4.078 -14.922 1 79.5 179 GLU A CA 1
ATOM 1392 C C . GLU A 1 179 ? -21.391 -2.609 -14.695 1 79.5 179 GLU A C 1
ATOM 1394 O O . GLU A 1 179 ? -20.516 -1.755 -14.672 1 79.5 179 GLU A O 1
ATOM 1399 N N . ASP A 1 180 ? -22.5 -2.197 -14.328 1 82.56 180 ASP A N 1
ATOM 1400 C CA . ASP A 1 180 ? -22.891 -0.792 -14.383 1 82.56 180 ASP A CA 1
ATOM 1401 C C . ASP A 1 180 ? -22.953 -0.189 -12.977 1 82.56 180 ASP A C 1
ATOM 1403 O O . ASP A 1 180 ? -23.406 0.951 -12.812 1 82.56 180 ASP A O 1
ATOM 1407 N N . ILE A 1 181 ? -22.484 -0.966 -12.055 1 80.81 181 ILE A N 1
ATOM 1408 C CA . ILE A 1 181 ? -22.562 -0.454 -10.695 1 80.81 181 ILE A CA 1
ATOM 1409 C C . ILE A 1 181 ? -21.156 -0.319 -10.109 1 80.81 181 ILE A C 1
ATOM 1411 O O . ILE A 1 181 ? -20.344 -1.224 -10.242 1 80.81 181 ILE A O 1
ATOM 1415 N N . GLU A 1 182 ? -20.922 0.826 -9.508 1 83.94 182 GLU A N 1
ATOM 1416 C CA . GLU A 1 182 ? -19.641 1.034 -8.852 1 83.94 182 GLU A CA 1
ATOM 1417 C C . GLU A 1 182 ? -19.422 0.016 -7.734 1 83.94 182 GLU A C 1
ATOM 1419 O O . GLU A 1 182 ? -20.344 -0.307 -6.988 1 83.94 182 GLU A O 1
ATOM 1424 N N . GLU A 1 183 ? -18.219 -0.487 -7.621 1 82.44 183 GLU A N 1
ATOM 1425 C CA . GLU A 1 183 ? -17.875 -1.539 -6.668 1 82.44 183 GLU A CA 1
ATOM 1426 C C . GLU A 1 183 ? -18.25 -1.142 -5.246 1 82.44 183 GLU A C 1
ATOM 1428 O O . GLU A 1 183 ? -18.734 -1.971 -4.473 1 82.44 183 GLU A O 1
ATOM 1433 N N . SER A 1 184 ? -17.984 0.076 -4.945 1 82.81 184 SER A N 1
ATOM 1434 C CA . SER A 1 184 ? -18.234 0.547 -3.588 1 82.81 184 SER A CA 1
ATOM 1435 C C . SER A 1 184 ? -19.719 0.531 -3.256 1 82.81 184 SER A C 1
ATOM 1437 O O . SER A 1 184 ? -20.094 0.562 -2.082 1 82.81 184 SER A O 1
ATOM 1439 N N . GLU A 1 185 ? -20.594 0.486 -4.188 1 86.19 185 GLU A N 1
ATOM 1440 C CA . GLU A 1 185 ? -22.031 0.54 -4.004 1 86.19 185 GLU A CA 1
ATOM 1441 C C . GLU A 1 185 ? -22.656 -0.857 -4.043 1 86.19 185 GLU A C 1
ATOM 1443 O O . GLU A 1 185 ? -23.844 -1.026 -3.76 1 86.19 185 GLU A O 1
ATOM 1448 N N . LEU A 1 186 ? -21.859 -1.729 -4.312 1 87.75 186 LEU A N 1
ATOM 1449 C CA . LEU A 1 186 ? -22.375 -3.082 -4.504 1 87.75 186 LEU A CA 1
ATOM 1450 C C . LEU A 1 186 ? -22.5 -3.809 -3.168 1 87.75 186 LEU A C 1
ATOM 1452 O O . LEU A 1 186 ? -21.688 -3.59 -2.26 1 87.75 186 LEU A O 1
ATOM 1456 N N . TYR A 1 187 ? -23.594 -4.594 -3.102 1 92.5 187 TYR A N 1
ATOM 1457 C CA . TYR A 1 187 ? -23.656 -5.551 -2.002 1 92.5 187 TYR A CA 1
ATOM 1458 C C . TYR A 1 187 ? -22.438 -6.457 -1.992 1 92.5 187 TYR A C 1
ATOM 1460 O O . TYR A 1 187 ? -22.062 -7.02 -3.023 1 92.5 187 TYR A O 1
ATOM 1468 N N . GLN A 1 188 ? -21.812 -6.559 -0.829 1 93.44 188 GLN A N 1
ATOM 1469 C CA . GLN A 1 188 ? -20.547 -7.25 -0.734 1 93.44 188 GLN A CA 1
ATOM 1470 C C . GLN A 1 188 ? -20.734 -8.742 -0.494 1 93.44 188 GLN A C 1
ATOM 1472 O O . GLN A 1 188 ? -19.766 -9.492 -0.37 1 93.44 188 GLN A O 1
ATOM 1477 N N . GLY A 1 189 ? -21.906 -9.172 -0.569 1 96.31 189 GLY A N 1
ATOM 1478 C CA . GLY A 1 189 ? -22.203 -10.578 -0.328 1 96.31 189 GLY A CA 1
ATOM 1479 C C . GLY A 1 189 ? -22.438 -10.891 1.137 1 96.31 189 GLY A C 1
ATOM 1480 O O . GLY A 1 189 ? -22.125 -10.078 2.012 1 96.31 189 GLY A O 1
ATOM 1481 N N . PRO A 1 190 ? -23.047 -12.016 1.432 1 96.62 190 PRO A N 1
ATOM 1482 C CA . PRO A 1 190 ? -23.25 -12.461 2.811 1 96.62 190 PRO A CA 1
ATOM 1483 C C . PRO A 1 190 ? -21.969 -12.891 3.496 1 96.62 190 PRO A C 1
ATOM 1485 O O . PRO A 1 190 ? -20.953 -13.133 2.824 1 96.62 190 PRO A O 1
ATOM 1488 N N . GLU A 1 191 ? -22.062 -12.844 4.879 1 97.12 191 GLU A N 1
ATOM 1489 C CA . GLU A 1 191 ? -20.984 -13.508 5.602 1 97.12 191 GLU A CA 1
ATOM 1490 C C . GLU A 1 191 ? -20.984 -15.008 5.332 1 97.12 191 GLU A C 1
ATOM 1492 O O . GLU A 1 191 ? -21.859 -15.727 5.805 1 97.12 191 GLU A O 1
ATOM 1497 N N . PHE A 1 192 ? -20 -15.422 4.66 1 97.81 192 PHE A N 1
ATOM 1498 C CA . PHE A 1 192 ? -20 -16.781 4.137 1 97.81 192 PHE A CA 1
ATOM 1499 C C . PHE A 1 192 ? -20.125 -17.797 5.27 1 97.81 192 PHE A C 1
ATOM 1501 O O . PHE A 1 192 ? -20.859 -18.781 5.152 1 97.81 192 PHE A O 1
ATOM 1508 N N . VAL A 1 193 ? -19.406 -17.547 6.348 1 96.12 193 VAL A N 1
ATOM 1509 C CA . VAL A 1 193 ? -19.344 -18.5 7.457 1 96.12 193 VAL A CA 1
ATOM 1510 C C . VAL A 1 193 ? -20.703 -18.594 8.133 1 96.12 193 VAL A C 1
ATOM 1512 O O . VAL A 1 193 ? -20.969 -19.531 8.883 1 96.12 193 VAL A O 1
ATOM 1515 N N . GLU A 1 194 ? -21.516 -17.625 7.906 1 96.88 194 GLU A N 1
ATOM 1516 C CA . GLU A 1 194 ? -22.828 -17.609 8.531 1 96.88 194 GLU A CA 1
ATOM 1517 C C . GLU A 1 194 ? -23.875 -18.297 7.66 1 96.88 194 GLU A C 1
ATOM 1519 O O . GLU A 1 194 ? -25 -18.531 8.094 1 96.88 194 GLU A O 1
ATOM 1524 N N . LEU A 1 195 ? -23.5 -18.594 6.504 1 97.94 195 LEU A N 1
ATOM 1525 C CA . LEU A 1 195 ? -24.406 -19.344 5.645 1 97.94 195 LEU A CA 1
ATOM 1526 C C . LEU A 1 195 ? -24.625 -20.75 6.18 1 97.94 195 LEU A C 1
ATOM 1528 O O . LEU A 1 195 ? -23.766 -21.281 6.891 1 97.94 195 LEU A O 1
ATOM 1532 N N . ASP A 1 196 ? -25.812 -21.375 5.762 1 97.81 196 ASP A N 1
ATOM 1533 C CA . ASP A 1 196 ? -26.062 -22.781 6.074 1 97.81 196 ASP A CA 1
ATOM 1534 C C . ASP A 1 196 ? -24.906 -23.656 5.625 1 97.81 196 ASP A C 1
ATOM 1536 O O . ASP A 1 196 ? -24.359 -23.469 4.535 1 97.81 196 ASP A O 1
ATOM 1540 N N . GLU A 1 197 ? -24.594 -24.594 6.484 1 97.56 197 GLU A N 1
ATOM 1541 C CA . GLU A 1 197 ? -23.469 -25.484 6.199 1 97.56 197 GLU A CA 1
ATOM 1542 C C . GLU A 1 197 ? -23.641 -26.156 4.844 1 97.56 197 GLU A C 1
ATOM 1544 O O . GLU A 1 197 ? -22.672 -26.344 4.109 1 97.56 197 GLU A O 1
ATOM 1549 N N . SER A 1 198 ? -24.812 -26.547 4.551 1 98.19 198 SER A N 1
ATOM 1550 C CA . SER A 1 198 ? -25.062 -27.234 3.289 1 98.19 198 SER A CA 1
ATOM 1551 C C . SER A 1 198 ? -24.812 -26.328 2.098 1 98.19 198 SER A C 1
ATOM 1553 O O . SER A 1 198 ? -24.312 -26.781 1.057 1 98.19 198 SER A O 1
ATOM 1555 N N . LEU A 1 199 ? -25.172 -25.109 2.197 1 98.44 199 LEU A N 1
ATOM 1556 C CA . LEU A 1 199 ? -24.906 -24.141 1.135 1 98.44 199 LEU A CA 1
ATOM 1557 C C . LEU A 1 199 ? -23.422 -23.891 0.976 1 98.44 199 LEU A C 1
ATOM 1559 O O . LEU A 1 199 ? -22.906 -23.828 -0.146 1 98.44 199 LEU A O 1
ATOM 1563 N N . GLN A 1 200 ? -22.719 -23.781 2.09 1 98.25 200 GLN A N 1
ATOM 1564 C CA . GLN A 1 200 ? -21.266 -23.625 2.047 1 98.25 200 GLN A CA 1
ATOM 1565 C C . GLN A 1 200 ? -20.625 -24.797 1.307 1 98.25 200 GLN A C 1
ATOM 1567 O O . GLN A 1 200 ? -19.781 -24.594 0.425 1 98.25 200 GLN A O 1
ATOM 1572 N N . GLU A 1 201 ? -21.031 -25.938 1.711 1 98 201 GLU A N 1
ATOM 1573 C CA . GLU A 1 201 ? -20.484 -27.141 1.093 1 98 201 GLU A CA 1
ATOM 1574 C C . GLU A 1 201 ? -20.781 -27.172 -0.404 1 98 201 GLU A C 1
ATOM 1576 O O . GLU A 1 201 ? -19.938 -27.609 -1.197 1 98 201 GLU A O 1
ATOM 1581 N N . SER A 1 202 ? -21.984 -26.797 -0.8 1 98.62 202 SER A N 1
ATOM 1582 C CA . SER A 1 202 ? -22.359 -26.781 -2.207 1 98.62 202 SER A CA 1
ATOM 1583 C C . SER A 1 202 ? -21.5 -25.828 -3.018 1 98.62 202 SER A C 1
ATOM 1585 O O . SER A 1 202 ? -21.141 -26.125 -4.16 1 98.62 202 SER A O 1
ATOM 1587 N N . PHE A 1 203 ? -21.172 -24.719 -2.467 1 98.62 203 PHE A N 1
ATOM 1588 C CA . PHE A 1 203 ? -20.266 -23.797 -3.139 1 98.62 203 PHE A CA 1
ATOM 1589 C C . PHE A 1 203 ? -18.875 -24.406 -3.291 1 98.62 203 PHE A C 1
ATOM 1591 O O . PHE A 1 203 ? -18.234 -24.25 -4.324 1 98.62 203 PHE A O 1
ATOM 1598 N N . SER A 1 204 ? -18.422 -25.062 -2.275 1 97.69 204 SER A N 1
ATOM 1599 C CA . SER A 1 204 ? -17.109 -25.703 -2.324 1 97.69 204 SER A CA 1
ATOM 1600 C C . SER A 1 204 ? -17.062 -26.75 -3.432 1 97.69 204 SER A C 1
ATOM 1602 O O . SER A 1 204 ? -16.078 -26.812 -4.18 1 97.69 204 SER A O 1
ATOM 1604 N N . MET A 1 205 ? -18.109 -27.531 -3.48 1 98.12 205 MET A N 1
ATOM 1605 C CA . MET A 1 205 ? -18.188 -28.547 -4.523 1 98.12 205 MET A CA 1
ATOM 1606 C C . MET A 1 205 ? -18.266 -27.906 -5.902 1 98.12 205 MET A C 1
ATOM 1608 O O . MET A 1 205 ? -17.656 -28.391 -6.855 1 98.12 205 MET A O 1
ATOM 1612 N N . PHE A 1 206 ? -19.078 -26.875 -6.02 1 98.56 206 PHE A N 1
ATOM 1613 C CA . PHE A 1 206 ? -19.219 -26.141 -7.266 1 98.56 206 PHE A CA 1
ATOM 1614 C C . PHE A 1 206 ? -17.859 -25.625 -7.738 1 98.56 206 PHE A C 1
ATOM 1616 O O . PHE A 1 206 ? -17.5 -25.781 -8.906 1 98.56 206 PHE A O 1
ATOM 1623 N N . LEU A 1 207 ? -17.062 -25.094 -6.891 1 98.5 207 LEU A N 1
ATOM 1624 C CA . LEU A 1 207 ? -15.727 -24.562 -7.164 1 98.5 207 LEU A CA 1
ATOM 1625 C C . LEU A 1 207 ? -14.812 -25.641 -7.73 1 98.5 207 LEU A C 1
ATOM 1627 O O . LEU A 1 207 ? -14.188 -25.453 -8.773 1 98.5 207 LEU A O 1
ATOM 1631 N N . LYS A 1 208 ? -14.789 -26.812 -7.113 1 96.94 208 LYS A N 1
ATOM 1632 C CA . LYS A 1 208 ? -13.852 -27.875 -7.457 1 96.94 208 LYS A CA 1
ATOM 1633 C C . LYS A 1 208 ? -14.32 -28.641 -8.695 1 96.94 208 LYS A C 1
ATOM 1635 O O . LYS A 1 208 ? -13.547 -28.859 -9.633 1 96.94 208 LYS A O 1
ATOM 1640 N N . GLU A 1 209 ? -15.57 -28.953 -8.766 1 96.62 209 GLU A N 1
ATOM 1641 C CA . GLU A 1 209 ? -16.062 -29.891 -9.781 1 96.62 209 GLU A CA 1
ATOM 1642 C C . GLU A 1 209 ? -16.516 -29.141 -11.039 1 96.62 209 GLU A C 1
ATOM 1644 O O . GLU A 1 209 ? -16.281 -29.609 -12.156 1 96.62 209 GLU A O 1
ATOM 1649 N N . GLU A 1 210 ? -17.172 -27.984 -10.93 1 95.94 210 GLU A N 1
ATOM 1650 C CA . GLU A 1 210 ? -17.734 -27.297 -12.086 1 95.94 210 GLU A CA 1
ATOM 1651 C C . GLU A 1 210 ? -16.781 -26.266 -12.633 1 95.94 210 GLU A C 1
ATOM 1653 O O . GLU A 1 210 ? -16.641 -26.109 -13.852 1 95.94 210 GLU A O 1
ATOM 1658 N N . LEU A 1 211 ? -16.141 -25.594 -11.75 1 97.31 211 LEU A N 1
ATOM 1659 C CA . LEU A 1 211 ? -15.242 -24.531 -12.211 1 97.31 211 LEU A CA 1
ATOM 1660 C C . LEU A 1 211 ? -13.82 -25.062 -12.375 1 97.31 211 LEU A C 1
ATOM 1662 O O . LEU A 1 211 ? -12.938 -24.328 -12.836 1 97.31 211 LEU A O 1
ATOM 1666 N N . ALA A 1 212 ? -13.523 -26.297 -11.938 1 96.75 212 ALA A N 1
ATOM 1667 C CA . ALA A 1 212 ? -12.258 -27 -12.094 1 96.75 212 ALA A CA 1
ATOM 1668 C C . ALA A 1 212 ? -11.148 -26.344 -11.289 1 96.75 212 ALA A C 1
ATOM 1670 O O . ALA A 1 212 ? -9.984 -26.375 -11.68 1 96.75 212 ALA A O 1
ATOM 1671 N N . VAL A 1 213 ? -11.5 -25.578 -10.258 1 98.19 213 VAL A N 1
ATOM 1672 C CA . VAL A 1 213 ? -10.539 -25.047 -9.312 1 98.19 213 VAL A CA 1
ATOM 1673 C C . VAL A 1 213 ? -10.312 -26.031 -8.172 1 98.19 213 VAL A C 1
ATOM 1675 O O . VAL A 1 213 ? -10.898 -25.906 -7.098 1 98.19 213 VAL A O 1
ATOM 1678 N N . ASP A 1 214 ? -9.461 -27.016 -8.422 1 96.81 214 ASP A N 1
ATOM 1679 C CA . ASP A 1 214 ? -9.234 -28.141 -7.516 1 96.81 214 ASP A CA 1
ATOM 1680 C C . ASP A 1 214 ? -7.938 -27.969 -6.734 1 96.81 214 ASP A C 1
ATOM 1682 O O . ASP A 1 214 ? -7.395 -26.859 -6.66 1 96.81 214 ASP A O 1
ATOM 1686 N N . ASP A 1 215 ? -7.473 -29.078 -6.137 1 96.31 215 ASP A N 1
ATOM 1687 C CA . ASP A 1 215 ? -6.297 -29.031 -5.273 1 96.31 215 ASP A CA 1
ATOM 1688 C C . ASP A 1 215 ? -5.047 -28.641 -6.062 1 96.31 215 ASP A C 1
ATOM 1690 O O . ASP A 1 215 ? -4.184 -27.922 -5.555 1 96.31 215 ASP A O 1
ATOM 1694 N N . ASP A 1 216 ? -4.977 -29.094 -7.273 1 96.94 216 ASP A N 1
ATOM 1695 C CA . ASP A 1 216 ? -3.826 -28.766 -8.109 1 96.94 216 ASP A CA 1
ATOM 1696 C C . ASP A 1 216 ? -3.729 -27.266 -8.352 1 96.94 216 ASP A C 1
ATOM 1698 O O . ASP A 1 216 ? -2.641 -26.688 -8.289 1 96.94 216 ASP A O 1
ATOM 1702 N N . VAL A 1 217 ? -4.871 -26.641 -8.594 1 98.06 217 VAL A N 1
ATOM 1703 C CA . VAL A 1 217 ? -4.891 -25.203 -8.797 1 98.06 217 VAL A CA 1
ATOM 1704 C C . VAL A 1 217 ? -4.465 -24.484 -7.52 1 98.06 217 VAL A C 1
ATOM 1706 O O . VAL A 1 217 ? -3.676 -23.547 -7.562 1 98.06 217 VAL A O 1
ATOM 1709 N N . ALA A 1 218 ? -4.965 -24.953 -6.43 1 97.62 218 ALA A N 1
ATOM 1710 C CA . ALA A 1 218 ? -4.609 -24.344 -5.148 1 97.62 218 ALA A CA 1
ATOM 1711 C C . ALA A 1 218 ? -3.109 -24.469 -4.887 1 97.62 218 ALA A C 1
ATOM 1713 O O . ALA A 1 218 ? -2.473 -23.5 -4.465 1 97.62 218 ALA A O 1
ATOM 1714 N N . ILE A 1 219 ? -2.557 -25.625 -5.086 1 96.75 219 ILE A N 1
ATOM 1715 C CA . ILE A 1 219 ? -1.131 -25.859 -4.887 1 96.75 219 ILE A CA 1
ATOM 1716 C C . ILE A 1 219 ? -0.323 -24.969 -5.832 1 96.75 219 ILE A C 1
ATOM 1718 O O . ILE A 1 219 ? 0.665 -24.359 -5.422 1 96.75 219 ILE A O 1
ATOM 1722 N N . PHE A 1 220 ? -0.747 -24.906 -7.035 1 97.75 220 PHE A N 1
ATOM 1723 C CA . PHE A 1 220 ? -0.093 -24.062 -8.023 1 97.75 220 PHE A CA 1
ATOM 1724 C C . PHE A 1 220 ? -0.059 -22.609 -7.547 1 97.75 220 PHE A C 1
ATOM 1726 O O . PHE A 1 220 ? 0.976 -21.938 -7.637 1 97.75 220 PHE A O 1
ATOM 1733 N N . ILE A 1 221 ? -1.207 -22.125 -7.086 1 98.19 221 ILE A N 1
ATOM 1734 C CA . ILE A 1 221 ? -1.324 -20.734 -6.66 1 98.19 221 ILE A CA 1
ATOM 1735 C C . ILE A 1 221 ? -0.305 -20.453 -5.559 1 98.19 221 ILE A C 1
ATOM 1737 O O . ILE A 1 221 ? 0.406 -19.438 -5.613 1 98.19 221 ILE A O 1
ATOM 1741 N N . ALA A 1 222 ? -0.217 -21.281 -4.613 1 96.19 222 ALA A N 1
ATOM 1742 C CA . ALA A 1 222 ? 0.71 -21.094 -3.502 1 96.19 222 ALA A CA 1
ATOM 1743 C C . ALA A 1 222 ? 2.158 -21.094 -3.984 1 96.19 222 ALA A C 1
ATOM 1745 O O . ALA A 1 222 ? 2.924 -20.188 -3.689 1 96.19 222 ALA A O 1
ATOM 1746 N N . MET A 1 223 ? 2.52 -22.109 -4.734 1 95 223 MET A N 1
ATOM 1747 C CA . MET A 1 223 ? 3.893 -22.25 -5.211 1 95 223 MET A CA 1
ATOM 1748 C C . MET A 1 223 ? 4.258 -21.125 -6.172 1 95 223 MET A C 1
ATOM 1750 O O . MET A 1 223 ? 5.355 -20.562 -6.094 1 95 223 MET A O 1
ATOM 1754 N N . GLN A 1 224 ? 3.346 -20.859 -7.094 1 96.31 224 GLN A N 1
ATOM 1755 C CA . GLN A 1 224 ? 3.582 -19.797 -8.062 1 96.31 224 GLN A CA 1
ATOM 1756 C C . GLN A 1 224 ? 3.754 -18.453 -7.371 1 96.31 224 GLN A C 1
ATOM 1758 O O . GLN A 1 224 ? 4.578 -17.625 -7.789 1 96.31 224 GLN A O 1
ATOM 1763 N N . SER A 1 225 ? 2.969 -18.172 -6.355 1 96 225 SER A N 1
ATOM 1764 C CA . SER A 1 225 ? 3.1 -16.922 -5.605 1 96 225 SER A CA 1
ATOM 1765 C C . SER A 1 225 ? 4.496 -16.781 -5.012 1 96 225 SER A C 1
ATOM 1767 O O . SER A 1 225 ? 5.098 -15.711 -5.078 1 96 225 SER A O 1
ATOM 1769 N N . ASP A 1 226 ? 4.977 -17.859 -4.414 1 93.62 226 ASP A N 1
ATOM 1770 C CA . ASP A 1 226 ? 6.328 -17.844 -3.865 1 93.62 226 ASP A CA 1
ATOM 1771 C C . ASP A 1 226 ? 7.359 -17.531 -4.949 1 93.62 226 ASP A C 1
ATOM 1773 O O . ASP A 1 226 ? 8.258 -16.703 -4.742 1 93.62 226 ASP A O 1
ATOM 1777 N N . TYR A 1 227 ? 7.188 -18.172 -6.004 1 94.5 227 TYR A N 1
ATOM 1778 C CA . TYR A 1 227 ? 8.125 -18 -7.105 1 94.5 227 TYR A CA 1
ATOM 1779 C C . TYR A 1 227 ? 8.07 -16.562 -7.633 1 94.5 227 TYR A C 1
ATOM 1781 O O . TYR A 1 227 ? 9.117 -15.938 -7.836 1 94.5 227 TYR A O 1
ATOM 1789 N N . ILE A 1 228 ? 6.848 -16.047 -7.914 1 95.31 228 ILE A N 1
ATOM 1790 C CA . ILE A 1 228 ? 6.68 -14.695 -8.453 1 95.31 228 ILE A CA 1
ATOM 1791 C C . ILE A 1 228 ? 7.25 -13.672 -7.469 1 95.31 228 ILE A C 1
ATOM 1793 O O . ILE A 1 228 ? 7.906 -12.711 -7.875 1 95.31 228 ILE A O 1
ATOM 1797 N N . GLU A 1 229 ? 6.945 -13.867 -6.16 1 94.44 229 GLU A N 1
ATOM 1798 C CA . GLU A 1 229 ? 7.473 -12.945 -5.156 1 94.44 229 GLU A CA 1
ATOM 1799 C C . GLU A 1 229 ? 8.992 -12.859 -5.23 1 94.44 229 GLU A C 1
ATOM 1801 O O . GLU A 1 229 ? 9.562 -11.766 -5.184 1 94.44 229 GLU A O 1
ATOM 1806 N N . GLN A 1 230 ? 9.625 -14 -5.352 1 93.25 230 GLN A N 1
ATOM 1807 C CA . GLN A 1 230 ? 11.086 -14.023 -5.469 1 93.25 230 GLN A CA 1
ATOM 1808 C C . GLN A 1 230 ? 11.547 -13.328 -6.742 1 93.25 230 GLN A C 1
ATOM 1810 O O . GLN A 1 230 ? 12.484 -12.531 -6.715 1 93.25 230 GLN A O 1
ATOM 1815 N N . SER A 1 231 ? 10.93 -13.664 -7.797 1 94.31 231 SER A N 1
ATOM 1816 C CA . SER A 1 231 ? 11.273 -13.055 -9.078 1 94.31 231 SER A CA 1
ATOM 1817 C C . SER A 1 231 ? 11.078 -11.547 -9.047 1 94.31 231 SER A C 1
ATOM 1819 O O . SER A 1 231 ? 11.93 -10.797 -9.539 1 94.31 231 SER A O 1
ATOM 1821 N N . GLN A 1 232 ? 9.961 -11.109 -8.508 1 94.94 232 GLN A N 1
ATOM 1822 C CA . GLN A 1 232 ? 9.664 -9.68 -8.406 1 94.94 232 GLN A CA 1
ATOM 1823 C C . GLN A 1 232 ? 10.672 -8.977 -7.5 1 94.94 232 GLN A C 1
ATOM 1825 O O . GLN A 1 232 ? 11.016 -7.82 -7.73 1 94.94 232 GLN A O 1
ATOM 1830 N N . TYR A 1 233 ? 11.078 -9.688 -6.43 1 96.25 233 TYR A N 1
ATOM 1831 C CA . TYR A 1 233 ? 12.086 -9.109 -5.539 1 96.25 233 TYR A CA 1
ATOM 1832 C C . TYR A 1 233 ? 13.383 -8.844 -6.285 1 96.25 233 TYR A C 1
ATOM 1834 O O . TYR A 1 233 ? 13.969 -7.766 -6.16 1 96.25 233 TYR A O 1
ATOM 1842 N N . LEU A 1 234 ? 13.875 -9.75 -7.074 1 96.38 234 LEU A N 1
ATOM 1843 C CA . LEU A 1 234 ? 15.086 -9.578 -7.871 1 96.38 234 LEU A CA 1
ATOM 1844 C C . LEU A 1 234 ? 14.922 -8.438 -8.867 1 96.38 234 LEU A C 1
ATOM 1846 O O . LEU A 1 234 ? 15.836 -7.625 -9.047 1 96.38 234 LEU A O 1
ATOM 1850 N N . GLN A 1 235 ? 13.781 -8.406 -9.523 1 95.19 235 GLN A N 1
ATOM 1851 C CA . GLN A 1 235 ? 13.523 -7.328 -10.469 1 95.19 235 GLN A CA 1
ATOM 1852 C C . GLN A 1 235 ? 13.523 -5.969 -9.773 1 95.19 235 GLN A C 1
ATOM 1854 O O . GLN A 1 235 ? 14.016 -4.984 -10.32 1 95.19 235 GLN A O 1
ATOM 1859 N N . PHE A 1 236 ? 12.953 -5.93 -8.602 1 96.88 236 PHE A N 1
ATOM 1860 C CA . PHE A 1 236 ? 12.969 -4.727 -7.777 1 96.88 236 PHE A CA 1
ATOM 1861 C C . PHE A 1 236 ? 14.391 -4.242 -7.555 1 96.88 236 PHE A C 1
ATOM 1863 O O . PHE A 1 236 ? 14.695 -3.062 -7.758 1 96.88 236 PHE A O 1
ATOM 1870 N N . LEU A 1 237 ? 15.211 -5.121 -7.137 1 97.5 237 LEU A N 1
ATOM 1871 C CA . LEU A 1 237 ? 16.609 -4.766 -6.883 1 97.5 237 LEU A CA 1
ATOM 1872 C C . LEU A 1 237 ? 17.266 -4.195 -8.141 1 97.5 237 LEU A C 1
ATOM 1874 O O . LEU A 1 237 ? 17.969 -3.186 -8.07 1 97.5 237 LEU A O 1
ATOM 1878 N N . LYS A 1 238 ? 17 -4.805 -9.203 1 96.38 238 LYS A N 1
ATOM 1879 C CA . LYS A 1 238 ? 17.562 -4.348 -10.477 1 96.38 238 LYS A CA 1
ATOM 1880 C C . LYS A 1 238 ? 16.984 -2.99 -10.867 1 96.38 238 LYS A C 1
ATOM 1882 O O . LYS A 1 238 ? 17.719 -2.115 -11.344 1 96.38 238 LYS A O 1
ATOM 1887 N N . ASP A 1 239 ? 15.727 -2.865 -10.773 1 96.31 239 ASP A N 1
ATOM 1888 C CA . ASP A 1 239 ? 15.07 -1.61 -11.133 1 96.31 239 ASP A CA 1
ATOM 1889 C C . ASP A 1 239 ? 15.617 -0.451 -10.305 1 96.31 239 ASP A C 1
ATOM 1891 O O . ASP A 1 239 ? 15.883 0.629 -10.836 1 96.31 239 ASP A O 1
ATOM 1895 N N . VAL A 1 240 ? 15.719 -0.644 -9.016 1 98 240 VAL A N 1
ATOM 1896 C CA . VAL A 1 240 ? 16.25 0.408 -8.156 1 98 240 VAL A CA 1
ATOM 1897 C C . VAL A 1 240 ? 17.656 0.79 -8.609 1 98 240 VAL A C 1
ATOM 1899 O O . VAL A 1 240 ? 17.984 1.975 -8.68 1 98 240 VAL A O 1
ATOM 1902 N N . GLN A 1 241 ? 18.484 -0.215 -8.906 1 97.25 241 GLN A N 1
ATOM 1903 C CA . GLN A 1 241 ? 19.828 0.059 -9.406 1 97.25 241 GLN A CA 1
ATOM 1904 C C . GLN A 1 241 ? 19.797 0.944 -10.648 1 97.25 241 GLN A C 1
ATOM 1906 O O . GLN A 1 241 ? 20.531 1.926 -10.75 1 97.25 241 GLN A O 1
ATOM 1911 N N . SER A 1 242 ? 18.938 0.617 -11.492 1 96.06 242 SER A N 1
ATOM 1912 C CA . SER A 1 242 ? 18.844 1.34 -12.758 1 96.06 242 SER A CA 1
ATOM 1913 C C . SER A 1 242 ? 18.375 2.777 -12.539 1 96.06 242 SER A C 1
ATOM 1915 O O . SER A 1 242 ? 18.812 3.689 -13.242 1 96.06 242 SER A O 1
ATOM 1917 N N . ILE A 1 243 ? 17.5 2.988 -11.656 1 96.12 243 ILE A N 1
ATOM 1918 C CA . ILE A 1 243 ? 16.953 4.312 -11.375 1 96.12 243 ILE A CA 1
ATOM 1919 C C . ILE A 1 243 ? 18.031 5.191 -10.742 1 96.12 243 ILE A C 1
ATOM 1921 O O . ILE A 1 243 ? 18.109 6.387 -11.039 1 96.12 243 ILE A O 1
ATOM 1925 N N . ILE A 1 244 ? 18.797 4.59 -9.906 1 95 244 ILE A N 1
ATOM 1926 C CA . ILE A 1 244 ? 19.812 5.328 -9.156 1 95 244 ILE A CA 1
ATOM 1927 C C . ILE A 1 244 ? 21.016 5.617 -10.047 1 95 244 ILE A C 1
ATOM 1929 O O . ILE A 1 244 ? 21.656 6.656 -9.906 1 95 244 ILE A O 1
ATOM 1933 N N . GLU A 1 245 ? 21.344 4.703 -10.898 1 90.06 245 GLU A N 1
ATOM 1934 C CA . GLU A 1 245 ? 22.484 4.871 -11.789 1 90.06 245 GLU A CA 1
ATOM 1935 C C . GLU A 1 245 ? 22.266 6.031 -12.758 1 90.06 245 GLU A C 1
ATOM 1937 O O . GLU A 1 245 ? 23.203 6.785 -13.055 1 90.06 245 GLU A O 1
ATOM 1942 N N . MET B 1 1 ? 41.625 -28.469 28.188 1 18.2 1 MET B N 1
ATOM 1943 C CA . MET B 1 1 ? 40.75 -29 29.234 1 18.2 1 MET B CA 1
ATOM 1944 C C . MET B 1 1 ? 39.406 -28.281 29.219 1 18.2 1 MET B C 1
ATOM 1946 O O . MET B 1 1 ? 39.281 -27.188 28.656 1 18.2 1 MET B O 1
ATOM 1950 N N . ARG B 1 2 ? 38.312 -28.953 29.969 1 18.08 2 ARG B N 1
ATOM 1951 C CA . ARG B 1 2 ? 36.875 -29.203 30.062 1 18.08 2 ARG B CA 1
ATOM 1952 C C . ARG B 1 2 ? 36.156 -27.984 30.641 1 18.08 2 ARG B C 1
ATOM 1954 O O . ARG B 1 2 ? 35.25 -28.125 31.453 1 18.08 2 ARG B O 1
ATOM 1961 N N . ILE B 1 3 ? 36.875 -26.844 30.844 1 20.72 3 ILE B N 1
ATOM 1962 C CA . ILE B 1 3 ? 36.188 -26 31.812 1 20.72 3 ILE B CA 1
ATOM 1963 C C . ILE B 1 3 ? 34.781 -25.734 31.328 1 20.72 3 ILE B C 1
ATOM 1965 O O . ILE B 1 3 ? 34.562 -25.172 30.234 1 20.72 3 ILE B O 1
ATOM 1969 N N . LEU B 1 4 ? 33.812 -26.625 31.797 1 19.45 4 LEU B N 1
ATOM 1970 C CA . LEU B 1 4 ? 32.375 -26.922 31.797 1 19.45 4 LEU B CA 1
ATOM 1971 C C . LEU B 1 4 ? 31.562 -25.688 32.156 1 19.45 4 LEU B C 1
ATOM 1973 O O . LEU B 1 4 ? 31.5 -25.281 33.312 1 19.45 4 LEU B O 1
ATOM 1977 N N . LEU B 1 5 ? 32.094 -24.469 31.672 1 20.84 5 LEU B N 1
ATOM 1978 C CA . LEU B 1 5 ? 31.438 -23.25 32.125 1 20.84 5 LEU B CA 1
ATOM 1979 C C . LEU B 1 5 ? 29.922 -23.375 32.031 1 20.84 5 LEU B C 1
ATOM 1981 O O . LEU B 1 5 ? 29.391 -23.703 30.953 1 20.84 5 LEU B O 1
ATOM 1985 N N . GLN B 1 6 ? 29.297 -23.766 33.156 1 19.5 6 GLN B N 1
ATOM 1986 C CA . GLN B 1 6 ? 27.922 -23.984 33.625 1 19.5 6 GLN B CA 1
ATOM 1987 C C . GLN B 1 6 ? 27 -22.875 33.156 1 19.5 6 GLN B C 1
ATOM 1989 O O . GLN B 1 6 ? 27.359 -21.688 33.188 1 19.5 6 GLN B O 1
ATOM 1994 N N . GLY B 1 7 ? 26.188 -23.172 32.125 1 20.11 7 GLY B N 1
ATOM 1995 C CA . GLY B 1 7 ? 25.125 -22.672 31.25 1 20.11 7 GLY B CA 1
ATOM 1996 C C . GLY B 1 7 ? 23.969 -22.078 32.031 1 20.11 7 GLY B C 1
ATOM 1997 O O . GLY B 1 7 ? 23.203 -22.797 32.656 1 20.11 7 GLY B O 1
ATOM 1998 N N . LEU B 1 8 ? 24.344 -21.047 32.938 1 18.45 8 LEU B N 1
ATOM 1999 C CA . LEU B 1 8 ? 23.422 -20.406 33.875 1 18.45 8 LEU B CA 1
ATOM 2000 C C . LEU B 1 8 ? 22.078 -20.125 33.219 1 18.45 8 LEU B C 1
ATOM 2002 O O . LEU B 1 8 ? 22.031 -19.859 32 1 18.45 8 LEU B O 1
ATOM 2006 N N . ARG B 1 9 ? 20.953 -20.297 34 1 18.69 9 ARG B N 1
ATOM 2007 C CA . ARG B 1 9 ? 19.531 -20.578 34.219 1 18.69 9 ARG B CA 1
ATOM 2008 C C . ARG B 1 9 ? 18.688 -19.359 33.906 1 18.69 9 ARG B C 1
ATOM 2010 O O . ARG B 1 9 ? 17.578 -19.219 34.438 1 18.69 9 ARG B O 1
ATOM 2017 N N . TYR B 1 10 ? 19.25 -18.219 33.312 1 18.23 10 TYR B N 1
ATOM 2018 C CA . TYR B 1 10 ? 18.422 -17.047 33.562 1 18.23 10 TYR B CA 1
ATOM 2019 C C . TYR B 1 10 ? 17.016 -17.25 33.031 1 18.23 10 TYR B C 1
ATOM 2021 O O . TYR B 1 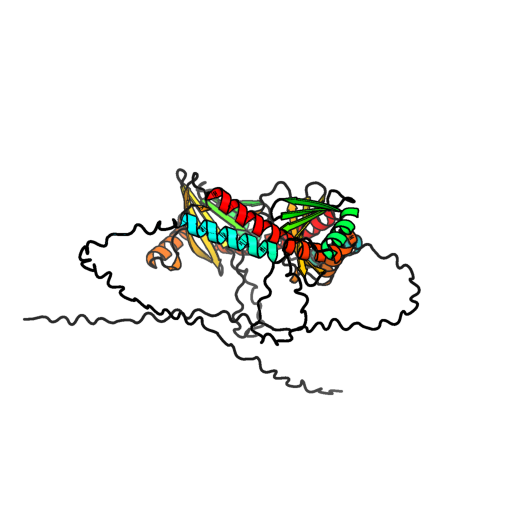10 ? 16.812 -17.5 31.859 1 18.23 10 TYR B O 1
ATOM 2029 N N . GLN B 1 11 ? 16.141 -17.891 33.906 1 18.75 11 GLN B N 1
ATOM 2030 C CA . GLN B 1 11 ? 14.734 -18.297 33.875 1 18.75 11 GLN B CA 1
ATOM 2031 C C . GLN B 1 11 ? 13.82 -17.109 33.625 1 18.75 11 GLN B C 1
ATOM 2033 O O . GLN B 1 11 ? 13.422 -16.422 34.594 1 18.75 11 GLN B O 1
ATOM 2038 N N . ALA B 1 12 ? 14.359 -16.016 33 1 19.06 12 ALA B N 1
ATOM 2039 C CA . ALA B 1 12 ? 13.5 -14.844 33.062 1 19.06 12 ALA B CA 1
ATOM 2040 C C . ALA B 1 12 ? 12.062 -15.203 32.688 1 19.06 12 ALA B C 1
ATOM 2042 O O . ALA B 1 12 ? 11.836 -15.977 31.75 1 19.06 12 ALA B O 1
ATOM 2043 N N . ARG B 1 13 ? 11.141 -14.953 33.656 1 18.92 13 ARG B N 1
ATOM 2044 C CA . ARG B 1 13 ? 9.727 -15.094 33.969 1 18.92 13 ARG B CA 1
ATOM 2045 C C . ARG B 1 13 ? 8.844 -14.508 32.875 1 18.92 13 ARG B C 1
ATOM 2047 O O . ARG B 1 13 ? 8.961 -13.32 32.562 1 18.92 13 ARG B O 1
ATOM 2054 N N . PHE B 1 14 ? 8.734 -15.234 31.75 1 20.22 14 PHE B N 1
ATOM 2055 C CA . PHE B 1 14 ? 7.859 -15 30.609 1 20.22 14 PHE B CA 1
ATOM 2056 C C . PHE B 1 14 ? 6.438 -14.703 31.062 1 20.22 14 PHE B C 1
ATOM 2058 O O . PHE B 1 14 ? 5.812 -15.531 31.734 1 20.22 14 PHE B O 1
ATOM 2065 N N . GLY B 1 15 ? 6.281 -13.344 31.516 1 18.2 15 GLY B N 1
ATOM 2066 C CA . GLY B 1 15 ? 5.047 -12.727 31.984 1 18.2 15 GLY B CA 1
ATOM 2067 C C . GLY B 1 15 ? 3.824 -13.203 31.219 1 18.2 15 GLY B C 1
ATOM 2068 O O . GLY B 1 15 ? 3.941 -13.727 30.109 1 18.2 15 GLY B O 1
ATOM 2069 N N . SER B 1 16 ? 2.746 -13.375 31.984 1 17.77 16 SER B N 1
ATOM 2070 C CA . SER B 1 16 ? 1.375 -13.875 32 1 17.77 16 SER B CA 1
ATOM 2071 C C . SER B 1 16 ? 0.554 -13.266 30.875 1 17.77 16 SER B C 1
ATOM 2073 O O . SER B 1 16 ? 0.734 -12.102 30.531 1 17.77 16 SER B O 1
ATOM 2075 N N . ASN B 1 17 ? 0.157 -14.133 29.984 1 19.33 17 ASN B N 1
ATOM 2076 C CA . ASN B 1 17 ? -0.744 -14.211 28.844 1 19.33 17 ASN B CA 1
ATOM 2077 C C . ASN B 1 17 ? -2.068 -13.508 29.109 1 19.33 17 ASN B C 1
ATOM 2079 O O . ASN B 1 17 ? -2.979 -14.102 29.703 1 19.33 17 ASN B O 1
ATOM 2083 N N . ALA B 1 18 ? -1.971 -12.219 29.594 1 18.92 18 ALA B N 1
ATOM 2084 C CA . ALA B 1 18 ? -3.221 -11.531 29.906 1 18.92 18 ALA B CA 1
ATOM 2085 C C . ALA B 1 18 ? -4.152 -11.516 28.703 1 18.92 18 ALA B C 1
ATOM 2087 O O . ALA B 1 18 ? -3.859 -10.859 27.703 1 18.92 18 ALA B O 1
ATOM 2088 N N . ILE B 1 19 ? -4.629 -12.695 28.297 1 19.83 19 ILE B N 1
ATOM 2089 C CA . ILE B 1 19 ? -5.688 -12.836 27.312 1 19.83 19 ILE B CA 1
ATOM 2090 C C . ILE B 1 19 ? -6.844 -11.898 27.641 1 19.83 19 ILE B C 1
ATOM 2092 O O . ILE B 1 19 ? -7.531 -12.086 28.656 1 19.83 19 ILE B O 1
ATOM 2096 N N . LEU B 1 20 ? -6.504 -10.578 27.609 1 19.34 20 LEU B N 1
ATOM 2097 C CA . LEU B 1 20 ? -7.566 -9.609 27.859 1 19.34 20 LEU B CA 1
ATOM 2098 C C . LEU B 1 20 ? -8.766 -9.875 26.938 1 19.34 20 LEU B C 1
ATOM 2100 O O . LEU B 1 20 ? -8.68 -9.695 25.734 1 19.34 20 LEU B O 1
ATOM 2104 N N . LYS B 1 21 ? -9.352 -11.086 27.062 1 18.47 21 LYS B N 1
ATOM 2105 C CA . LYS B 1 21 ? -10.609 -11.461 26.422 1 18.47 21 LYS B CA 1
ATOM 2106 C C . LYS B 1 21 ? -11.617 -10.32 26.484 1 18.47 21 LYS B C 1
ATOM 2108 O O . LYS B 1 21 ? -11.742 -9.648 27.516 1 18.47 21 LYS B O 1
ATOM 2113 N N . HIS B 1 22 ? -12.016 -9.781 25.312 1 19.75 22 HIS B N 1
ATOM 2114 C CA . HIS B 1 22 ? -13.062 -8.867 24.875 1 19.75 22 HIS B CA 1
ATOM 2115 C C . HIS B 1 22 ? -14.406 -9.227 25.5 1 19.75 22 HIS B C 1
ATOM 2117 O O . HIS B 1 22 ? -14.922 -10.328 25.281 1 19.75 22 HIS B O 1
ATOM 2123 N N . SER B 1 23 ? -14.422 -9.117 26.797 1 19.47 23 SER B N 1
ATOM 2124 C CA . SER B 1 23 ? -15.742 -9.297 27.406 1 19.47 23 SER B CA 1
ATOM 2125 C C . SER B 1 23 ? -16.812 -8.578 26.594 1 19.47 23 SER B C 1
ATOM 2127 O O . SER B 1 23 ? -16.75 -7.363 26.406 1 19.47 23 SER B O 1
ATOM 2129 N N . ILE B 1 24 ? -17.25 -9.258 25.531 1 20.2 24 ILE B N 1
ATOM 2130 C CA . ILE B 1 24 ? -18.469 -8.922 24.797 1 20.2 24 ILE B CA 1
ATOM 2131 C C . ILE B 1 24 ? -19.609 -8.68 25.781 1 20.2 24 ILE B C 1
ATOM 2133 O O . ILE B 1 24 ? -20.094 -9.609 26.422 1 20.2 24 ILE B O 1
ATOM 2137 N N . LEU B 1 25 ? -19.359 -7.711 26.734 1 19.28 25 LEU B N 1
ATOM 2138 C CA . LEU B 1 25 ? -20.5 -7.363 27.562 1 19.28 25 LEU B CA 1
ATOM 2139 C C . LEU B 1 25 ? -21.734 -7.07 26.703 1 19.28 25 LEU B C 1
ATOM 2141 O O . LEU B 1 25 ? -21.766 -6.074 25.984 1 19.28 25 LEU B O 1
ATOM 2145 N N . ASN B 1 26 ? -22.234 -8.156 25.984 1 20.27 26 ASN B N 1
ATOM 2146 C CA . ASN B 1 26 ? -23.547 -8.109 25.359 1 20.27 26 ASN B CA 1
ATOM 2147 C C . ASN B 1 26 ? -24.609 -7.574 26.328 1 20.27 26 ASN B C 1
ATOM 2149 O O . ASN B 1 26 ? -25.172 -8.328 27.125 1 20.27 26 ASN B O 1
ATOM 2153 N N . ALA B 1 27 ? -24.297 -6.52 27.125 1 19.39 27 ALA B N 1
ATOM 2154 C CA . ALA B 1 27 ? -25.438 -6.059 27.891 1 19.39 27 ALA B CA 1
ATOM 2155 C C . ALA B 1 27 ? -26.625 -5.738 27 1 19.39 27 ALA B C 1
ATOM 2157 O O . ALA B 1 27 ? -26.531 -4.859 26.125 1 19.39 27 ALA B O 1
ATOM 2158 N N . SER B 1 28 ? -27.359 -6.816 26.547 1 23.17 28 SER B N 1
ATOM 2159 C CA . SER B 1 28 ? -28.688 -6.797 25.969 1 23.17 28 SER B CA 1
ATOM 2160 C C . SER B 1 28 ? -29.625 -5.863 26.734 1 23.17 28 SER B C 1
ATOM 2162 O O . SER B 1 28 ? -30.219 -6.266 27.734 1 23.17 28 SER B O 1
ATOM 2164 N N . ILE B 1 29 ? -29.141 -4.672 27.141 1 19.08 29 ILE B N 1
ATOM 2165 C CA . ILE B 1 29 ? -30.141 -3.869 27.844 1 19.08 29 ILE B CA 1
ATOM 2166 C C . ILE B 1 29 ? -31.312 -3.576 26.922 1 19.08 29 ILE B C 1
ATOM 2168 O O . ILE B 1 29 ? -31.188 -2.84 25.953 1 19.08 29 ILE B O 1
ATOM 2172 N N . LYS B 1 30 ? -32.062 -4.613 26.516 1 23.39 30 LYS B N 1
ATOM 2173 C CA . LYS B 1 30 ? -33.375 -4.473 25.891 1 23.39 30 LYS B CA 1
ATOM 2174 C C . LYS B 1 30 ? -34.25 -3.49 26.672 1 23.39 30 LYS B C 1
ATOM 2176 O O . LYS B 1 30 ? -34.781 -3.824 27.734 1 23.39 30 LYS B O 1
ATOM 2181 N N . ALA B 1 31 ? -33.781 -2.299 27.062 1 22.06 31 ALA B N 1
ATOM 2182 C CA . ALA B 1 31 ? -34.781 -1.417 27.641 1 22.06 31 ALA B CA 1
ATOM 2183 C C . ALA B 1 31 ? -35.969 -1.273 26.688 1 22.06 31 ALA B C 1
ATOM 2185 O O . ALA B 1 31 ? -35.812 -0.958 25.5 1 22.06 31 ALA B O 1
ATOM 2186 N N . GLN B 1 32 ? -36.969 -2.164 26.859 1 25.88 32 GLN B N 1
ATOM 2187 C CA . GLN B 1 32 ? -38.344 -2.107 26.406 1 25.88 32 GLN B CA 1
ATOM 2188 C C . GLN B 1 32 ? -38.906 -0.685 26.469 1 25.88 32 GLN B C 1
ATOM 2190 O O . GLN B 1 32 ? -39.156 -0.168 27.562 1 25.88 32 GLN B O 1
ATOM 2195 N N . LEU B 1 33 ? -38.25 0.285 25.828 1 26.33 33 LEU B N 1
ATOM 2196 C CA . LEU B 1 33 ? -38.875 1.601 25.859 1 26.33 33 LEU B CA 1
ATOM 2197 C C . LEU B 1 33 ? -40.344 1.527 25.391 1 26.33 33 LEU B C 1
ATOM 2199 O O . LEU B 1 33 ? -40.594 1.166 24.25 1 26.33 33 LEU B O 1
ATOM 2203 N N . SER B 1 34 ? -41.156 1.079 26.297 1 27.64 34 SER B N 1
ATOM 2204 C CA . SER B 1 34 ? -42.625 1.184 26.188 1 27.64 34 SER B CA 1
ATOM 2205 C C . SER B 1 34 ? -43.031 2.545 25.641 1 27.64 34 SER B C 1
ATOM 2207 O O . SER B 1 34 ? -42.719 3.58 26.234 1 27.64 34 SER B O 1
ATOM 2209 N N . CYS B 1 35 ? -42.969 2.742 24.281 1 33.5 35 CYS B N 1
ATOM 2210 C CA . CYS B 1 35 ? -43.594 3.881 23.609 1 33.5 35 CYS B CA 1
ATOM 2211 C C . CYS B 1 35 ? -45 4.105 24.125 1 33.5 35 CYS B C 1
ATOM 2213 O O . CYS B 1 35 ? -45.938 3.391 23.734 1 33.5 35 CYS B O 1
ATOM 2215 N N . VAL B 1 36 ? -45.125 4.109 25.469 1 30.84 36 VAL B N 1
ATOM 2216 C CA . VAL B 1 36 ? -46.469 4.453 25.953 1 30.84 36 VAL B CA 1
ATOM 2217 C C . VAL B 1 36 ? -47 5.691 25.219 1 30.84 36 VAL B C 1
ATOM 2219 O O . VAL B 1 36 ? -46.25 6.656 25.016 1 30.84 36 VAL B O 1
ATOM 2222 N N . SER B 1 37 ? -47.906 5.375 24.297 1 34.5 37 SER B N 1
ATOM 2223 C CA . SER B 1 37 ? -48.719 6.371 23.609 1 34.5 37 SER B CA 1
ATOM 2224 C C . SER B 1 37 ? -49.344 7.355 24.594 1 34.5 37 SER B C 1
ATOM 2226 O O . SER B 1 37 ? -50.156 6.969 25.422 1 34.5 37 SER B O 1
ATOM 2228 N N . PRO B 1 38 ? -48.5 8.133 25.312 1 32.41 38 PRO B N 1
ATOM 2229 C CA . PRO B 1 38 ? -49.219 8.984 26.25 1 32.41 38 PRO B CA 1
ATOM 2230 C C . PRO B 1 38 ? -50.375 9.727 25.578 1 32.41 38 PRO B C 1
ATOM 2232 O O . PRO B 1 38 ? -50.281 10.102 24.406 1 32.41 38 PRO B O 1
ATOM 2235 N N . LEU B 1 39 ? -51.562 9.344 25.969 1 35.25 39 LEU B N 1
ATOM 2236 C CA . LEU B 1 39 ? -52.812 10.07 25.75 1 35.25 39 LEU B CA 1
ATOM 2237 C C . LEU B 1 39 ? -52.625 11.555 26.031 1 35.25 39 LEU B C 1
ATOM 2239 O O . LEU B 1 39 ? -52.438 11.953 27.188 1 35.25 39 LEU B O 1
ATOM 2243 N N . THR B 1 40 ? -51.75 12.203 25.297 1 32.44 40 THR B N 1
ATOM 2244 C CA . THR B 1 40 ? -51.5 13.625 25.5 1 32.44 40 THR B CA 1
ATOM 2245 C C . THR B 1 40 ? -52.812 14.398 25.453 1 32.44 40 THR B C 1
ATOM 2247 O O . THR B 1 40 ? -53.594 14.297 24.484 1 32.44 40 THR B O 1
ATOM 2250 N N . GLU B 1 41 ? -53.469 14.438 26.562 1 36.22 41 GLU B N 1
ATOM 2251 C CA . GLU B 1 41 ? -54.531 15.453 26.719 1 36.22 41 GLU B CA 1
ATOM 2252 C C . GLU B 1 41 ? -54.062 16.812 26.188 1 36.22 41 GLU B C 1
ATOM 2254 O O . GLU B 1 41 ? -52.938 17.266 26.5 1 36.22 41 GLU B O 1
ATOM 2259 N N . LYS B 1 42 ? -54.688 17.219 25.109 1 36.53 42 LYS B N 1
ATOM 2260 C CA . LYS B 1 42 ? -54.562 18.484 24.375 1 36.53 42 LYS B CA 1
ATOM 2261 C C . LYS B 1 42 ? -54.688 19.672 25.328 1 36.53 42 LYS B C 1
ATOM 2263 O O . LYS B 1 42 ? -55.812 20.047 25.688 1 36.53 42 LYS B O 1
ATOM 2268 N N . LEU B 1 43 ? -53.906 19.688 26.469 1 34.62 43 LEU B N 1
ATOM 2269 C CA . LEU B 1 43 ? -54.062 20.984 27.125 1 34.62 43 LEU B CA 1
ATOM 2270 C C . LEU B 1 43 ? -53.781 22.125 26.141 1 34.62 43 LEU B C 1
ATOM 2272 O O . LEU B 1 43 ? -52.812 22.078 25.391 1 34.62 43 LEU B O 1
ATOM 2276 N N . ASN B 1 44 ? -54.75 22.984 25.953 1 38.22 44 ASN B N 1
ATOM 2277 C CA . ASN B 1 44 ? -54.781 24.219 25.203 1 38.22 44 ASN B CA 1
ATOM 2278 C C . ASN B 1 44 ? -53.625 25.141 25.531 1 38.22 44 ASN B C 1
ATOM 2280 O O . ASN B 1 44 ? -53.656 25.906 26.5 1 38.22 44 ASN B O 1
ATOM 2284 N N . ARG B 1 45 ? -52.312 24.516 25.656 1 37.06 45 ARG B N 1
ATOM 2285 C CA . ARG B 1 45 ? -51.156 25.391 25.922 1 37.06 45 ARG B CA 1
ATOM 2286 C C . ARG B 1 45 ? -51.062 26.516 24.891 1 37.06 45 ARG B C 1
ATOM 2288 O O . ARG B 1 45 ? -51.094 26.266 23.688 1 37.06 45 ARG B O 1
ATOM 2295 N N . THR B 1 46 ? -51.594 27.641 25.188 1 41.12 46 THR B N 1
ATOM 2296 C CA . THR B 1 46 ? -51.094 28.828 24.484 1 41.12 46 THR B CA 1
ATOM 2297 C C . THR B 1 46 ? -49.625 28.719 24.188 1 41.12 46 THR B C 1
ATOM 2299 O O . THR B 1 46 ? -48.781 28.688 25.094 1 41.12 46 THR B O 1
ATOM 2302 N N . GLN B 1 47 ? -49.219 27.844 23.203 1 40.44 47 GLN B N 1
ATOM 2303 C CA . GLN B 1 47 ? -47.875 27.734 22.656 1 40.44 47 GLN B CA 1
ATOM 2304 C C . GLN B 1 47 ? -47.281 29.109 22.422 1 40.44 47 GLN B C 1
ATOM 2306 O O . GLN B 1 47 ? -47.719 29.844 21.531 1 40.44 47 GLN B O 1
ATOM 2311 N N . THR B 1 48 ? -47.125 29.938 23.391 1 41.59 48 THR B N 1
ATOM 2312 C CA . THR B 1 48 ? -46.094 30.922 23.078 1 41.59 48 THR B CA 1
ATOM 2313 C C . THR B 1 48 ? -45.031 30.328 22.172 1 41.59 48 THR B C 1
ATOM 2315 O O . THR B 1 48 ? -44.406 29.328 22.516 1 41.59 48 THR B O 1
ATOM 2318 N N . ARG B 1 49 ? -45.281 30.344 20.875 1 41.81 49 ARG B N 1
ATOM 2319 C CA . ARG B 1 49 ? -44.281 30 19.859 1 41.81 49 ARG B CA 1
ATOM 2320 C C . ARG B 1 49 ? -42.875 30.438 20.297 1 41.81 49 ARG B C 1
ATOM 2322 O O . ARG B 1 49 ? -42.562 31.625 20.25 1 41.81 49 ARG B O 1
ATOM 2329 N N . LEU B 1 50 ? -42.406 30.109 21.438 1 44.72 50 LEU B N 1
ATOM 2330 C CA . LEU B 1 50 ? -40.938 30.219 21.578 1 44.72 50 LEU B CA 1
ATOM 2331 C C . LEU B 1 50 ? -40.281 30.094 20.219 1 44.72 50 LEU B C 1
ATOM 2333 O O . LEU B 1 50 ? -40.531 29.156 19.469 1 44.72 50 LEU B O 1
ATOM 2337 N N . LEU B 1 51 ? -40.062 31.109 19.406 1 47.41 51 LEU B N 1
ATOM 2338 C CA . LEU B 1 51 ? -39.281 31.078 18.188 1 47.41 51 LEU B CA 1
ATOM 2339 C C . LEU B 1 51 ? -38.25 29.953 18.234 1 47.41 51 LEU B C 1
ATOM 2341 O O . LEU B 1 51 ? -37.25 30.016 18.969 1 47.41 51 LEU B O 1
ATOM 2345 N N . SER B 1 52 ? -38.594 28.797 18.391 1 53.34 52 SER B N 1
ATOM 2346 C CA . SER B 1 52 ? -37.812 27.547 18.359 1 53.34 52 SER B CA 1
ATOM 2347 C C . SER B 1 52 ? -36.656 27.625 17.359 1 53.34 52 SER B C 1
ATOM 2349 O O . SER B 1 52 ? -36.875 27.844 16.172 1 53.34 52 SER B O 1
ATOM 2351 N N . THR B 1 53 ? -35.562 28.312 17.688 1 69.5 53 THR B N 1
ATOM 2352 C CA . THR B 1 53 ? -34.375 28.344 16.859 1 69.5 53 THR B CA 1
ATOM 2353 C C . THR B 1 53 ? -34.188 27.016 16.125 1 69.5 53 THR B C 1
ATOM 2355 O O . THR B 1 53 ? -34.25 25.938 16.75 1 69.5 53 THR B O 1
ATOM 2358 N N . SER B 1 54 ? -34.469 26.938 14.828 1 86.62 54 SER B N 1
ATOM 2359 C CA . SER B 1 54 ? -34.312 25.75 13.992 1 86.62 54 SER B CA 1
ATOM 2360 C C . SER B 1 54 ? -33 25.031 14.281 1 86.62 54 SER B C 1
ATOM 2362 O O . SER B 1 54 ? -32.062 25.641 14.805 1 86.62 54 SER B O 1
ATOM 2364 N N . ALA B 1 55 ? -33.125 23.734 14.328 1 91 55 ALA B N 1
ATOM 2365 C CA . ALA B 1 55 ? -31.906 22.938 14.453 1 91 55 ALA B CA 1
ATOM 2366 C C . ALA B 1 55 ? -30.766 23.516 13.609 1 91 55 ALA B C 1
ATOM 2368 O O . ALA B 1 55 ? -29.609 23.5 14.031 1 91 55 ALA B O 1
ATOM 2369 N N . ALA B 1 56 ? -31.141 24.141 12.523 1 92.44 56 ALA B N 1
ATOM 2370 C CA . ALA B 1 56 ? -30.172 24.781 11.656 1 92.44 56 ALA B CA 1
ATOM 2371 C C . ALA B 1 56 ? -29.562 26.016 12.32 1 92.44 56 ALA B C 1
ATOM 2373 O O . ALA B 1 56 ? -28.344 26.234 12.266 1 92.44 56 ALA B O 1
ATOM 2374 N N . SER B 1 57 ? -30.406 26.766 12.898 1 93.62 57 SER B N 1
ATOM 2375 C CA . SER B 1 57 ? -29.938 27.969 13.578 1 93.62 57 SER B CA 1
ATOM 2376 C C . SER B 1 57 ? -29.031 27.625 14.75 1 93.62 57 SER B C 1
ATOM 2378 O O . SER B 1 57 ? -28.031 28.297 14.984 1 93.62 57 SER B O 1
ATOM 2380 N N . ASN B 1 58 ? -29.406 26.594 15.43 1 95.75 58 ASN B N 1
ATOM 2381 C CA . ASN B 1 58 ? -28.578 26.156 16.547 1 95.75 58 ASN B CA 1
ATOM 2382 C C . ASN B 1 58 ? -27.203 25.688 16.094 1 95.75 58 ASN B C 1
ATOM 2384 O O . ASN B 1 58 ? -26.203 25.969 16.734 1 95.75 58 ASN B O 1
ATOM 2388 N N . LEU B 1 59 ? -27.188 24.938 14.977 1 96.88 59 LEU B N 1
ATOM 2389 C CA . LEU B 1 59 ? -25.906 24.469 14.438 1 96.88 59 LEU B CA 1
ATOM 2390 C C . LEU B 1 59 ? -25.047 25.641 13.992 1 96.88 59 LEU B C 1
ATOM 2392 O O . LEU B 1 59 ? -23.844 25.672 14.281 1 96.88 59 LEU B O 1
ATOM 2396 N N . LEU B 1 60 ? -25.672 26.594 13.336 1 96.69 60 LEU B N 1
ATOM 2397 C CA . LEU B 1 60 ? -24.953 27.766 12.867 1 96.69 60 LEU B CA 1
ATOM 2398 C C . LEU B 1 60 ? -24.312 28.516 14.031 1 96.69 60 LEU B C 1
ATOM 2400 O O . LEU B 1 60 ? -23.156 28.938 13.953 1 96.69 60 LEU B O 1
ATOM 2404 N N . ASP B 1 61 ? -25.062 28.656 15.086 1 96.5 61 ASP B N 1
ATOM 2405 C CA . ASP B 1 61 ? -24.562 29.344 16.266 1 96.5 61 ASP B CA 1
ATOM 2406 C C . ASP B 1 61 ? -23.375 28.594 16.875 1 96.5 61 ASP B C 1
ATOM 2408 O O . ASP B 1 61 ? -22.391 29.219 17.281 1 96.5 61 ASP B O 1
ATOM 2412 N N . SER B 1 62 ? -23.5 27.312 16.953 1 97.69 62 SER B N 1
ATOM 2413 C CA . SER B 1 62 ? -22.438 26.5 17.5 1 97.69 62 SER B CA 1
ATOM 2414 C C . SER B 1 62 ? -21.172 26.578 16.656 1 97.69 62 SER B C 1
ATOM 2416 O O . SER B 1 62 ? -20.062 26.625 17.188 1 97.69 62 SER B O 1
ATOM 2418 N N . LEU B 1 63 ? -21.359 26.609 15.344 1 97.88 63 LEU B N 1
ATOM 2419 C CA . LEU B 1 63 ? -20.234 26.688 14.422 1 97.88 63 LEU B CA 1
ATOM 2420 C C . LEU B 1 63 ? -19.516 28.031 14.562 1 97.88 63 LEU B C 1
ATOM 2422 O O . LEU B 1 63 ? -18.281 28.078 14.586 1 97.88 63 LEU B O 1
ATOM 2426 N N . ARG B 1 64 ? -20.266 29.047 14.672 1 96.44 64 ARG B N 1
ATOM 2427 C CA . ARG B 1 64 ? -19.688 30.375 14.836 1 96.44 64 ARG B CA 1
ATOM 2428 C C . ARG B 1 64 ? -18.891 30.469 16.141 1 96.44 64 ARG B C 1
ATOM 2430 O O . ARG B 1 64 ? -17.797 31.016 16.156 1 96.44 64 ARG B O 1
ATOM 2437 N N . ARG B 1 65 ? -19.438 29.938 17.141 1 96.75 65 ARG B N 1
ATOM 2438 C CA . ARG B 1 65 ? -18.766 29.922 18.438 1 96.75 65 ARG B CA 1
ATOM 2439 C C . ARG B 1 65 ? -17.453 29.156 18.359 1 96.75 65 ARG B C 1
ATOM 2441 O O . ARG B 1 65 ? -16.422 29.625 18.844 1 96.75 65 ARG B O 1
ATOM 2448 N N . GLU B 1 66 ? -17.5 28 17.766 1 96.88 66 GLU B N 1
ATOM 2449 C CA . GLU B 1 66 ? -16.312 27.172 17.609 1 96.88 66 GLU B CA 1
ATOM 2450 C C . GLU B 1 66 ? -15.234 27.906 16.797 1 96.88 66 GLU B C 1
ATOM 2452 O O . GLU B 1 66 ? -14.062 27.906 17.172 1 96.88 66 GLU B O 1
ATOM 2457 N N . TYR B 1 67 ? -15.656 28.484 15.711 1 96.12 67 TYR B N 1
ATOM 2458 C CA . TYR B 1 67 ? -14.727 29.219 14.859 1 96.12 67 TYR B CA 1
ATOM 2459 C C . TYR B 1 67 ? -14.039 30.344 15.633 1 96.12 67 TYR B C 1
ATOM 2461 O O . TYR B 1 67 ? -12.82 30.469 15.578 1 96.12 67 TYR B O 1
ATOM 2469 N N . GLU B 1 68 ? -14.797 31.047 16.391 1 95.12 68 GLU B N 1
ATOM 2470 C CA . GLU B 1 68 ? -14.273 32.188 17.156 1 95.12 68 GLU B CA 1
ATOM 2471 C C . GLU B 1 68 ? -13.312 31.719 18.25 1 95.12 68 GLU B C 1
ATOM 2473 O O . GLU B 1 68 ? -12.266 32.344 18.453 1 95.12 68 GLU B O 1
ATOM 2478 N N . GLU B 1 69 ? -13.664 30.672 18.859 1 94.5 69 GLU B N 1
ATOM 2479 C CA . GLU B 1 69 ? -12.797 30.125 19.906 1 94.5 69 GLU B CA 1
ATOM 2480 C C . GLU B 1 69 ? -11.469 29.656 19.312 1 94.5 69 GLU B C 1
ATOM 2482 O O . GLU B 1 69 ? -10.414 29.859 19.922 1 94.5 69 GLU B O 1
ATOM 2487 N N . GLU B 1 70 ? -11.484 29.047 18.188 1 92.31 70 GLU B N 1
ATOM 2488 C CA . GLU B 1 70 ? -10.273 28.562 17.531 1 92.31 70 GLU B CA 1
ATOM 2489 C C . GLU B 1 70 ? -9.383 29.719 17.094 1 92.31 70 GLU B C 1
ATOM 2491 O O . GLU B 1 70 ? -8.156 29.656 17.219 1 92.31 70 GLU B O 1
ATOM 2496 N N . VAL B 1 71 ? -9.961 30.734 16.578 1 91.31 71 VAL B N 1
ATOM 2497 C CA . VAL B 1 71 ? -9.219 31.906 16.125 1 91.31 71 VAL B CA 1
ATOM 2498 C C . VAL B 1 71 ? -8.578 32.594 17.328 1 91.31 71 VAL B C 1
ATOM 2500 O O . VAL B 1 71 ? -7.418 33.031 17.25 1 91.31 71 VAL B O 1
ATOM 2503 N N . GLN B 1 72 ? -9.305 32.625 18.391 1 89.31 72 GLN B N 1
ATOM 2504 C CA . GLN B 1 72 ? -8.82 33.312 19.578 1 89.31 72 GLN B CA 1
ATOM 2505 C C . GLN B 1 72 ? -7.707 32.531 20.266 1 89.31 72 GLN B C 1
ATOM 2507 O O . GLN B 1 72 ? -6.848 33.094 20.922 1 89.31 72 GLN B O 1
ATOM 2512 N N . SER B 1 73 ? -7.73 31.25 20.062 1 84.94 73 SER B N 1
ATOM 2513 C CA . SER B 1 73 ? -6.699 30.422 20.672 1 84.94 73 SER B CA 1
ATOM 2514 C C . SER B 1 73 ? -5.34 30.656 20.016 1 84.94 73 SER B C 1
ATOM 2516 O O . SER B 1 73 ? -4.305 30.312 20.594 1 84.94 73 SER B O 1
ATOM 2518 N N . GLY B 1 74 ? -5.254 31.312 18.938 1 74.31 74 GLY B N 1
ATOM 2519 C CA . GLY B 1 74 ? -4.023 31.688 18.266 1 74.31 74 GLY B CA 1
ATOM 2520 C C . GLY B 1 74 ? -3.363 30.547 17.531 1 74.31 74 GLY B C 1
ATOM 2521 O O . GLY B 1 74 ? -2.281 30.703 16.953 1 74.31 74 GLY B O 1
ATOM 2522 N N . GLN B 1 75 ? -3.877 29.406 17.562 1 72 75 GLN B N 1
ATOM 2523 C CA . GLN B 1 75 ? -3.254 28.234 16.938 1 72 75 GLN B CA 1
ATOM 2524 C C . GLN B 1 75 ? -3.342 28.312 15.422 1 72 75 GLN B C 1
ATOM 2526 O O . GLN B 1 75 ? -2.691 27.531 14.727 1 72 75 GLN B O 1
ATOM 2531 N N . ASN B 1 76 ? -3.947 29.375 14.914 1 75.56 76 ASN B N 1
ATOM 2532 C CA . ASN B 1 76 ? -4.137 29.5 13.477 1 75.56 76 ASN B CA 1
ATOM 2533 C C . ASN B 1 76 ? -3.051 30.359 12.836 1 75.56 76 ASN B C 1
ATOM 2535 O O . ASN B 1 76 ? -3.025 30.531 11.617 1 75.56 76 ASN B O 1
ATOM 2539 N N . GLU B 1 77 ? -2.23 30.828 13.656 1 84.38 77 GLU B N 1
ATOM 2540 C CA . GLU B 1 77 ? -1.104 31.594 13.125 1 84.38 77 GLU B CA 1
ATOM 2541 C C . GLU B 1 77 ? 0.111 30.688 12.906 1 84.38 77 GLU B C 1
ATOM 2543 O O . GLU B 1 77 ? 0.361 29.781 13.688 1 84.38 77 GLU B O 1
ATOM 2548 N N . ILE B 1 78 ? 0.755 30.984 11.836 1 89.31 78 ILE B N 1
ATOM 2549 C CA . ILE B 1 78 ? 1.941 30.188 11.531 1 89.31 78 ILE B CA 1
ATOM 2550 C C . ILE B 1 78 ? 3.049 30.516 12.531 1 89.31 78 ILE B C 1
ATOM 2552 O O . ILE B 1 78 ? 3.357 31.672 12.766 1 89.31 78 ILE B O 1
ATOM 2556 N N . ALA B 1 79 ? 3.635 29.5 13.156 1 90 79 ALA B N 1
ATOM 2557 C CA . ALA B 1 79 ? 4.727 29.688 14.102 1 90 79 ALA B CA 1
ATOM 2558 C C . ALA B 1 79 ? 5.965 30.25 13.414 1 90 79 ALA B C 1
ATOM 2560 O O . ALA B 1 79 ? 6.266 29.891 12.273 1 90 79 ALA B O 1
ATOM 2561 N N . GLU B 1 80 ? 6.68 31.078 14.141 1 93.25 80 GLU B N 1
ATOM 2562 C CA . GLU B 1 80 ? 7.887 31.703 13.602 1 93.25 80 GLU B CA 1
ATOM 2563 C C . GLU B 1 80 ? 8.914 30.656 13.188 1 93.25 80 GLU B C 1
ATOM 2565 O O . GLU B 1 80 ? 9.562 30.797 12.148 1 93.25 80 GLU B O 1
ATOM 2570 N N . ASP B 1 81 ? 9.031 29.656 14.016 1 94.06 81 ASP B N 1
ATOM 2571 C CA . ASP B 1 81 ? 9.992 28.594 13.719 1 94.06 81 ASP B CA 1
ATOM 2572 C C . ASP B 1 81 ? 9.648 27.891 12.406 1 94.06 81 ASP B C 1
ATOM 2574 O O . ASP B 1 81 ? 10.539 27.547 11.633 1 94.06 81 ASP B O 1
ATOM 2578 N N . LEU B 1 82 ? 8.406 27.672 12.195 1 95.81 82 LEU B N 1
ATOM 2579 C CA . LEU B 1 82 ? 7.973 27.047 10.953 1 95.81 82 LEU B CA 1
ATOM 2580 C C . LEU B 1 82 ? 8.234 27.953 9.758 1 95.81 82 LEU B C 1
ATOM 2582 O O . LEU B 1 82 ? 8.688 27.484 8.703 1 95.81 82 LEU B O 1
ATOM 2586 N N . LEU B 1 83 ? 7.961 29.234 9.875 1 96.06 83 LEU B N 1
ATOM 2587 C CA . LEU B 1 83 ? 8.203 30.188 8.805 1 96.06 83 LEU B CA 1
ATOM 2588 C C . LEU B 1 83 ? 9.68 30.234 8.43 1 96.06 83 LEU B C 1
ATOM 2590 O O . LEU B 1 83 ? 10.023 30.25 7.25 1 96.06 83 LEU B O 1
ATOM 2594 N N . LEU B 1 84 ? 10.5 30.266 9.43 1 97.38 84 LEU B N 1
ATOM 2595 C CA . LEU B 1 84 ? 11.938 30.281 9.195 1 97.38 84 LEU B CA 1
ATOM 2596 C C . LEU B 1 84 ? 12.383 29 8.477 1 97.38 84 LEU B C 1
ATOM 2598 O O . LEU B 1 84 ? 13.164 29.062 7.523 1 97.38 84 LEU B O 1
ATOM 2602 N N . LEU B 1 85 ? 11.914 27.953 8.953 1 97.25 85 LEU B N 1
ATOM 2603 C CA . LEU B 1 85 ? 12.258 26.672 8.352 1 97.25 85 LEU B CA 1
ATOM 2604 C C . LEU B 1 85 ? 11.758 26.594 6.914 1 97.25 85 LEU B C 1
ATOM 2606 O O . LEU B 1 85 ? 12.477 26.125 6.027 1 97.25 85 LEU B O 1
ATOM 2610 N N . LYS B 1 86 ? 10.547 26.984 6.691 1 97.81 86 LYS B N 1
ATOM 2611 C CA . LYS B 1 86 ? 9.961 27 5.355 1 97.81 86 LYS B CA 1
ATOM 2612 C C . LYS B 1 86 ? 10.805 27.844 4.398 1 97.81 86 LYS B C 1
ATOM 2614 O O . LYS B 1 86 ? 11.094 27.422 3.277 1 97.81 86 LYS B O 1
ATOM 2619 N N . ASN B 1 87 ? 11.211 29 4.848 1 97.81 87 ASN B N 1
ATOM 2620 C CA . ASN B 1 87 ? 12.055 29.875 4.039 1 97.81 87 ASN B CA 1
ATOM 2621 C C . ASN B 1 87 ? 13.391 29.219 3.703 1 97.81 87 ASN B C 1
ATOM 2623 O O . ASN B 1 87 ? 13.875 29.328 2.574 1 97.81 87 ASN B O 1
ATOM 2627 N N . GLN B 1 88 ? 13.891 28.578 4.699 1 98.06 88 GLN B N 1
ATOM 2628 C CA . GLN B 1 88 ? 15.141 27.859 4.48 1 98.06 88 GLN B CA 1
ATOM 2629 C C . GLN B 1 88 ? 14.977 26.766 3.439 1 98.06 88 GLN B C 1
ATOM 2631 O O . GLN B 1 88 ? 15.789 26.625 2.527 1 98.06 88 GLN B O 1
ATOM 2636 N N . LEU B 1 89 ? 13.953 26.016 3.537 1 98.12 89 LEU B N 1
ATOM 2637 C CA . LEU B 1 89 ? 13.727 24.891 2.635 1 98.12 89 LEU B CA 1
ATOM 2638 C C . LEU B 1 89 ? 13.43 25.375 1.223 1 98.12 89 LEU B C 1
ATOM 2640 O O . LEU B 1 89 ? 13.758 24.703 0.243 1 98.12 89 LEU B O 1
ATOM 2644 N N . GLU B 1 90 ? 12.828 26.531 1.121 1 97.81 90 GLU B N 1
ATOM 2645 C CA . GLU B 1 90 ? 12.438 27.062 -0.177 1 97.81 90 GLU B CA 1
ATOM 2646 C C . GLU B 1 90 ? 13.664 27.438 -1.008 1 97.81 90 GLU B C 1
ATOM 2648 O O . GLU B 1 90 ? 13.547 27.688 -2.209 1 97.81 90 GLU B O 1
ATOM 2653 N N . GLU B 1 91 ? 14.82 27.453 -0.425 1 97.25 91 GLU B N 1
ATOM 2654 C CA . GLU B 1 91 ? 16.047 27.641 -1.192 1 97.25 91 GLU B CA 1
ATOM 2655 C C . GLU B 1 91 ? 16.281 26.469 -2.143 1 97.25 91 GLU B C 1
ATOM 2657 O O . GLU B 1 91 ? 16.812 26.656 -3.242 1 97.25 91 GLU B O 1
ATOM 2662 N N . ASN B 1 92 ? 15.836 25.328 -1.76 1 96.88 92 ASN B N 1
ATOM 2663 C CA . ASN B 1 92 ? 16.156 24.125 -2.535 1 96.88 92 ASN B CA 1
ATOM 2664 C C . ASN B 1 92 ? 14.891 23.406 -2.986 1 96.88 92 ASN B C 1
ATOM 2666 O O . ASN B 1 92 ? 14.953 22.484 -3.814 1 96.88 92 ASN B O 1
ATOM 2670 N N . TRP B 1 93 ? 13.758 23.812 -2.451 1 98.25 93 TRP B N 1
ATOM 2671 C CA . TRP B 1 93 ? 12.5 23.141 -2.75 1 98.25 93 TRP B CA 1
ATOM 2672 C C . TRP B 1 93 ? 11.438 24.141 -3.197 1 98.25 93 TRP B C 1
ATOM 2674 O O . TRP B 1 93 ? 11.406 25.281 -2.715 1 98.25 93 TRP B O 1
ATOM 2684 N N . ARG B 1 94 ? 10.633 23.703 -4.105 1 98.25 94 ARG B N 1
ATOM 2685 C CA . ARG B 1 94 ? 9.359 24.375 -4.371 1 98.25 94 ARG B CA 1
ATOM 2686 C C . ARG B 1 94 ? 8.227 23.719 -3.604 1 98.25 94 ARG B C 1
ATOM 2688 O O . ARG B 1 94 ? 7.945 22.531 -3.795 1 98.25 94 ARG B O 1
ATOM 2695 N N . ILE B 1 95 ? 7.637 24.469 -2.797 1 98.44 95 ILE B N 1
ATOM 2696 C CA . ILE B 1 95 ? 6.602 23.922 -1.925 1 98.44 95 ILE B CA 1
ATOM 2697 C C . ILE B 1 95 ? 5.223 24.297 -2.469 1 98.44 95 ILE B C 1
ATOM 2699 O O . ILE B 1 95 ? 4.93 25.469 -2.678 1 98.44 95 ILE B O 1
ATOM 2703 N N . VAL B 1 96 ? 4.379 23.312 -2.713 1 98.25 96 VAL B N 1
ATOM 2704 C CA . VAL B 1 96 ? 3.033 23.5 -3.244 1 98.25 96 VAL B CA 1
ATOM 2705 C C . VAL B 1 96 ? 2.006 22.906 -2.287 1 98.25 96 VAL B C 1
ATOM 2707 O O . VAL B 1 96 ? 2.098 21.734 -1.925 1 98.25 96 VAL B O 1
ATOM 2710 N N . GLU B 1 97 ? 1.129 23.688 -1.843 1 96.88 97 GLU B N 1
ATOM 2711 C CA . GLU B 1 97 ? 0.054 23.25 -0.959 1 96.88 97 GLU B CA 1
ATOM 2712 C C . GLU B 1 97 ? -1.269 23.141 -1.713 1 96.88 97 GLU B C 1
ATOM 2714 O O . GLU B 1 97 ? -1.7 24.094 -2.367 1 96.88 97 GLU B O 1
ATOM 2719 N N . GLU B 1 98 ? -1.848 21.984 -1.684 1 97.06 98 GLU B N 1
ATOM 2720 C CA . GLU B 1 98 ? -3.148 21.734 -2.293 1 97.06 98 GLU B CA 1
ATOM 2721 C C . GLU B 1 98 ? -4.105 21.078 -1.301 1 97.06 98 GLU B C 1
ATOM 2723 O O . GLU B 1 98 ? -4.125 19.844 -1.17 1 97.06 98 GLU B O 1
ATOM 2728 N N . GLY B 1 99 ? -4.984 21.891 -0.727 1 95.69 99 GLY B N 1
ATOM 2729 C CA . GLY B 1 99 ? -5.848 21.375 0.322 1 95.69 99 GLY B CA 1
ATOM 2730 C C . GLY B 1 99 ? -5.082 20.844 1.516 1 95.69 99 GLY B C 1
ATOM 2731 O O . GLY B 1 99 ? -4.289 21.562 2.125 1 95.69 99 GLY B O 1
ATOM 2732 N N . ALA B 1 100 ? -5.32 19.516 1.843 1 97.88 100 ALA B N 1
ATOM 2733 C CA . ALA B 1 100 ? -4.684 18.906 3.01 1 97.88 100 ALA B CA 1
ATOM 2734 C C . ALA B 1 100 ? -3.355 18.266 2.635 1 97.88 100 ALA B C 1
ATOM 2736 O O . ALA B 1 100 ? -2.697 17.656 3.479 1 97.88 100 ALA B O 1
ATOM 2737 N N . THR B 1 101 ? -3.039 18.375 1.362 1 98.56 101 THR B N 1
ATOM 2738 C CA . THR B 1 101 ? -1.822 17.75 0.862 1 98.56 101 THR B CA 1
ATOM 2739 C C . THR B 1 101 ? -0.779 18.797 0.499 1 98.56 101 THR B C 1
ATOM 2741 O O . THR B 1 101 ? -1.109 19.828 -0.089 1 98.56 101 THR B O 1
ATOM 2744 N N . THR B 1 102 ? 0.464 18.562 0.925 1 98.69 102 THR B N 1
ATOM 2745 C CA . THR B 1 102 ? 1.606 19.391 0.557 1 98.69 102 THR B CA 1
ATOM 2746 C C . THR B 1 102 ? 2.623 18.578 -0.244 1 98.69 102 THR B C 1
ATOM 2748 O O . THR B 1 102 ? 2.916 17.438 0.094 1 98.69 102 THR B O 1
ATOM 2751 N N . THR B 1 103 ? 3.119 19.156 -1.316 1 98.62 103 THR B N 1
ATOM 2752 C CA . THR B 1 103 ? 4.137 18.5 -2.135 1 98.62 103 THR B CA 1
ATOM 2753 C C . THR B 1 103 ? 5.363 19.391 -2.283 1 98.62 103 THR B C 1
ATOM 2755 O O . THR B 1 103 ? 5.238 20.594 -2.551 1 98.62 103 THR B O 1
ATOM 2758 N N . LEU B 1 104 ? 6.551 18.844 -1.988 1 98.69 104 LEU B N 1
ATOM 2759 C CA . LEU B 1 104 ? 7.832 19.5 -2.227 1 98.69 104 LEU B CA 1
ATOM 2760 C C . LEU B 1 104 ? 8.484 18.969 -3.498 1 98.69 104 LEU B C 1
ATOM 2762 O O . LEU B 1 104 ? 8.617 17.75 -3.674 1 98.69 104 LEU B O 1
ATOM 2766 N N . TYR B 1 105 ? 8.891 19.906 -4.383 1 98.12 105 TYR B N 1
ATOM 2767 C CA . TYR B 1 105 ? 9.648 19.578 -5.586 1 98.12 105 TYR B CA 1
ATOM 2768 C C . TYR B 1 105 ? 11.086 20.078 -5.473 1 98.12 105 TYR B C 1
ATOM 2770 O O . TYR B 1 105 ? 11.32 21.25 -5.172 1 98.12 105 TYR B O 1
ATOM 2778 N N . SER B 1 106 ? 11.992 19.125 -5.703 1 97.81 106 SER B N 1
ATOM 2779 C CA . SER B 1 106 ? 13.391 19.531 -5.645 1 97.81 106 SER B CA 1
ATOM 2780 C C . SER B 1 106 ? 13.734 20.5 -6.77 1 97.81 106 SER B C 1
ATOM 2782 O O . SER B 1 106 ? 13.359 20.281 -7.922 1 97.81 106 SER B O 1
ATOM 2784 N N . LYS B 1 107 ? 14.445 21.625 -6.422 1 96.31 107 LYS B N 1
ATOM 2785 C CA . LYS B 1 107 ? 14.875 22.578 -7.434 1 96.31 107 LYS B CA 1
ATOM 2786 C C . LYS B 1 107 ? 16.109 22.094 -8.18 1 96.31 107 LYS B C 1
ATOM 2788 O O . LYS B 1 107 ? 16.406 22.547 -9.289 1 96.31 107 LYS B O 1
ATOM 2793 N N . SER B 1 108 ? 16.922 21.219 -7.516 1 91.69 108 SER B N 1
ATOM 2794 C CA . SER B 1 108 ? 18.141 20.672 -8.109 1 91.69 108 SER B CA 1
ATOM 2795 C C . SER B 1 108 ? 17.828 19.578 -9.117 1 91.69 108 SER B C 1
ATOM 2797 O O . SER B 1 108 ? 18.594 19.344 -10.047 1 91.69 108 SER B O 1
ATOM 2799 N N . SER B 1 109 ? 16.766 18.859 -8.875 1 85.75 109 SER B N 1
ATOM 2800 C CA . SER B 1 109 ? 16.312 17.797 -9.766 1 85.75 109 SER B CA 1
ATOM 2801 C C . SER B 1 109 ? 14.797 17.734 -9.836 1 85.75 109 SER B C 1
ATOM 2803 O O . SER B 1 109 ? 14.125 17.562 -8.82 1 85.75 109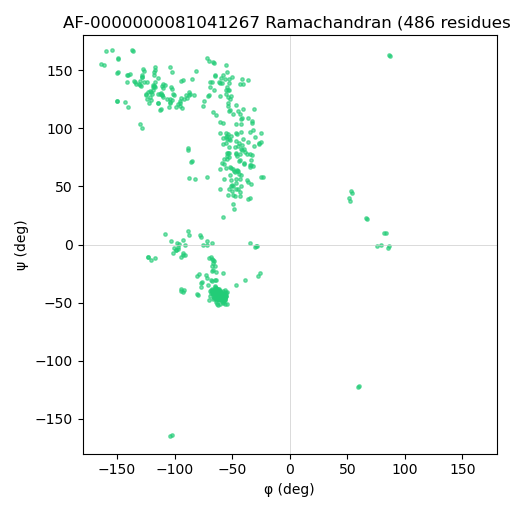 SER B O 1
ATOM 2805 N N . GLN B 1 110 ? 14.305 17.859 -10.992 1 78.5 110 GLN B N 1
ATOM 2806 C CA . GLN B 1 110 ? 12.852 17.828 -11.164 1 78.5 110 GLN B CA 1
ATOM 2807 C C . GLN B 1 110 ? 12.312 16.406 -10.961 1 78.5 110 GLN B C 1
ATOM 2809 O O . GLN B 1 110 ? 11.102 16.203 -10.906 1 78.5 110 GLN B O 1
ATOM 2814 N N . LYS B 1 111 ? 13.164 15.469 -10.625 1 93.19 111 LYS B N 1
ATOM 2815 C CA . LYS B 1 111 ? 12.75 14.07 -10.555 1 93.19 111 LYS B CA 1
ATOM 2816 C C . LYS B 1 111 ? 12.484 13.641 -9.117 1 93.19 111 LYS B C 1
ATOM 2818 O O . LYS B 1 111 ? 12.016 12.531 -8.875 1 93.19 111 LYS B O 1
ATOM 2823 N N . ILE B 1 112 ? 12.734 14.602 -8.195 1 97.81 112 ILE B N 1
ATOM 2824 C CA . ILE B 1 112 ? 12.555 14.25 -6.789 1 97.81 112 ILE B CA 1
ATOM 2825 C C . ILE B 1 112 ? 11.367 15.016 -6.211 1 97.81 112 ILE B C 1
ATOM 2827 O O . ILE B 1 112 ? 11.297 16.25 -6.328 1 97.81 112 ILE B O 1
ATOM 2831 N N . GLN B 1 113 ? 10.492 14.32 -5.566 1 98.12 113 GLN B N 1
ATOM 2832 C CA . GLN B 1 113 ? 9.32 14.93 -4.953 1 98.12 113 GLN B CA 1
ATOM 2833 C C . GLN B 1 113 ? 9.008 14.297 -3.598 1 98.12 113 GLN B C 1
ATOM 2835 O O . GLN B 1 113 ? 9.211 13.094 -3.408 1 98.12 113 GLN B O 1
ATOM 2840 N N . VAL B 1 114 ? 8.508 15.141 -2.674 1 98.75 114 VAL B N 1
ATOM 2841 C CA . VAL B 1 114 ? 8.031 14.695 -1.369 1 98.75 114 VAL B CA 1
ATOM 2842 C C . VAL B 1 114 ? 6.562 15.086 -1.197 1 98.75 114 VAL B C 1
ATOM 2844 O O . VAL B 1 114 ? 6.184 16.234 -1.469 1 98.75 114 VAL B O 1
ATOM 2847 N N . SER B 1 115 ? 5.766 14.164 -0.775 1 98.81 115 SER B N 1
ATOM 2848 C CA . SER B 1 115 ? 4.348 14.461 -0.604 1 98.81 115 SER B CA 1
ATOM 2849 C C . SER B 1 115 ? 3.826 13.914 0.724 1 98.81 115 SER B C 1
ATOM 2851 O O . SER B 1 115 ? 4.176 12.805 1.129 1 98.81 115 SER B O 1
ATOM 2853 N N . PHE B 1 116 ? 2.973 14.695 1.369 1 98.62 116 PHE B N 1
ATOM 2854 C CA . PHE B 1 116 ? 2.375 14.25 2.619 1 98.62 116 PHE B CA 1
ATOM 2855 C C . PHE B 1 116 ? 0.992 14.859 2.811 1 98.62 116 PHE B C 1
ATOM 2857 O O . PHE B 1 116 ? 0.695 15.922 2.256 1 98.62 116 PHE B O 1
ATOM 2864 N N . HIS B 1 117 ? 0.103 14.109 3.463 1 98.5 117 HIS B N 1
ATOM 2865 C CA . HIS B 1 117 ? -1.228 14.531 3.885 1 98.5 117 HIS B CA 1
ATOM 2866 C C . HIS B 1 117 ? -1.26 14.852 5.375 1 98.5 117 HIS B C 1
ATOM 2868 O O . HIS B 1 117 ? -0.782 14.055 6.191 1 98.5 117 HIS B O 1
ATOM 2874 N N . CYS B 1 118 ? -1.834 15.914 5.75 1 97 118 CYS B N 1
ATOM 2875 C CA . CYS B 1 118 ? -1.706 16.406 7.117 1 97 118 CYS B CA 1
ATOM 2876 C C . CYS B 1 118 ? -2.371 15.461 8.109 1 97 118 CYS B C 1
ATOM 2878 O O . CYS B 1 118 ? -2.027 15.453 9.289 1 97 118 CYS B O 1
ATOM 2880 N N . GLN B 1 119 ? -3.303 14.641 7.68 1 96.25 119 GLN B N 1
ATOM 2881 C CA . GLN B 1 119 ? -4.023 13.766 8.594 1 96.25 119 GLN B CA 1
ATOM 2882 C C . GLN B 1 119 ? -3.422 12.367 8.609 1 96.25 119 GLN B C 1
ATOM 2884 O O . GLN B 1 119 ? -3.928 11.469 9.289 1 96.25 119 GLN B O 1
ATOM 2889 N N . ASP B 1 120 ? -2.467 12.133 7.816 1 96.62 120 ASP B N 1
ATOM 2890 C CA . ASP B 1 120 ? -1.812 10.828 7.797 1 96.62 120 ASP B CA 1
ATOM 2891 C C . ASP B 1 120 ? -0.757 10.727 8.898 1 96.62 120 ASP B C 1
ATOM 2893 O O . ASP B 1 120 ? 0.418 10.484 8.617 1 96.62 120 ASP B O 1
ATOM 2897 N N . SER B 1 121 ? -1.164 10.945 10.086 1 92.56 121 SER B N 1
ATOM 2898 C CA . SER B 1 121 ? -0.281 10.898 11.25 1 92.56 121 SER B CA 1
ATOM 2899 C C . SER B 1 121 ? -0.468 9.594 12.023 1 92.56 121 SER B C 1
ATOM 2901 O O . SER B 1 121 ? -1.495 8.93 11.891 1 92.56 121 SER B O 1
ATOM 2903 N N . VAL B 1 122 ? 0.563 9.195 12.578 1 86.69 122 VAL B N 1
ATOM 2904 C CA . VAL B 1 122 ? 0.524 7.988 13.398 1 86.69 122 VAL B CA 1
ATOM 2905 C C . VAL B 1 122 ? 0.294 8.367 14.859 1 86.69 122 VAL B C 1
ATOM 2907 O O . VAL B 1 122 ? 1.032 9.188 15.422 1 86.69 122 VAL B O 1
ATOM 2910 N N . GLU B 1 123 ? -0.856 7.871 15.336 1 73.06 123 GLU B N 1
ATOM 2911 C CA . GLU B 1 123 ? -1.119 8.156 16.734 1 73.06 123 GLU B CA 1
ATOM 2912 C C . GLU B 1 123 ? -0.264 7.281 17.656 1 73.06 123 GLU B C 1
ATOM 2914 O O . GLU B 1 123 ? 0.003 6.121 17.328 1 73.06 123 GLU B O 1
ATOM 2919 N N . GLU B 1 124 ? 0.509 7.953 18.406 1 56.94 124 GLU B N 1
ATOM 2920 C CA . GLU B 1 124 ? 1.234 7.164 19.406 1 56.94 124 GLU B CA 1
ATOM 2921 C C . GLU B 1 124 ? 0.274 6.402 20.312 1 56.94 124 GLU B C 1
ATOM 2923 O O . GLU B 1 124 ? -0.771 6.93 20.703 1 56.94 124 GLU B O 1
ATOM 2928 N N . VAL B 1 125 ? 0.15 5.066 20.078 1 47.12 125 VAL B N 1
ATOM 2929 C CA . VAL B 1 125 ? -0.623 4.266 21.016 1 47.12 125 VAL B CA 1
ATOM 2930 C C . VAL B 1 125 ? -0.284 4.68 22.453 1 47.12 125 VAL B C 1
ATOM 2932 O O . VAL B 1 125 ? 0.887 4.699 22.844 1 47.12 125 VAL B O 1
ATOM 2935 N N . GLU B 1 126 ? -1.082 5.535 23.031 1 43.75 126 GLU B N 1
ATOM 2936 C CA . GLU B 1 126 ? -0.93 5.859 24.453 1 43.75 126 GLU B CA 1
ATOM 2937 C C . GLU B 1 126 ? -0.706 4.602 25.281 1 43.75 126 GLU B C 1
ATOM 2939 O O . GLU B 1 126 ? -1.542 3.695 25.297 1 43.75 126 GLU B O 1
ATOM 2944 N N . THR B 1 127 ? 0.372 3.916 25.266 1 41 127 THR B N 1
ATOM 2945 C CA . THR B 1 127 ? 0.455 3.004 26.391 1 41 127 THR B CA 1
ATOM 2946 C C . THR B 1 127 ? -0.006 3.693 27.672 1 41 127 THR B C 1
ATOM 2948 O O . THR B 1 127 ? 0.28 4.871 27.891 1 41 127 THR B O 1
ATOM 2951 N N . ASN B 1 128 ? -1.211 3.25 28.094 1 38.97 128 ASN B N 1
ATOM 2952 C CA . ASN B 1 128 ? -1.74 3.629 29.406 1 38.97 128 ASN B CA 1
ATOM 2953 C C . ASN B 1 128 ? -0.621 3.904 30.406 1 38.97 128 ASN B C 1
ATOM 2955 O O . ASN B 1 128 ? -0.807 3.742 31.609 1 38.97 128 ASN B O 1
ATOM 2959 N N . GLU B 1 129 ? 0.638 3.795 30.125 1 40.88 129 GLU B N 1
ATOM 2960 C CA . GLU B 1 129 ? 1.413 4.164 31.312 1 40.88 129 GLU B CA 1
ATOM 2961 C C . GLU B 1 129 ? 1.007 5.539 31.828 1 40.88 129 GLU B C 1
ATOM 2963 O O . GLU B 1 129 ? 0.527 6.379 31.062 1 40.88 129 GLU B O 1
ATOM 2968 N N . ASP B 1 130 ? 0.805 5.633 33.094 1 38.34 130 ASP B N 1
ATOM 2969 C CA . ASP B 1 130 ? 0.46 6.758 33.969 1 38.34 130 ASP B CA 1
ATOM 2970 C C . ASP B 1 130 ? 1.06 8.062 33.438 1 38.34 130 ASP B C 1
ATOM 2972 O O . ASP B 1 130 ? 2.27 8.148 33.219 1 38.34 130 ASP B O 1
ATOM 2976 N N . PRO B 1 131 ? 0.261 8.836 32.75 1 41.47 131 PRO B N 1
ATOM 2977 C CA . PRO B 1 131 ? 0.795 10.188 32.531 1 41.47 131 PRO B CA 1
ATOM 2978 C C . PRO B 1 131 ? 1.632 10.68 33.719 1 41.47 131 PRO B C 1
ATOM 2980 O O . PRO B 1 131 ? 1.121 10.812 34.812 1 41.47 131 PRO B O 1
ATOM 2983 N N . ILE B 1 132 ? 2.75 10.156 34.062 1 37.06 132 ILE B N 1
ATOM 2984 C CA . ILE B 1 132 ? 3.439 11.016 35.031 1 37.06 132 ILE B CA 1
ATOM 2985 C C . ILE B 1 132 ? 3.184 12.484 34.688 1 37.06 132 ILE B C 1
ATOM 2987 O O . ILE B 1 132 ? 3.33 12.891 33.531 1 37.06 132 ILE B O 1
ATOM 2991 N N . ASP B 1 133 ? 2.352 13.273 35.5 1 36.91 133 ASP B N 1
ATOM 2992 C CA . ASP B 1 133 ? 2.023 14.688 35.656 1 36.91 133 ASP B CA 1
ATOM 2993 C C . ASP B 1 133 ? 3.236 15.562 35.375 1 36.91 133 ASP B C 1
ATOM 2995 O O . ASP B 1 133 ? 3.502 16.516 36.094 1 36.91 133 ASP B O 1
ATOM 2999 N N . ASN B 1 134 ? 4.445 15.086 35 1 36.06 134 ASN B N 1
ATOM 3000 C CA . ASN B 1 134 ? 5.348 16.234 34.906 1 36.06 134 ASN B CA 1
ATOM 3001 C C . ASN B 1 134 ? 4.777 17.344 34.031 1 36.06 134 ASN B C 1
ATOM 3003 O O . ASN B 1 134 ? 4.555 17.141 32.844 1 36.06 134 ASN B O 1
ATOM 3007 N N . GLU B 1 135 ? 4.035 18.297 34.562 1 37.34 135 GLU B N 1
ATOM 3008 C CA . GLU B 1 135 ? 3.559 19.609 34.156 1 37.34 135 GLU B CA 1
ATOM 3009 C C . GLU B 1 135 ? 4.508 20.266 33.156 1 37.34 135 GLU B C 1
ATOM 3011 O O . GLU B 1 135 ? 4.348 21.438 32.812 1 37.34 135 GLU B O 1
ATOM 3016 N N . GLY B 1 136 ? 5.832 19.906 33.188 1 37.56 136 GLY B N 1
ATOM 3017 C CA . GLY B 1 136 ? 6.645 20.812 32.406 1 37.56 136 GLY B CA 1
ATOM 3018 C C . GLY B 1 136 ? 6.152 20.953 30.969 1 37.56 136 GLY B C 1
ATOM 3019 O O . GLY B 1 136 ? 5.309 20.172 30.516 1 37.56 136 GLY B O 1
ATOM 3020 N N . GLU B 1 137 ? 6.352 22.172 30.344 1 38.06 137 GLU B N 1
ATOM 3021 C CA . GLU B 1 137 ? 6.129 22.531 28.953 1 38.06 137 GLU B CA 1
ATOM 3022 C C . GLU B 1 137 ? 6.43 21.359 28.016 1 38.06 137 GLU B C 1
ATOM 3024 O O . GLU B 1 137 ? 7.586 21.109 27.672 1 38.06 137 GLU B O 1
ATOM 3029 N N . GLU B 1 138 ? 6.102 20.203 28.328 1 41.06 138 GLU B N 1
ATOM 3030 C CA . GLU B 1 138 ? 6.328 19.109 27.391 1 41.06 138 GLU B CA 1
ATOM 3031 C C . GLU B 1 138 ? 6.137 19.578 25.953 1 41.06 138 GLU B C 1
ATOM 3033 O O . GLU B 1 138 ? 5.062 20.062 25.578 1 41.06 138 GLU B O 1
ATOM 3038 N N . GLU B 1 139 ? 7.066 20.234 25.406 1 44.12 139 GLU B N 1
ATOM 3039 C CA . GLU B 1 139 ? 7.066 20.594 23.984 1 44.12 139 GLU B CA 1
ATOM 3040 C C . GLU B 1 139 ? 6.254 19.594 23.172 1 44.12 139 GLU B C 1
ATOM 3042 O O . GLU B 1 139 ? 6.496 18.391 23.234 1 44.12 139 GLU B O 1
ATOM 3047 N N . GLU B 1 140 ? 4.977 19.781 23.062 1 53.53 140 GLU B N 1
ATOM 3048 C CA . GLU B 1 140 ? 4.027 19.047 22.234 1 53.53 140 GLU B CA 1
ATOM 3049 C C . GLU B 1 140 ? 4.68 18.547 20.953 1 53.53 140 GLU B C 1
ATOM 3051 O O . GLU B 1 140 ? 4.859 19.328 20 1 53.53 140 GLU B O 1
ATOM 3056 N N . MET B 1 141 ? 5.578 17.641 21.062 1 62.53 141 MET B N 1
ATOM 3057 C CA . MET B 1 141 ? 6.234 17.125 19.875 1 62.53 141 MET B CA 1
ATOM 3058 C C . MET B 1 141 ? 5.203 16.672 18.844 1 62.53 141 MET B C 1
ATOM 3060 O O . MET B 1 141 ? 4.16 16.125 19.203 1 62.53 141 MET B O 1
ATOM 3064 N N . SER B 1 142 ? 5.309 17.219 17.594 1 79.19 142 SER B N 1
ATOM 3065 C CA . SER B 1 142 ? 4.441 16.859 16.469 1 79.19 142 SER B CA 1
ATOM 3066 C C . SER B 1 142 ? 4.422 15.352 16.25 1 79.19 142 SER B C 1
ATOM 3068 O O . SER B 1 142 ? 5.441 14.68 16.422 1 79.19 142 SER B O 1
ATOM 3070 N N . MET B 1 143 ? 3.322 14.797 16.094 1 88.19 143 MET B N 1
ATOM 3071 C CA . MET B 1 143 ? 3.154 13.383 15.789 1 88.19 143 MET B CA 1
ATOM 3072 C C . MET B 1 143 ? 3.877 13.016 14.5 1 88.19 143 MET B C 1
ATOM 3074 O O . MET B 1 143 ? 3.967 13.828 13.578 1 88.19 143 MET B O 1
ATOM 3078 N N . PRO B 1 144 ? 4.367 11.867 14.484 1 94.88 144 PRO B N 1
ATOM 3079 C CA . PRO B 1 144 ? 4.953 11.422 13.219 1 94.88 144 PRO B CA 1
ATOM 3080 C C . PRO B 1 144 ? 3.947 11.43 12.07 1 94.88 144 PRO B C 1
ATOM 3082 O O . PRO B 1 144 ? 2.775 11.102 12.266 1 94.88 144 PRO B O 1
ATOM 3085 N N . VAL B 1 145 ? 4.406 11.859 10.945 1 97.38 145 VAL B N 1
ATOM 3086 C CA . VAL B 1 145 ? 3.562 11.961 9.758 1 97.38 145 VAL B CA 1
ATOM 3087 C C . VAL B 1 145 ? 4.125 11.078 8.648 1 97.38 145 VAL B C 1
ATOM 3089 O O . VAL B 1 145 ? 5.332 11.086 8.398 1 97.38 145 VAL B O 1
ATOM 3092 N N . HIS B 1 146 ? 3.273 10.266 8.07 1 98.25 146 HIS B N 1
ATOM 3093 C CA . HIS B 1 146 ? 3.672 9.516 6.883 1 98.25 146 HIS B CA 1
ATOM 3094 C C . HIS B 1 146 ? 3.895 10.445 5.695 1 98.25 146 HIS B C 1
ATOM 3096 O O . HIS B 1 146 ? 3.129 11.391 5.488 1 98.25 146 HIS B O 1
ATOM 3102 N N . PHE B 1 147 ? 4.93 10.148 4.953 1 98.69 147 PHE B N 1
ATOM 3103 C CA . PHE B 1 147 ? 5.145 10.883 3.713 1 98.69 147 PHE B CA 1
ATOM 3104 C C . PHE B 1 147 ? 5.824 10.008 2.672 1 98.69 147 PHE B C 1
ATOM 3106 O O . PHE B 1 147 ? 6.395 8.961 3.008 1 98.69 147 PHE B O 1
ATOM 3113 N N . GLN B 1 148 ? 5.715 10.414 1.452 1 98.69 148 GLN B N 1
ATOM 3114 C CA . GLN B 1 148 ? 6.262 9.648 0.338 1 98.69 148 GLN B CA 1
ATOM 3115 C C . GLN B 1 148 ? 7.324 10.453 -0.41 1 98.69 148 GLN B C 1
ATOM 3117 O O . GLN B 1 148 ? 7.156 11.648 -0.64 1 98.69 148 GLN B O 1
ATOM 3122 N N . VAL B 1 149 ? 8.391 9.797 -0.739 1 98.81 149 VAL B N 1
ATOM 3123 C CA . VAL B 1 149 ? 9.43 10.391 -1.578 1 98.81 149 VAL B CA 1
ATOM 3124 C C . VAL B 1 149 ? 9.5 9.648 -2.912 1 98.81 149 VAL B C 1
ATOM 3126 O O . VAL B 1 149 ? 9.602 8.422 -2.941 1 98.81 149 VAL B O 1
ATOM 3129 N N . THR B 1 150 ? 9.477 10.375 -4 1 98.19 150 THR B N 1
ATOM 3130 C CA . THR B 1 150 ? 9.484 9.773 -5.328 1 98.19 150 THR B CA 1
ATOM 3131 C C . THR B 1 150 ? 10.688 10.242 -6.133 1 98.19 150 THR B C 1
ATOM 3133 O O . THR B 1 150 ? 10.953 11.445 -6.215 1 98.19 150 THR B O 1
ATOM 3136 N N . LEU B 1 151 ? 11.438 9.344 -6.598 1 97.94 151 LEU B N 1
ATOM 3137 C CA . LEU B 1 151 ? 12.5 9.586 -7.562 1 97.94 151 LEU B CA 1
ATOM 3138 C C . LEU B 1 151 ? 12.164 8.961 -8.914 1 97.94 151 LEU B C 1
ATOM 3140 O O . LEU B 1 151 ? 12.031 7.742 -9.023 1 97.94 151 LEU B O 1
ATOM 3144 N N . SER B 1 152 ? 12.031 9.766 -9.898 1 95.56 152 SER B N 1
ATOM 3145 C CA . SER B 1 152 ? 11.625 9.266 -11.203 1 95.56 152 SER B CA 1
ATOM 3146 C C . SER B 1 152 ? 12.773 9.336 -12.203 1 95.56 152 SER B C 1
ATOM 3148 O O . SER B 1 152 ? 13.539 10.305 -12.219 1 95.56 152 SER B O 1
ATOM 3150 N N . LYS B 1 153 ? 12.883 8.289 -12.969 1 93.19 153 LYS B N 1
ATOM 3151 C CA . LYS B 1 153 ? 13.875 8.234 -14.039 1 93.19 153 LYS B CA 1
ATOM 3152 C C . LYS B 1 153 ? 13.391 7.352 -15.188 1 93.19 153 LYS B C 1
ATOM 3154 O O . LYS B 1 153 ? 13.078 6.18 -14.992 1 93.19 153 LYS B O 1
ATOM 3159 N N . ALA B 1 154 ? 13.312 7.84 -16.406 1 89.5 154 ALA B N 1
ATOM 3160 C CA . ALA B 1 154 ? 13.055 7.094 -17.641 1 89.5 154 ALA B CA 1
ATOM 3161 C C . ALA B 1 154 ? 11.773 6.266 -17.516 1 89.5 154 ALA B C 1
ATOM 3163 O O . ALA B 1 154 ? 11.773 5.07 -17.812 1 89.5 154 ALA B O 1
ATOM 3164 N N . GLY B 1 155 ? 10.789 6.836 -17 1 88.81 155 GLY B N 1
ATOM 3165 C CA . GLY B 1 155 ? 9.477 6.199 -17 1 88.81 155 GLY B CA 1
ATOM 3166 C C . GLY B 1 155 ? 9.281 5.262 -15.812 1 88.81 155 GLY B C 1
ATOM 3167 O O . GLY B 1 155 ? 8.234 4.625 -15.695 1 88.81 155 GLY B O 1
ATOM 3168 N N . LYS B 1 156 ? 10.32 5.125 -14.969 1 92.81 156 LYS B N 1
ATOM 3169 C CA . LYS B 1 156 ? 10.227 4.34 -13.742 1 92.81 156 LYS B CA 1
ATOM 3170 C C . LYS B 1 156 ? 10.43 5.219 -12.516 1 92.81 156 LYS B C 1
ATOM 3172 O O . LYS B 1 156 ? 11.07 6.27 -12.594 1 92.81 156 LYS B O 1
ATOM 3177 N N . SER B 1 157 ? 9.836 4.793 -11.43 1 96.5 157 SER B N 1
ATOM 3178 C CA . SER B 1 157 ? 9.977 5.57 -10.203 1 96.5 157 SER B CA 1
ATOM 3179 C C . SER B 1 157 ? 10.312 4.668 -9.016 1 96.5 157 SER B C 1
ATOM 3181 O O . SER B 1 157 ? 9.789 3.561 -8.906 1 96.5 157 SER B O 1
ATOM 3183 N N . LEU B 1 158 ? 11.203 5.203 -8.273 1 97.94 158 LEU B N 1
ATOM 3184 C CA . LEU B 1 158 ? 11.43 4.664 -6.938 1 97.94 158 LEU B CA 1
ATOM 3185 C C . LEU B 1 158 ? 10.617 5.43 -5.898 1 97.94 158 LEU B C 1
ATOM 3187 O O . LEU B 1 158 ? 10.688 6.66 -5.832 1 97.94 158 LEU B O 1
ATOM 3191 N N . ILE B 1 159 ? 9.844 4.711 -5.141 1 98.12 159 ILE B N 1
ATOM 3192 C CA . ILE B 1 159 ? 9.008 5.316 -4.109 1 98.12 159 ILE B CA 1
ATOM 3193 C C . ILE B 1 159 ? 9.477 4.863 -2.73 1 98.12 159 ILE B C 1
ATOM 3195 O O . ILE B 1 159 ? 9.547 3.666 -2.451 1 98.12 159 ILE B O 1
ATOM 3199 N N . LEU B 1 160 ? 9.828 5.82 -1.896 1 98.75 160 LEU B N 1
ATOM 3200 C CA . LEU B 1 160 ? 10.133 5.562 -0.493 1 98.75 160 LEU B CA 1
ATOM 3201 C C . LEU B 1 160 ? 8.984 6.016 0.406 1 98.75 160 LEU B C 1
ATOM 3203 O O . LEU B 1 160 ? 8.578 7.176 0.363 1 98.75 160 LEU B O 1
ATOM 3207 N N . GLU B 1 161 ? 8.422 5.047 1.115 1 98.44 161 GLU B N 1
ATOM 3208 C CA . GLU B 1 161 ? 7.48 5.363 2.188 1 98.44 161 GLU B CA 1
ATOM 3209 C C . GLU B 1 161 ? 8.219 5.699 3.482 1 98.44 161 GLU B C 1
ATOM 3211 O O . GLU B 1 161 ? 9.031 4.906 3.965 1 98.44 161 GLU B O 1
ATOM 3216 N N . CYS B 1 162 ? 7.812 6.859 4.031 1 98.56 162 CYS B N 1
ATOM 3217 C CA . CYS B 1 162 ? 8.633 7.344 5.141 1 98.56 162 CYS B CA 1
ATOM 3218 C C . CYS B 1 162 ? 7.754 7.84 6.285 1 98.56 162 CYS B C 1
ATOM 3220 O O . CYS B 1 162 ? 6.543 7.992 6.125 1 98.56 162 CYS B O 1
ATOM 3222 N N . LEU B 1 163 ? 8.438 8.031 7.441 1 97.5 163 LEU B N 1
ATOM 3223 C CA . LEU B 1 163 ? 7.855 8.648 8.633 1 97.5 163 LEU B CA 1
ATOM 3224 C C . LEU B 1 163 ? 8.742 9.766 9.156 1 97.5 163 LEU B C 1
ATOM 3226 O O . LEU B 1 163 ? 9.969 9.641 9.164 1 97.5 163 LEU B O 1
ATOM 3230 N N . SER B 1 164 ? 8.062 10.875 9.508 1 96.69 164 SER B N 1
ATOM 3231 C CA . SER B 1 164 ? 8.781 11.945 10.188 1 96.69 164 SER B CA 1
ATOM 3232 C C . SER B 1 164 ? 8.844 11.703 11.688 1 96.69 164 SER B C 1
ATOM 3234 O O . SER B 1 164 ? 8.141 12.359 12.461 1 96.69 164 SER B O 1
ATOM 3236 N N . ASN B 1 165 ? 9.555 10.836 12.156 1 87.94 165 ASN B N 1
ATOM 3237 C CA . ASN B 1 165 ? 9.562 10.43 13.562 1 87.94 165 ASN B CA 1
ATOM 3238 C C . ASN B 1 165 ? 10.656 11.141 14.344 1 87.94 165 ASN B C 1
ATOM 3240 O O . ASN B 1 165 ? 11.844 11.008 14.031 1 87.94 165 ASN B O 1
ATOM 3244 N N . CYS B 1 166 ? 10.25 11.859 15.445 1 84.44 166 CYS B N 1
ATOM 3245 C CA . CYS B 1 166 ? 11.164 12.516 16.375 1 84.44 166 CYS B CA 1
ATOM 3246 C C . CYS B 1 166 ? 12.164 13.391 15.617 1 84.44 166 CYS B C 1
ATOM 3248 O O . CYS B 1 166 ? 13.367 13.328 15.891 1 84.44 166 CYS B O 1
ATOM 3250 N N . GLY B 1 167 ? 11.688 14.055 14.633 1 90.94 167 GLY B N 1
ATOM 3251 C CA . GLY B 1 167 ? 12.508 15.031 13.938 1 90.94 167 GLY B CA 1
ATOM 3252 C C . GLY B 1 167 ? 13.422 14.398 12.906 1 90.94 167 GLY B C 1
ATOM 3253 O O . GLY B 1 167 ? 14.312 15.07 12.367 1 90.94 167 GLY B O 1
ATOM 3254 N N . GLU B 1 168 ? 13.195 13.133 12.648 1 95.44 168 GLU B N 1
ATOM 3255 C CA . GLU B 1 168 ? 14.008 12.445 11.656 1 95.44 168 GLU B CA 1
ATOM 3256 C C . GLU B 1 168 ? 13.141 11.766 10.609 1 95.44 168 GLU B C 1
ATOM 3258 O O . GLU B 1 168 ? 12.023 11.336 10.898 1 95.44 168 GLU B O 1
ATOM 3263 N N . ALA B 1 169 ? 13.711 11.695 9.438 1 97.75 169 ALA B N 1
ATOM 3264 C CA . ALA B 1 169 ? 13.047 10.953 8.367 1 97.75 169 ALA B CA 1
ATOM 3265 C C . ALA B 1 169 ? 13.461 9.484 8.383 1 97.75 169 ALA B C 1
ATOM 3267 O O . ALA B 1 169 ? 14.656 9.164 8.406 1 97.75 169 ALA B O 1
ATOM 3268 N N . SER B 1 170 ? 12.516 8.648 8.43 1 97.12 170 SER B N 1
ATOM 3269 C CA . SER B 1 170 ? 12.789 7.215 8.43 1 97.12 170 SER B CA 1
ATOM 3270 C C . SER B 1 170 ? 12.07 6.508 7.285 1 97.12 170 SER B C 1
ATOM 3272 O O . SER B 1 170 ? 10.922 6.824 6.98 1 97.12 170 SER B O 1
ATOM 3274 N N . VAL B 1 171 ? 12.797 5.574 6.703 1 98.38 171 VAL B N 1
ATOM 3275 C CA . VAL B 1 171 ? 12.195 4.785 5.633 1 98.38 171 VAL B CA 1
ATOM 3276 C C . VAL B 1 171 ? 11.469 3.578 6.223 1 98.38 171 VAL B C 1
ATOM 3278 O O . VAL B 1 171 ? 12.039 2.836 7.027 1 98.38 171 VAL B O 1
ATOM 3281 N N . VAL B 1 172 ? 10.227 3.395 5.848 1 97.38 172 VAL B N 1
ATOM 3282 C CA . VAL B 1 172 ? 9.477 2.264 6.379 1 97.38 172 VAL B CA 1
ATOM 3283 C C . VAL B 1 172 ? 9.086 1.32 5.246 1 97.38 172 VAL B C 1
ATOM 3285 O O . VAL B 1 172 ? 8.656 0.188 5.488 1 97.38 172 VAL B O 1
ATOM 3288 N N . GLY B 1 173 ? 9.242 1.734 4.023 1 98.31 173 GLY B N 1
ATOM 3289 C CA . GLY B 1 173 ? 8.93 0.918 2.859 1 98.31 173 GLY B CA 1
ATOM 3290 C C . GLY B 1 173 ? 9.547 1.45 1.576 1 98.31 173 GLY B C 1
ATOM 3291 O O . GLY B 1 173 ? 9.828 2.645 1.468 1 98.31 173 GLY B O 1
ATOM 3292 N N . VAL B 1 174 ? 9.734 0.543 0.657 1 98.62 174 VAL B N 1
ATOM 3293 C CA . VAL B 1 174 ? 10.266 0.916 -0.651 1 98.62 174 VAL B CA 1
ATOM 3294 C C . VAL B 1 174 ? 9.562 0.108 -1.741 1 98.62 174 VAL B C 1
ATOM 3296 O O . VAL B 1 174 ? 9.242 -1.065 -1.542 1 98.62 174 VAL B O 1
ATOM 3299 N N . ARG B 1 175 ? 9.367 0.712 -2.875 1 97.62 175 ARG B N 1
ATOM 3300 C CA . ARG B 1 175 ? 8.82 0.011 -4.031 1 97.62 175 ARG B CA 1
ATOM 3301 C C . ARG B 1 175 ? 9.148 0.747 -5.328 1 97.62 175 ARG B C 1
ATOM 3303 O O . ARG B 1 175 ? 9.609 1.891 -5.297 1 97.62 175 ARG B O 1
ATOM 3310 N N . THR B 1 176 ? 8.945 0.08 -6.402 1 96.94 176 THR B N 1
ATOM 3311 C CA . THR B 1 176 ? 9.109 0.699 -7.711 1 96.94 176 THR B CA 1
ATOM 3312 C C . THR B 1 176 ? 7.797 0.697 -8.484 1 96.94 176 THR B C 1
ATOM 3314 O O . THR B 1 176 ? 6.926 -0.14 -8.234 1 96.94 176 THR B O 1
ATOM 3317 N N . GLU B 1 177 ? 7.652 1.658 -9.242 1 94.12 177 GLU B N 1
ATOM 3318 C CA . GLU B 1 177 ? 6.469 1.762 -10.094 1 94.12 177 GLU B CA 1
ATOM 3319 C C . GLU B 1 177 ? 6.852 2.049 -11.539 1 94.12 177 GLU B C 1
ATOM 3321 O O . GLU B 1 177 ? 7.836 2.744 -11.805 1 94.12 177 GLU B O 1
ATOM 3326 N N . ALA B 1 178 ? 6.062 1.351 -12.336 1 87.69 178 ALA B N 1
ATOM 3327 C CA . ALA B 1 178 ? 6.199 1.608 -13.766 1 87.69 178 ALA B CA 1
ATOM 3328 C C . ALA B 1 178 ? 4.934 2.242 -14.336 1 87.69 178 ALA B C 1
ATOM 3330 O O . ALA B 1 178 ? 3.822 1.912 -13.914 1 87.69 178 ALA B O 1
ATOM 3331 N N . GLU B 1 179 ? 4.965 3.1 -15.219 1 79.25 179 GLU B N 1
ATOM 3332 C CA . GLU B 1 179 ? 3.859 3.891 -15.75 1 79.25 179 GLU B CA 1
ATOM 3333 C C . GLU B 1 179 ? 2.832 3.004 -16.453 1 79.25 179 GLU B C 1
ATOM 3335 O O . GLU B 1 179 ? 1.633 3.285 -16.406 1 79.25 179 GLU B O 1
ATOM 3340 N N . ASP B 1 180 ? 3.053 1.895 -16.938 1 80.94 180 ASP B N 1
ATOM 3341 C CA . ASP B 1 180 ? 2.16 1.157 -17.828 1 80.94 180 ASP B CA 1
ATOM 3342 C C . ASP B 1 180 ? 1.449 0.031 -17.078 1 80.94 180 ASP B C 1
ATOM 3344 O O . ASP B 1 180 ? 0.642 -0.694 -17.656 1 80.94 180 ASP B O 1
ATOM 3348 N N . ILE B 1 181 ? 1.631 -0.112 -15.812 1 77.88 181 ILE B N 1
ATOM 3349 C CA . ILE B 1 181 ? 1.005 -1.2 -15.07 1 77.88 181 ILE B CA 1
ATOM 3350 C C . ILE B 1 181 ? 0.061 -0.627 -14.008 1 77.88 181 ILE B C 1
ATOM 3352 O O . ILE B 1 181 ? 0.394 0.349 -13.336 1 77.88 181 ILE B O 1
ATOM 3356 N N . GLU B 1 182 ? -1.124 -1.34 -13.992 1 84.19 182 GLU B N 1
ATOM 3357 C CA . GLU B 1 182 ? -2.066 -0.929 -12.961 1 84.19 182 GLU B CA 1
ATOM 3358 C C . GLU B 1 182 ? -1.476 -1.123 -11.562 1 84.19 182 GLU B C 1
ATOM 3360 O O . GLU B 1 182 ? -0.838 -2.143 -11.289 1 84.19 182 GLU B O 1
ATOM 3365 N N . GLU B 1 183 ? -1.716 -0.187 -10.695 1 83.94 183 GLU B N 1
ATOM 3366 C CA . GLU B 1 183 ? -1.124 -0.164 -9.367 1 83.94 183 GLU B CA 1
ATOM 3367 C C . GLU B 1 183 ? -1.465 -1.432 -8.586 1 83.94 183 GLU B C 1
ATOM 3369 O O . GLU B 1 183 ? -0.623 -1.969 -7.863 1 83.94 183 GLU B O 1
ATOM 3374 N N . SER B 1 184 ? -2.697 -1.872 -8.742 1 85.31 184 SER B N 1
ATOM 3375 C CA . SER B 1 184 ? -3.162 -3.02 -7.973 1 85.31 184 SER B CA 1
ATOM 3376 C C . SER B 1 184 ? -2.43 -4.293 -8.383 1 85.31 184 SER B C 1
ATOM 3378 O O . SER B 1 184 ? -2.43 -5.281 -7.641 1 85.31 184 SER B O 1
ATOM 3380 N N . GLU B 1 185 ? -1.75 -4.23 -9.484 1 88.19 185 GLU B N 1
ATOM 3381 C CA . GLU B 1 185 ? -1.092 -5.426 -10.008 1 88.19 185 GLU B CA 1
ATOM 3382 C C . GLU B 1 185 ? 0.404 -5.406 -9.703 1 88.19 185 GLU B C 1
ATOM 3384 O O . GLU B 1 185 ? 1.096 -6.406 -9.906 1 88.19 185 GLU B O 1
ATOM 3389 N N . LEU B 1 186 ? 0.797 -4.352 -9.211 1 90.81 186 LEU B N 1
ATOM 3390 C CA . LEU B 1 186 ? 2.232 -4.152 -9.031 1 90.81 186 LEU B CA 1
ATOM 3391 C C . LEU B 1 186 ? 2.723 -4.832 -7.762 1 90.81 186 LEU B C 1
ATOM 3393 O O . LEU B 1 186 ? 1.961 -4.988 -6.805 1 90.81 186 LEU B O 1
ATOM 3397 N N . TYR B 1 187 ? 3.979 -5.242 -7.887 1 95.25 187 TYR B N 1
ATOM 3398 C CA . TYR B 1 187 ? 4.699 -5.637 -6.68 1 95.25 187 TYR B CA 1
ATOM 3399 C C . TYR B 1 187 ? 4.805 -4.469 -5.703 1 95.25 187 TYR B C 1
ATOM 3401 O O . TYR B 1 187 ? 5.188 -3.363 -6.09 1 95.25 187 TYR B O 1
ATOM 3409 N N . GLN B 1 188 ? 4.414 -4.715 -4.52 1 95.31 188 GLN B N 1
ATOM 3410 C CA . GLN B 1 188 ? 4.316 -3.639 -3.541 1 95.31 188 GLN B CA 1
ATOM 3411 C C . GLN B 1 188 ? 5.637 -3.441 -2.803 1 95.31 188 GLN B C 1
ATOM 3413 O O . GLN B 1 188 ? 5.695 -2.719 -1.807 1 95.31 188 GLN B O 1
ATOM 3418 N N . GLY B 1 189 ? 6.688 -4.051 -3.266 1 97 189 GLY B N 1
ATOM 3419 C CA . GLY B 1 189 ? 7.988 -3.967 -2.619 1 97 189 GLY B CA 1
ATOM 3420 C C . GLY B 1 189 ? 8.172 -4.988 -1.514 1 97 189 GLY B C 1
ATOM 3421 O O . GLY B 1 189 ? 7.207 -5.617 -1.074 1 97 189 GLY B O 1
ATOM 3422 N N . PRO B 1 190 ? 9.375 -5.188 -1.141 1 96.81 190 PRO B N 1
ATOM 3423 C CA . PRO B 1 190 ? 9.68 -6.086 -0.024 1 96.81 190 PRO B CA 1
ATOM 3424 C C . PRO B 1 190 ? 9.281 -5.504 1.329 1 96.81 190 PRO B C 1
ATOM 3426 O O . PRO B 1 190 ? 9.039 -4.297 1.438 1 96.81 190 PRO B O 1
ATOM 3429 N N . GLU B 1 191 ? 9.164 -6.48 2.318 1 95.06 191 GLU B N 1
ATOM 3430 C CA . GLU B 1 191 ? 9.07 -5.98 3.688 1 95.06 191 GLU B CA 1
ATOM 3431 C C . GLU B 1 191 ? 10.367 -5.316 4.125 1 95.06 191 GLU B C 1
ATOM 3433 O O . GLU B 1 191 ? 11.391 -5.988 4.309 1 95.06 191 GLU B O 1
ATOM 3438 N N . PHE B 1 192 ? 10.344 -4.062 4.348 1 97.75 192 PHE B N 1
ATOM 3439 C CA . PHE B 1 192 ? 11.562 -3.281 4.547 1 97.75 192 PHE B CA 1
ATOM 3440 C C . PHE B 1 192 ? 12.336 -3.793 5.754 1 97.75 192 PHE B C 1
ATOM 3442 O O . PHE B 1 192 ? 13.562 -3.918 5.703 1 97.75 192 PHE B O 1
ATOM 3449 N N . VAL B 1 193 ? 11.641 -4.07 6.871 1 95.44 193 VAL B N 1
ATOM 3450 C CA . VAL B 1 193 ? 12.266 -4.445 8.141 1 95.44 193 VAL B CA 1
ATOM 3451 C C . VAL B 1 193 ? 12.945 -5.805 7.992 1 95.44 193 VAL B C 1
ATOM 3453 O O . VAL B 1 193 ? 13.773 -6.184 8.828 1 95.44 193 VAL B O 1
ATOM 3456 N N . GLU B 1 194 ? 12.594 -6.512 6.938 1 93.19 194 GLU B N 1
ATOM 3457 C CA . GLU B 1 194 ? 13.164 -7.84 6.73 1 93.19 194 GLU B CA 1
ATOM 3458 C C . GLU B 1 194 ? 14.391 -7.777 5.828 1 93.19 194 GLU B C 1
ATOM 3460 O O . GLU B 1 194 ? 15.109 -8.766 5.676 1 93.19 194 GLU B O 1
ATOM 3465 N N . LEU B 1 195 ? 14.586 -6.641 5.234 1 96.5 195 LEU B N 1
ATOM 3466 C CA . LEU B 1 195 ? 15.789 -6.477 4.422 1 96.5 195 LEU B CA 1
ATOM 3467 C C . LEU B 1 195 ? 17.047 -6.527 5.289 1 96.5 195 LEU B C 1
ATOM 3469 O O . LEU B 1 195 ? 16.984 -6.258 6.492 1 96.5 195 LEU B O 1
ATOM 3473 N N . ASP B 1 196 ? 18.125 -6.867 4.668 1 95.56 196 ASP B N 1
ATOM 3474 C CA . ASP B 1 196 ? 19.422 -6.805 5.344 1 95.56 196 ASP B CA 1
ATOM 3475 C C . ASP B 1 196 ? 19.656 -5.426 5.957 1 95.56 196 ASP B C 1
ATOM 3477 O O . ASP B 1 196 ? 19.359 -4.406 5.34 1 95.56 196 ASP B O 1
ATOM 3481 N N . GLU B 1 197 ? 20.266 -5.426 7.102 1 96.25 197 GLU B N 1
ATOM 3482 C CA . GLU B 1 197 ? 20.5 -4.184 7.832 1 96.25 197 GLU B CA 1
ATOM 3483 C C . GLU B 1 197 ? 21.312 -3.197 7.008 1 96.25 197 GLU B C 1
ATOM 3485 O O . GLU B 1 197 ? 21.062 -1.991 7.035 1 96.25 197 GLU B O 1
ATOM 3490 N N . SER B 1 198 ? 22.297 -3.699 6.359 1 96.25 198 SER B N 1
ATOM 3491 C CA . SER B 1 198 ? 23.156 -2.83 5.562 1 96.25 198 SER B CA 1
ATOM 3492 C C . SER B 1 198 ? 22.375 -2.158 4.441 1 96.25 198 SER B C 1
ATOM 3494 O O . SER B 1 198 ? 22.625 -0.994 4.113 1 96.25 198 SER B O 1
ATOM 3496 N N . LEU B 1 199 ? 21.516 -2.863 3.838 1 97.81 199 LEU B N 1
ATOM 3497 C CA . LEU B 1 199 ? 20.688 -2.303 2.779 1 97.81 199 LEU B CA 1
ATOM 3498 C C . LEU B 1 199 ? 19.703 -1.27 3.34 1 97.81 199 LEU B C 1
ATOM 3500 O O . LEU B 1 199 ? 19.516 -0.203 2.752 1 97.81 199 LEU B O 1
ATOM 3504 N N . GLN B 1 200 ? 19.109 -1.549 4.484 1 98.06 200 GLN B N 1
ATOM 3505 C CA . GLN B 1 200 ? 18.25 -0.58 5.156 1 98.06 200 GLN B CA 1
ATOM 3506 C C . GLN B 1 200 ? 19 0.723 5.426 1 98.06 200 GLN B C 1
ATOM 3508 O O . GLN B 1 200 ? 18.5 1.808 5.125 1 98.06 200 GLN B O 1
ATOM 3513 N N . GLU B 1 201 ? 20.125 0.564 5.941 1 97.81 201 GLU B N 1
ATOM 3514 C CA . GLU B 1 201 ? 20.953 1.724 6.27 1 97.81 201 GLU B CA 1
ATOM 3515 C C . GLU B 1 201 ? 21.312 2.514 5.02 1 97.81 201 GLU B C 1
ATOM 3517 O O . GLU B 1 201 ? 21.328 3.746 5.039 1 97.81 201 GLU B O 1
ATOM 3522 N N . SER B 1 202 ? 21.656 1.816 3.98 1 98.31 202 SER B N 1
ATOM 3523 C CA . SER B 1 202 ? 22.031 2.484 2.736 1 98.31 202 SER B CA 1
ATOM 3524 C C . SER B 1 202 ? 20.859 3.289 2.172 1 98.31 202 SER B C 1
ATOM 3526 O O . SER B 1 202 ? 21.062 4.375 1.62 1 98.31 202 SER B O 1
ATOM 3528 N N . PHE B 1 203 ? 19.672 2.746 2.297 1 98.5 203 PHE B N 1
ATOM 3529 C CA . PHE B 1 203 ? 18.484 3.504 1.878 1 98.5 203 PHE B CA 1
ATOM 3530 C C . PHE B 1 203 ? 18.328 4.758 2.727 1 98.5 203 PHE B C 1
ATOM 3532 O O . PHE B 1 203 ? 17.984 5.824 2.211 1 98.5 203 PHE B O 1
ATOM 3539 N N . SER B 1 204 ? 18.547 4.633 3.979 1 97.88 204 SER B N 1
ATOM 3540 C CA . SER B 1 204 ? 18.422 5.77 4.883 1 97.88 204 SER B CA 1
ATOM 3541 C C . SER B 1 204 ? 19.422 6.867 4.535 1 97.88 204 SER B C 1
ATOM 3543 O O . SER B 1 204 ? 19.062 8.047 4.492 1 97.88 204 SER B O 1
ATOM 3545 N N . MET B 1 205 ? 20.594 6.426 4.273 1 97.94 205 MET B N 1
ATOM 3546 C CA . MET B 1 205 ? 21.625 7.387 3.906 1 97.94 205 MET B CA 1
ATOM 3547 C C . MET B 1 205 ? 21.328 8.016 2.551 1 97.94 205 MET B C 1
ATOM 3549 O O . MET B 1 205 ? 21.547 9.219 2.355 1 97.94 205 MET B O 1
ATOM 3553 N N . PHE B 1 206 ? 20.906 7.223 1.674 1 98.25 206 PHE B N 1
ATOM 3554 C CA . PHE B 1 206 ? 20.516 7.719 0.358 1 98.25 206 PHE B CA 1
ATOM 3555 C C . PHE B 1 206 ? 19.438 8.781 0.478 1 98.25 206 PHE B C 1
ATOM 3557 O O . PHE B 1 206 ? 19.531 9.844 -0.145 1 98.25 206 PHE B O 1
ATOM 3564 N N . LEU B 1 207 ? 18.422 8.594 1.27 1 98.25 207 LEU B N 1
ATOM 3565 C CA . LEU B 1 207 ? 17.328 9.516 1.521 1 98.25 207 LEU B CA 1
ATOM 3566 C C . LEU B 1 207 ? 17.844 10.859 2.018 1 98.25 207 LEU B C 1
ATOM 3568 O O . LEU B 1 207 ? 17.5 11.906 1.47 1 98.25 207 LEU B O 1
ATOM 3572 N N . LYS B 1 208 ? 18.734 10.82 2.971 1 97 208 LYS B N 1
ATOM 3573 C CA . LYS B 1 208 ? 19.188 12.031 3.648 1 97 208 LYS B CA 1
ATOM 3574 C C . LYS B 1 208 ? 20.234 12.766 2.814 1 97 208 LYS B C 1
ATOM 3576 O O . LYS B 1 208 ? 20.125 13.977 2.609 1 97 208 LYS B O 1
ATOM 3581 N N . GLU B 1 209 ? 21.141 12.039 2.242 1 96.19 209 GLU B N 1
ATOM 3582 C CA . GLU B 1 209 ? 22.312 12.672 1.646 1 96.19 209 GLU B CA 1
ATOM 3583 C C . GLU B 1 209 ? 22.109 12.93 0.156 1 96.19 209 GLU B C 1
ATOM 3585 O O . GLU B 1 209 ? 22.547 13.953 -0.372 1 96.19 209 GLU B O 1
ATOM 3590 N N . GLU B 1 210 ? 21.453 12 -0.548 1 94.94 210 GLU B N 1
ATOM 3591 C CA . GLU B 1 210 ? 21.312 12.133 -1.996 1 94.94 210 GLU B CA 1
ATOM 3592 C C . GLU B 1 210 ? 20.016 12.836 -2.365 1 94.94 210 GLU B C 1
ATOM 3594 O O . GLU B 1 210 ? 20 13.672 -3.271 1 94.94 210 GLU B O 1
ATOM 3599 N N . LEU B 1 211 ? 19 12.508 -1.684 1 96.94 211 LEU B N 1
ATOM 3600 C CA . LEU B 1 211 ? 17.719 13.102 -2.02 1 96.94 211 LEU B CA 1
ATOM 3601 C C . LEU B 1 211 ? 17.453 14.359 -1.202 1 96.94 211 LEU B C 1
ATOM 3603 O O . LEU B 1 211 ? 16.469 15.055 -1.418 1 96.94 211 LEU B O 1
ATOM 3607 N N . ALA B 1 212 ? 18.297 14.664 -0.226 1 96.5 212 ALA B N 1
AT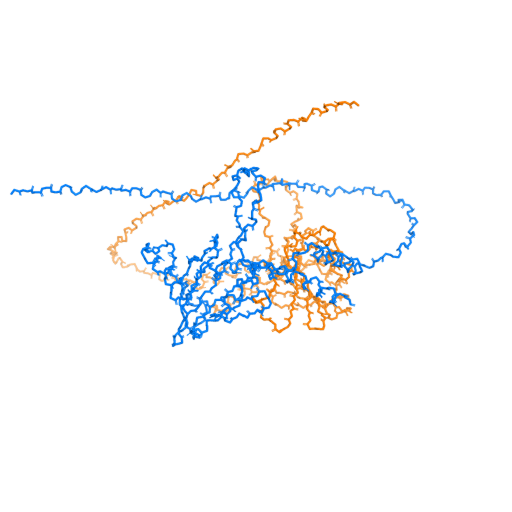OM 3608 C CA . ALA B 1 212 ? 18.266 15.867 0.598 1 96.5 212 ALA B CA 1
ATOM 3609 C C . ALA B 1 212 ? 17.016 15.898 1.479 1 96.5 212 ALA B C 1
ATOM 3611 O O . ALA B 1 212 ? 16.5 16.969 1.781 1 96.5 212 ALA B O 1
ATOM 3612 N N . VAL B 1 213 ? 16.438 14.734 1.726 1 98.06 213 VAL B N 1
ATOM 3613 C CA . VAL B 1 213 ? 15.352 14.617 2.699 1 98.06 213 VAL B CA 1
ATOM 3614 C C . VAL B 1 213 ? 15.93 14.367 4.09 1 98.06 213 VAL B C 1
ATOM 3616 O O . VAL B 1 213 ? 15.977 13.219 4.547 1 98.06 213 VAL B O 1
ATOM 3619 N N . ASP B 1 214 ? 16.328 15.43 4.75 1 96.75 214 ASP B N 1
ATOM 3620 C CA . ASP B 1 214 ? 17.047 15.367 6.02 1 96.75 214 ASP B CA 1
ATOM 3621 C C . ASP B 1 214 ? 16.125 15.711 7.191 1 96.75 214 ASP B C 1
ATOM 3623 O O . ASP B 1 214 ? 14.906 15.703 7.047 1 96.75 214 ASP B O 1
ATOM 3627 N N . ASP B 1 215 ? 16.734 15.992 8.344 1 96.38 215 ASP B N 1
ATOM 3628 C CA . ASP B 1 215 ? 15.984 16.234 9.57 1 96.38 215 ASP B CA 1
ATOM 3629 C C . ASP B 1 215 ? 15.117 17.484 9.438 1 96.38 215 ASP B C 1
ATOM 3631 O O . ASP B 1 215 ? 14 17.531 9.953 1 96.38 215 ASP B O 1
ATOM 3635 N N . ASP B 1 216 ? 15.648 18.484 8.758 1 97.06 216 ASP B N 1
ATOM 3636 C CA . ASP B 1 216 ? 14.891 19.719 8.57 1 97.06 216 ASP B CA 1
ATOM 3637 C C . ASP B 1 216 ? 13.594 19.453 7.801 1 97.06 216 ASP B C 1
ATOM 3639 O O . ASP B 1 216 ? 12.539 20 8.156 1 97.06 216 ASP B O 1
ATOM 3643 N N . VAL B 1 217 ? 13.711 18.641 6.781 1 98.06 217 VAL B N 1
ATOM 3644 C CA . VAL B 1 217 ? 12.523 18.297 6.008 1 98.06 217 VAL B CA 1
ATOM 3645 C C . VAL B 1 217 ? 11.531 17.547 6.887 1 98.06 217 VAL B C 1
ATOM 3647 O O . VAL B 1 217 ? 10.328 17.812 6.855 1 98.06 217 VAL B O 1
ATOM 3650 N N . ALA B 1 218 ? 12.023 16.641 7.664 1 97.62 218 ALA B N 1
ATOM 3651 C CA . ALA B 1 218 ? 11.164 15.867 8.555 1 97.62 218 ALA B CA 1
ATOM 3652 C C . ALA B 1 218 ? 10.453 16.766 9.555 1 97.62 218 ALA B C 1
ATOM 3654 O O . ALA B 1 218 ? 9.25 16.641 9.781 1 97.62 218 ALA B O 1
ATOM 3655 N N . ILE B 1 219 ? 11.164 17.641 10.164 1 96.69 219 ILE B N 1
ATOM 3656 C CA . ILE B 1 219 ? 10.602 18.578 11.133 1 96.69 219 ILE B CA 1
ATOM 3657 C C . ILE B 1 219 ? 9.562 19.469 10.453 1 96.69 219 ILE B C 1
ATOM 3659 O O . ILE B 1 219 ? 8.477 19.688 10.992 1 96.69 219 ILE B O 1
ATOM 3663 N N . PHE B 1 220 ? 9.945 19.938 9.289 1 97.69 220 PHE B N 1
ATOM 3664 C CA . PHE B 1 220 ? 9.023 20.766 8.516 1 97.69 220 PHE B CA 1
ATOM 3665 C C . PHE B 1 220 ? 7.711 20.016 8.273 1 97.69 220 PHE B C 1
ATOM 3667 O O . PHE B 1 220 ? 6.629 20.578 8.453 1 97.69 220 PHE B O 1
ATOM 3674 N N . ILE B 1 221 ? 7.789 18.766 7.848 1 98.19 221 ILE B N 1
ATOM 3675 C CA . ILE B 1 221 ? 6.609 17.969 7.523 1 98.19 221 ILE B CA 1
ATOM 3676 C C . ILE B 1 221 ? 5.699 17.875 8.75 1 98.19 221 ILE B C 1
ATOM 3678 O O . ILE B 1 221 ? 4.488 18.078 8.641 1 98.19 221 ILE B O 1
ATOM 3682 N N . ALA B 1 222 ? 6.234 17.562 9.844 1 96.06 222 ALA B N 1
ATOM 3683 C CA . ALA B 1 222 ? 5.457 17.438 11.078 1 96.06 222 ALA B CA 1
ATOM 3684 C C . ALA B 1 222 ? 4.793 18.75 11.445 1 96.06 222 ALA B C 1
ATOM 3686 O O . ALA B 1 222 ? 3.58 18.797 11.672 1 96.06 222 ALA B O 1
ATOM 3687 N N . MET B 1 223 ? 5.562 19.828 11.484 1 95.06 223 MET B N 1
ATOM 3688 C CA . MET B 1 223 ? 5.051 21.141 11.883 1 95.06 223 MET B CA 1
ATOM 3689 C C . MET B 1 223 ? 4.031 21.656 10.867 1 95.06 223 MET B C 1
ATOM 3691 O O . MET B 1 223 ? 2.988 22.188 11.242 1 95.06 223 MET B O 1
ATOM 3695 N N . GLN B 1 224 ? 4.375 21.516 9.609 1 96.44 224 GLN B N 1
ATOM 3696 C CA . GLN B 1 224 ? 3.479 21.969 8.555 1 96.44 224 GLN B CA 1
ATOM 3697 C C . GLN B 1 224 ? 2.154 21.219 8.594 1 96.44 224 GLN B C 1
ATOM 3699 O O . GLN B 1 224 ? 1.095 21.797 8.344 1 96.44 224 GLN B O 1
ATOM 3704 N N . SER B 1 225 ? 2.209 19.938 8.828 1 96.12 225 SER B N 1
ATOM 3705 C CA . SER B 1 225 ? 0.984 19.156 8.93 1 96.12 225 SER B CA 1
ATOM 3706 C C . SER B 1 225 ? 0.073 19.688 10.031 1 96.12 225 SER B C 1
ATOM 3708 O O . SER B 1 225 ? -1.138 19.812 9.836 1 96.12 225 SER B O 1
ATOM 3710 N N . ASP B 1 226 ? 0.667 19.984 11.195 1 93.31 226 ASP B N 1
ATOM 3711 C CA . ASP B 1 226 ? -0.111 20.562 12.281 1 93.31 226 ASP B CA 1
ATOM 3712 C C . ASP B 1 226 ? -0.76 21.875 11.852 1 93.31 226 ASP B C 1
ATOM 3714 O O . ASP B 1 226 ? -1.941 22.109 12.117 1 93.31 226 ASP B O 1
ATOM 3718 N N . TYR B 1 227 ? -0.006 22.641 11.242 1 94.38 227 TYR B N 1
ATOM 3719 C CA . TYR B 1 227 ? -0.492 23.953 10.797 1 94.38 227 TYR B CA 1
ATOM 3720 C C . TYR B 1 227 ? -1.616 23.797 9.781 1 94.38 227 TYR B C 1
ATOM 3722 O O . TYR B 1 227 ? -2.656 24.453 9.891 1 94.38 227 TYR B O 1
ATOM 3730 N N . ILE B 1 228 ? -1.383 22.984 8.727 1 95.81 228 ILE B N 1
ATOM 3731 C CA . ILE B 1 228 ? -2.375 22.781 7.676 1 95.81 228 ILE B CA 1
ATOM 3732 C C . ILE B 1 228 ? -3.656 22.203 8.281 1 95.81 228 ILE B C 1
ATOM 3734 O O . ILE B 1 228 ? -4.762 22.609 7.898 1 95.81 228 ILE B O 1
ATOM 3738 N N . GLU B 1 229 ? -3.479 21.234 9.195 1 94.69 229 GLU B N 1
ATOM 3739 C CA . GLU B 1 229 ? -4.652 20.656 9.836 1 94.69 229 GLU B CA 1
ATOM 3740 C C . GLU B 1 229 ? -5.496 21.734 10.516 1 94.69 229 GLU B C 1
ATOM 3742 O O . GLU B 1 229 ? -6.723 21.734 10.391 1 94.69 229 GLU B O 1
ATOM 3747 N N . GLN B 1 230 ? -4.883 22.609 11.234 1 92.81 230 GLN B N 1
ATOM 3748 C CA . GLN B 1 230 ? -5.586 23.703 11.891 1 92.81 230 GLN B CA 1
ATOM 3749 C C . GLN B 1 230 ? -6.258 24.625 10.875 1 92.81 230 GLN B C 1
ATOM 3751 O O . GLN B 1 230 ? -7.422 24.984 11.039 1 92.81 230 GLN B O 1
ATOM 3756 N N . SER B 1 231 ? -5.531 24.969 9.898 1 94.06 231 SER B N 1
ATOM 3757 C CA . SER B 1 231 ? -6.059 25.828 8.852 1 94.06 231 SER B CA 1
ATOM 3758 C C . SER B 1 231 ? -7.258 25.203 8.156 1 94.06 231 SER B C 1
ATOM 3760 O O . SER B 1 231 ? -8.273 25.859 7.922 1 94.06 231 SER B O 1
ATOM 3762 N N . GLN B 1 232 ? -7.117 23.938 7.824 1 95.75 232 GLN B N 1
ATOM 3763 C CA . GLN B 1 232 ? -8.195 23.219 7.156 1 95.75 232 GLN B CA 1
ATOM 3764 C C . GLN B 1 232 ? -9.414 23.094 8.07 1 95.75 232 GLN B C 1
ATOM 3766 O O . GLN B 1 232 ? -10.555 23.109 7.602 1 95.75 232 GLN B O 1
ATOM 3771 N N . TYR B 1 233 ? -9.148 22.906 9.383 1 96 233 TYR B N 1
ATOM 3772 C CA . TYR B 1 233 ? -10.25 22.828 10.344 1 96 233 TYR B CA 1
ATOM 3773 C C . TYR B 1 233 ? -11.062 24.125 10.344 1 96 233 TYR B C 1
ATOM 3775 O O . TYR B 1 233 ? -12.289 24.078 10.289 1 96 233 TYR B O 1
ATOM 3783 N N . LEU B 1 234 ? -10.453 25.266 10.352 1 96.12 234 LEU B N 1
ATOM 3784 C CA . LEU B 1 234 ? -11.141 26.547 10.305 1 96.12 234 LEU B CA 1
ATOM 3785 C C . LEU B 1 234 ? -11.914 26.703 9 1 96.12 234 LEU B C 1
ATOM 3787 O O . LEU B 1 234 ? -13.055 27.172 9.008 1 96.12 234 LEU B O 1
ATOM 3791 N N . GLN B 1 235 ? -11.25 26.312 7.883 1 96.06 235 GLN B N 1
ATOM 3792 C CA . GLN B 1 235 ? -11.93 26.375 6.594 1 96.06 235 GLN B CA 1
ATOM 3793 C C . GLN B 1 235 ? -13.172 25.484 6.586 1 96.06 235 GLN B C 1
ATOM 3795 O O . GLN B 1 235 ? -14.203 25.844 6.012 1 96.06 235 GLN B O 1
ATOM 3800 N N . PHE B 1 236 ? -13.031 24.391 7.16 1 97.56 236 PHE B N 1
ATOM 3801 C CA . PHE B 1 236 ? -14.148 23.469 7.301 1 97.56 236 PHE B CA 1
ATOM 3802 C C . PHE B 1 236 ? -15.32 24.141 8.016 1 97.56 236 PHE B C 1
ATOM 3804 O O . PHE B 1 236 ? -16.453 24.078 7.543 1 97.56 236 PHE B O 1
ATOM 3811 N N . LEU B 1 237 ? -15.086 24.75 9.148 1 97.31 237 LEU B N 1
ATOM 3812 C CA . LEU B 1 237 ? -16.109 25.438 9.914 1 97.31 237 LEU B CA 1
ATOM 3813 C C . LEU B 1 237 ? -16.797 26.516 9.07 1 97.31 237 LEU B C 1
ATOM 3815 O O . LEU B 1 237 ? -18.031 26.625 9.07 1 97.31 237 LEU B O 1
ATOM 3819 N N . LYS B 1 238 ? -16.047 27.156 8.328 1 96.75 238 LYS B N 1
ATOM 3820 C CA . LYS B 1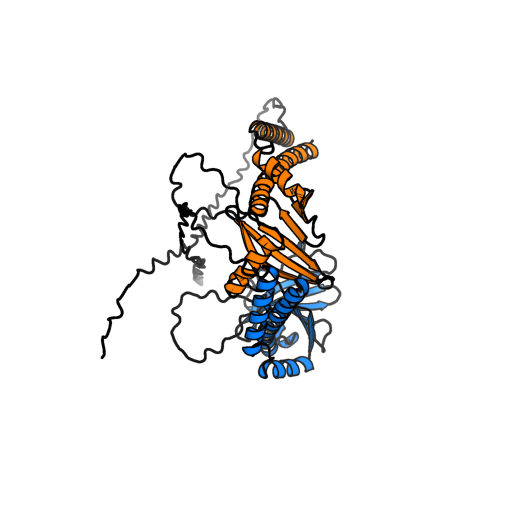 238 ? -16.594 28.203 7.469 1 96.75 238 LYS B CA 1
ATOM 3821 C C . LYS B 1 238 ? -17.438 27.609 6.34 1 96.75 238 LYS B C 1
ATOM 3823 O O . LYS B 1 238 ? -18.5 28.125 6.023 1 96.75 238 LYS B O 1
ATOM 3828 N N . ASP B 1 239 ? -16.906 26.625 5.691 1 97.25 239 ASP B N 1
ATOM 3829 C CA . ASP B 1 239 ? -17.609 25.984 4.582 1 97.25 239 ASP B CA 1
ATOM 3830 C C . ASP B 1 239 ? -18.953 25.438 5.031 1 97.25 239 ASP B C 1
ATOM 3832 O O . ASP B 1 239 ? -19.969 25.609 4.34 1 97.25 239 ASP B O 1
ATOM 3836 N N . VAL B 1 240 ? -18.984 24.797 6.18 1 97.88 240 VAL B N 1
ATOM 3837 C CA . VAL B 1 240 ? -20.219 24.25 6.703 1 97.88 240 VAL B CA 1
ATOM 3838 C C . VAL B 1 240 ? -21.219 25.375 6.957 1 97.88 240 VAL B C 1
ATOM 3840 O O . VAL B 1 240 ? -22.406 25.266 6.629 1 97.88 240 VAL B O 1
ATOM 3843 N N . GLN B 1 241 ? -20.734 26.422 7.562 1 96.81 241 GLN B N 1
ATOM 3844 C CA . GLN B 1 241 ? -21.609 27.562 7.789 1 96.81 241 GLN B CA 1
ATOM 3845 C C . GLN B 1 241 ? -22.219 28.062 6.48 1 96.81 241 GLN B C 1
ATOM 3847 O O . GLN B 1 241 ? -23.422 28.281 6.406 1 96.81 241 GLN B O 1
ATOM 3852 N N . SER B 1 242 ? -21.453 28.094 5.5 1 97 242 SER B N 1
ATOM 3853 C CA . SER B 1 242 ? -21.891 28.609 4.207 1 97 242 SER B CA 1
ATOM 3854 C C . SER B 1 242 ? -22.906 27.688 3.553 1 97 242 SER B C 1
ATOM 3856 O O . SER B 1 242 ? -23.828 28.156 2.871 1 97 242 SER B O 1
ATOM 3858 N N . ILE B 1 243 ? -22.719 26.438 3.645 1 97.38 243 ILE B N 1
ATOM 3859 C CA . ILE B 1 243 ? -23.609 25.453 3.047 1 97.38 243 ILE B CA 1
ATOM 3860 C C . ILE B 1 243 ? -24.969 25.516 3.725 1 97.38 243 ILE B C 1
ATOM 3862 O O . ILE B 1 243 ? -26.016 25.406 3.062 1 97.38 243 ILE B O 1
ATOM 3866 N N . ILE B 1 244 ? -24.953 25.578 5.082 1 95.19 244 ILE B N 1
ATOM 3867 C CA . ILE B 1 244 ? -26.188 25.562 5.871 1 95.19 244 ILE B CA 1
ATOM 3868 C C . ILE B 1 244 ? -26.938 26.875 5.703 1 95.19 244 ILE B C 1
ATOM 3870 O O . ILE B 1 244 ? -28.172 26.891 5.703 1 95.19 244 ILE B O 1
ATOM 3874 N N . GLU B 1 245 ? -26.25 27.859 5.582 1 88.44 245 GLU B N 1
ATOM 3875 C CA . GLU B 1 245 ? -26.906 29.156 5.383 1 88.44 245 GLU B CA 1
ATOM 3876 C C . GLU B 1 245 ? -27.641 29.203 4.055 1 88.44 245 GLU B C 1
ATOM 3878 O O . GLU B 1 245 ? -28.734 29.766 3.969 1 88.44 245 GLU B O 1
#

Secondary structure (DSSP, 8-state):
------------------------------------------------------HHHHHHHHHHHHHHHHHHTTTTSPPHHHHHHHHHHTTTEEEEEETTEEEEEESS-TTEEEEEEEEEEPP------------S----PPPPEEEEEEEEETTEEEEEEEEEETTEEEEEEEEEEETTS-GGGS-----GGGS-HHHHHHHHHIIIIIS---HHHHHHHHHHHHHHHHHHHHHHHHHHHHHH-/------------------------------------------------------HHHHHHHHHHHHHHHHHHTTTTSPPHHHHHHHHHHTTTEEEEEETTEEEEEESS-TTEEEEEEEEEEPP------------S----PPPPEEEEEEEEETTEEEEEEEEEETTEEEEEEEEEEETTS-GGGS-----GGGS-HHHHHHHHHIIIIIS---HHHHHHHHHHHHHHHHHHHHHHHHHHHHHH-

Nearest PDB structures (foldseek):
  3jv1-assembly1_A  TM=7.732E-01  e=1.698E-10  Trypanosoma brucei
  7pkq-assembly1_L  TM=8.260E-01  e=8.485E-09  Chlamydomonas reinhardtii
  7pkq-assembly1_M  TM=8.374E-01  e=1.945E-08  Chlamydomonas reinhardtii
  7pkq-assembly1_N  TM=8.187E-01  e=3.125E-08  Chlamydomonas reinhardtii
  6sgb-assembly1_FV  TM=6.819E-01  e=2.118E-05  Trypanosoma brucei brucei

Sequence (490 aa):
MRILLQGLRYQARFGSNAILKHSILNASIKAQLSCVSPLTEKLNRTQTRLLSTSAASNLLDSLRREYEEEVQSGQNEIAEDLLLLKNQLEENWRIVEEGATTTLYSKSSQKIQVSFHCQDSVEEVETNEDPIDNEGEEEEMSMPVHFQVTLSKAGKSLILECLSNCGEASVVGVRTEAEDIEESELYQGPEFVELDESLQESFSMFLKEELAVDDDVAIFIAMQSDYIEQSQYLQFLKDVQSIIEMRILLQGLRYQARFGSNAILKHSILNASIKAQLSCVSPLTEKLNRTQTRLLSTSAASNLLDSLRREYEEEVQSGQNEIAEDLLLLKNQLEENWRIVEEGATTTLYSKSSQKIQVSFHCQDSVEEVETNEDPIDNEGEEEEMSMPVHFQVTLSKAGKSLILECLSNCGEASVVGVRTEAEDIEESELYQGPEFVELDESLQESFSMFLKEELAVDDDVAIFIAMQSDYIEQSQYLQFLKDVQSIIE

Foldseek 3Di:
DCPPVVPPPPVPPPDDPPPPPPPPPPPCPVPVVPPPPPPPDPPPPPPPVPVPQPPLRVLLVVLVVVLVVLVVVVLQDQDPVLVVLVVVCVVFWDWDDDQQKIKTAGPVDNQKMKIFGLPQFDDDPPPPPPPPPPVPPPVPDFTKTWMWMWGDDDQKIKIFIWILPPLWIATQFIAMDGPPDDPVPGDRHDRLVPDDPVVRVVVRCCCCPVSVCGSSVSSSSRSVSSNSVSVSVSVVSVVVSVVSD/DCPVPDPDDPVPDPDDPCPVPPPCCCVVPVPPPPPPPPPPDPPVPPPPVPVPCPPLNVLLVVLVVVLVVLVVVVLQDQDPVLVVLVVVCVVFWDWDDDQQKIKTAGPVDNQKMKIFGLPQFDDDPPPPPDPPPPVPPPVPQFTKTWMWMWGDDDQKIKIFIWILPPLWIATQFIDMDGPPDDPVPGDRHDRLVPDDPVVRVVVRCCCCPVSVCGSSVSSSSRSVSSNSVSVSVSVVSVVVSVVSD

pLDDT: mean 76.15, std 29.82, range [17.77, 98.81]

Organism: NCBI:txid2856